Protein AF-0000000066670498 (afdb_homodimer)

Structure (mmCIF, N/CA/C/O backbone):
data_AF-0000000066670498-model_v1
#
loop_
_entity.id
_entity.type
_entity.pdbx_description
1 polymer Transporter
#
loop_
_atom_site.group_PDB
_atom_site.id
_atom_site.type_symbol
_atom_site.label_atom_id
_atom_site.label_alt_id
_atom_site.label_comp_id
_atom_site.label_asym_id
_atom_site.label_entity_id
_atom_site.label_seq_id
_atom_site.pdbx_PDB_ins_code
_atom_site.Cartn_x
_atom_site.Cartn_y
_atom_site.Cartn_z
_atom_site.occupancy
_atom_site.B_iso_or_equiv
_atom_site.auth_seq_id
_atom_site.auth_comp_id
_atom_site.auth_asym_id
_atom_site.auth_atom_id
_atom_site.pdbx_PDB_model_num
ATOM 1 N N . MET A 1 1 ? -13.555 -28.875 -21 1 87.38 1 MET A N 1
ATOM 2 C CA . MET A 1 1 ? -12.859 -28.203 -22.094 1 87.38 1 MET A CA 1
ATOM 3 C C . MET A 1 1 ? -11.938 -27.109 -21.562 1 87.38 1 MET A C 1
ATOM 5 O O . MET A 1 1 ? -10.75 -27.094 -21.875 1 87.38 1 MET A O 1
ATOM 9 N N . VAL A 1 2 ? -12.367 -26.422 -20.578 1 89.75 2 VAL A N 1
ATOM 10 C CA . VAL A 1 2 ? -11.578 -25.297 -20.094 1 89.75 2 VAL A CA 1
ATOM 11 C C . VAL A 1 2 ? -10.352 -25.812 -19.344 1 89.75 2 VAL A C 1
ATOM 13 O O . VAL A 1 2 ? -9.25 -25.297 -19.516 1 89.75 2 VAL A O 1
ATOM 16 N N . PHE A 1 3 ? -10.516 -26.922 -18.625 1 93.12 3 PHE A N 1
ATOM 17 C CA . PHE A 1 3 ? -9.398 -27.516 -17.891 1 93.12 3 PHE A CA 1
ATOM 18 C C . PHE A 1 3 ? -8.328 -28.016 -18.859 1 93.12 3 PHE A C 1
ATOM 20 O O . PHE A 1 3 ? -7.141 -27.766 -18.656 1 93.12 3 PHE A O 1
ATOM 27 N N . ALA A 1 4 ? -8.773 -28.688 -19.859 1 92.94 4 ALA A N 1
ATOM 28 C CA . ALA A 1 4 ? -7.852 -29.281 -20.844 1 92.94 4 ALA A CA 1
ATOM 29 C C . ALA A 1 4 ? -7.043 -28.188 -21.547 1 92.94 4 ALA A C 1
ATOM 31 O O . ALA A 1 4 ? -5.824 -28.328 -21.703 1 92.94 4 ALA A O 1
ATOM 32 N N . VAL A 1 5 ? -7.691 -27.141 -21.906 1 92.75 5 VAL A N 1
ATOM 33 C CA . VAL A 1 5 ? -7.035 -26.047 -22.594 1 92.75 5 VAL A CA 1
ATOM 34 C C . VAL A 1 5 ? -6.02 -25.375 -21.672 1 92.75 5 VAL A C 1
ATOM 36 O O . VAL A 1 5 ? -4.906 -25.047 -22.078 1 92.75 5 VAL A O 1
ATOM 39 N N . ALA A 1 6 ? -6.43 -25.188 -20.422 1 94.25 6 ALA A N 1
ATOM 40 C CA . ALA A 1 6 ? -5.547 -24.562 -19.438 1 94.25 6 ALA A CA 1
ATOM 41 C C . ALA A 1 6 ? -4.316 -25.422 -19.172 1 94.25 6 ALA A C 1
ATOM 43 O O . ALA A 1 6 ? -3.199 -24.906 -19.094 1 94.25 6 ALA A O 1
ATOM 44 N N . ILE A 1 7 ? -4.543 -26.703 -19.125 1 95.56 7 ILE A N 1
ATOM 45 C CA . ILE A 1 7 ? -3.449 -27.625 -18.844 1 95.56 7 ILE A CA 1
ATOM 46 C C . ILE A 1 7 ? -2.508 -27.688 -20.047 1 95.56 7 ILE A C 1
ATOM 48 O O . ILE A 1 7 ? -1.286 -27.656 -19.875 1 95.56 7 ILE A O 1
ATOM 52 N N . LEU A 1 8 ? -3.041 -27.766 -21.219 1 93.69 8 LEU A N 1
ATOM 53 C CA . LEU A 1 8 ? -2.234 -27.781 -22.422 1 93.69 8 LEU A CA 1
ATOM 54 C C . LEU A 1 8 ? -1.444 -26.484 -22.578 1 93.69 8 LEU A C 1
ATOM 56 O O . LEU A 1 8 ? -0.276 -26.516 -22.969 1 93.69 8 LEU A O 1
ATOM 60 N N . GLY A 1 9 ? -2.158 -25.406 -22.281 1 93.81 9 GLY A N 1
ATOM 61 C CA . GLY A 1 9 ? -1.474 -24.125 -22.281 1 93.81 9 GLY A CA 1
ATOM 62 C C . GLY A 1 9 ? -0.323 -24.062 -21.297 1 93.81 9 GLY A C 1
ATOM 63 O O . GLY A 1 9 ? 0.742 -23.531 -21.609 1 93.81 9 GLY A O 1
ATOM 64 N N . LEU A 1 10 ? -0.558 -24.625 -20.125 1 96.31 10 LEU A N 1
ATOM 65 C CA . LEU A 1 10 ? 0.468 -24.641 -19.094 1 96.31 10 LEU A CA 1
ATOM 66 C C . LEU A 1 10 ? 1.669 -25.469 -19.531 1 96.31 10 LEU A C 1
ATOM 68 O O . LEU A 1 10 ? 2.816 -25.047 -19.359 1 96.31 10 LEU A O 1
ATOM 72 N N . ILE A 1 11 ? 1.391 -26.641 -20.109 1 93.31 11 ILE A N 1
ATOM 73 C CA . ILE A 1 11 ? 2.455 -27.531 -20.578 1 93.31 11 ILE A CA 1
ATOM 74 C C . ILE A 1 11 ? 3.242 -26.844 -21.688 1 93.31 11 ILE A C 1
ATOM 76 O O . ILE A 1 11 ? 4.477 -26.844 -21.672 1 93.31 11 ILE A O 1
ATOM 80 N N . GLY A 1 12 ? 2.541 -26.297 -22.656 1 92.81 12 GLY A N 1
ATOM 81 C CA . GLY A 1 12 ? 3.193 -25.562 -23.719 1 92.81 12 GLY A CA 1
ATOM 82 C C . GLY A 1 12 ? 4.043 -24.406 -23.234 1 92.81 12 GLY A C 1
ATOM 83 O O . GLY A 1 12 ? 5.176 -24.219 -23.688 1 92.81 12 GLY A O 1
ATOM 84 N N . LEU A 1 13 ? 3.512 -23.656 -22.297 1 94.75 13 LEU A N 1
ATOM 85 C CA . LEU A 1 13 ? 4.23 -22.516 -21.734 1 94.75 13 LEU A CA 1
ATOM 86 C C . LEU A 1 13 ? 5.441 -22.969 -20.938 1 94.75 13 LEU A C 1
ATOM 88 O O . LEU A 1 13 ? 6.488 -22.312 -20.953 1 94.75 13 LEU A O 1
ATOM 92 N N . ALA A 1 14 ? 5.277 -24.047 -20.203 1 94.88 14 ALA A N 1
ATOM 93 C CA . ALA A 1 14 ? 6.383 -24.594 -19.422 1 94.88 14 ALA A CA 1
ATOM 94 C C . ALA A 1 14 ? 7.543 -25 -20.312 1 94.88 14 ALA A C 1
ATOM 96 O O . ALA A 1 14 ? 8.703 -24.734 -20.016 1 94.88 14 ALA A O 1
ATOM 97 N N . LEU A 1 15 ? 7.215 -25.641 -21.406 1 90.44 15 LEU A N 1
ATOM 98 C CA . LEU A 1 15 ? 8.234 -26.047 -22.359 1 90.44 15 LEU A CA 1
ATOM 99 C C . LEU A 1 15 ? 8.914 -24.844 -23 1 90.44 15 LEU A C 1
ATOM 101 O O . LEU A 1 15 ? 10.141 -24.797 -23.109 1 90.44 15 LEU A O 1
ATOM 105 N N . ALA A 1 16 ? 8.125 -23.922 -23.328 1 90.06 16 ALA A N 1
ATOM 106 C CA . ALA A 1 16 ? 8.672 -22.703 -23.906 1 90.06 16 ALA A CA 1
ATOM 107 C C . ALA A 1 16 ? 9.562 -21.969 -22.906 1 90.06 16 ALA A C 1
ATOM 109 O O . ALA A 1 16 ? 10.633 -21.469 -23.266 1 90.06 16 ALA A O 1
ATOM 110 N N . SER A 1 17 ? 9.086 -21.875 -21.688 1 92.25 17 SER A N 1
ATOM 111 C CA . SER A 1 17 ? 9.82 -21.188 -20.625 1 92.25 17 SER A CA 1
ATOM 112 C C . SER A 1 17 ? 11.172 -21.859 -20.391 1 92.25 17 SER A C 1
ATOM 114 O O . SER A 1 17 ? 12.18 -21.172 -20.188 1 92.25 17 SER A O 1
ATOM 116 N N . ALA A 1 18 ? 11.164 -23.156 -20.469 1 90.44 18 ALA A N 1
ATOM 117 C CA . ALA A 1 18 ? 12.391 -23.906 -20.234 1 90.44 18 ALA A CA 1
ATOM 118 C C . ALA A 1 18 ? 13.391 -23.703 -21.359 1 90.44 18 ALA A C 1
ATOM 120 O O . ALA A 1 18 ? 14.602 -23.859 -21.172 1 90.44 18 ALA A O 1
ATOM 121 N N . ALA A 1 19 ? 12.906 -23.359 -22.469 1 88.19 19 ALA A N 1
ATOM 122 C CA . ALA A 1 19 ? 13.766 -23.188 -23.641 1 88.19 19 ALA A CA 1
ATOM 123 C C . ALA A 1 19 ? 14.32 -21.766 -23.719 1 88.19 19 ALA A C 1
ATOM 125 O O . ALA A 1 19 ? 15.367 -21.531 -24.312 1 88.19 19 ALA A O 1
ATOM 126 N N . ILE A 1 20 ? 13.672 -20.859 -23.109 1 84.12 20 ILE A N 1
ATOM 127 C CA . ILE A 1 20 ? 14.031 -19.453 -23.219 1 84.12 20 ILE A CA 1
ATOM 128 C C . ILE A 1 20 ? 15.07 -19.109 -22.156 1 84.12 20 ILE A C 1
ATOM 130 O O . ILE A 1 20 ? 14.844 -19.312 -20.969 1 84.12 20 ILE A O 1
ATOM 134 N N . GLY A 1 21 ? 16.234 -18.609 -22.578 1 78.56 21 GLY A N 1
ATOM 135 C CA . GLY A 1 21 ? 17.312 -18.188 -21.672 1 78.56 21 GLY A CA 1
ATOM 136 C C . GLY A 1 21 ? 18.594 -17.844 -22.391 1 78.56 21 GLY A C 1
ATOM 137 O O . GLY A 1 21 ? 18.641 -17.844 -23.625 1 78.56 21 GLY A O 1
ATOM 138 N N . GLN A 1 22 ? 19.562 -17.5 -21.609 1 76.31 22 GLN A N 1
ATOM 139 C CA . GLN A 1 22 ? 20.828 -17.047 -22.156 1 76.31 22 GLN A CA 1
ATOM 140 C C . GLN A 1 22 ? 21.562 -18.203 -22.859 1 76.31 22 GLN A C 1
ATOM 142 O O . GLN A 1 22 ? 22.266 -17.984 -23.844 1 76.31 22 GLN A O 1
ATOM 147 N N . VAL A 1 23 ? 21.391 -19.406 -22.312 1 76.62 23 VAL A N 1
ATOM 148 C CA . VAL A 1 23 ? 21.953 -20.594 -22.953 1 76.62 23 VAL A CA 1
ATOM 149 C C . VAL A 1 23 ? 20.969 -21.141 -23.984 1 76.62 23 VAL A C 1
ATOM 151 O O . VAL A 1 23 ? 19.844 -21.516 -23.641 1 76.62 23 VAL A O 1
ATOM 154 N N . PRO A 1 24 ? 21.359 -21.156 -25.125 1 80.31 24 PRO A N 1
ATOM 155 C CA . PRO A 1 24 ? 20.438 -21.562 -26.172 1 80.31 24 PRO A CA 1
ATOM 156 C C . PRO A 1 24 ? 19.984 -23 -26.031 1 80.31 24 PRO A C 1
ATOM 158 O O . PRO A 1 24 ? 20.812 -23.906 -25.875 1 80.31 24 PRO A O 1
ATOM 161 N N . THR A 1 25 ? 18.75 -23.203 -25.938 1 86 25 THR A N 1
ATOM 162 C CA . THR A 1 25 ? 18.109 -24.531 -25.875 1 86 25 THR A CA 1
ATOM 163 C C . THR A 1 25 ? 16.797 -24.531 -26.641 1 86 25 THR A C 1
ATOM 165 O O . THR A 1 25 ? 16.078 -23.531 -26.641 1 86 25 THR A O 1
ATOM 168 N N . THR A 1 26 ? 16.562 -25.578 -27.375 1 86.19 26 THR A N 1
ATOM 169 C CA . THR A 1 26 ? 15.305 -25.703 -28.109 1 86.19 26 THR A CA 1
ATOM 170 C C . THR A 1 26 ? 14.281 -26.484 -27.281 1 86.19 26 THR A C 1
ATOM 172 O O . THR A 1 26 ? 14.641 -27.234 -26.375 1 86.19 26 THR A O 1
ATOM 175 N N . PRO A 1 27 ? 13.055 -26.25 -27.641 1 86.75 27 PRO A N 1
ATOM 176 C CA . PRO A 1 27 ? 12.023 -27.031 -26.953 1 86.75 27 PRO A CA 1
ATOM 177 C C . PRO A 1 27 ? 12.203 -28.531 -27.109 1 86.75 27 PRO A C 1
ATOM 179 O O . PRO A 1 27 ? 11.914 -29.297 -26.188 1 86.75 27 PRO A O 1
ATOM 182 N N . ALA A 1 28 ? 12.711 -28.891 -28.188 1 85.38 28 ALA A N 1
ATOM 183 C CA . ALA A 1 28 ? 12.969 -30.297 -28.422 1 85.38 28 ALA A CA 1
ATOM 184 C C . ALA A 1 28 ? 14.055 -30.828 -27.484 1 85.38 28 ALA A C 1
ATOM 186 O O . ALA A 1 28 ? 13.961 -31.953 -26.984 1 85.38 28 ALA A O 1
ATOM 187 N N . GLU A 1 29 ? 15.016 -30.016 -27.297 1 88.69 29 GLU A N 1
ATOM 188 C CA . GLU A 1 29 ? 16.094 -30.391 -26.375 1 88.69 29 GLU A CA 1
ATOM 189 C C . GLU A 1 29 ? 15.594 -30.453 -24.938 1 88.69 29 GLU A C 1
ATOM 191 O O . GLU A 1 29 ? 16.047 -31.297 -24.156 1 88.69 29 GLU A O 1
ATOM 196 N N . VAL A 1 30 ? 14.734 -29.609 -24.609 1 90.19 30 VAL A N 1
ATOM 197 C CA . VAL A 1 30 ? 14.141 -29.625 -23.281 1 90.19 30 VAL A CA 1
ATOM 198 C C . VAL A 1 30 ? 13.359 -30.922 -23.078 1 90.19 30 VAL A C 1
ATOM 200 O O . VAL A 1 30 ? 13.539 -31.609 -22.062 1 90.19 30 VAL A O 1
ATOM 203 N N . ALA A 1 31 ? 12.523 -31.281 -24.047 1 85.56 31 ALA A N 1
ATOM 204 C CA . ALA A 1 31 ? 11.75 -32.531 -23.969 1 85.56 31 ALA A CA 1
ATOM 205 C C . ALA A 1 31 ? 12.664 -33.75 -23.938 1 85.56 31 ALA A C 1
ATOM 207 O O . ALA A 1 31 ? 12.422 -34.688 -23.172 1 85.56 31 ALA A O 1
ATOM 208 N N . GLY A 1 32 ? 13.633 -33.656 -24.766 1 86.62 32 GLY A N 1
ATOM 209 C CA . GLY A 1 32 ? 14.609 -34.719 -24.766 1 86.62 32 GLY A CA 1
ATOM 210 C C . GLY A 1 32 ? 15.297 -34.938 -23.438 1 86.62 32 GLY A C 1
ATOM 211 O O . GLY A 1 32 ? 15.477 -36.062 -22.984 1 86.62 32 GLY A O 1
ATOM 212 N N . SER A 1 33 ? 15.703 -33.844 -22.906 1 88 33 SER A N 1
ATOM 213 C CA . SER A 1 33 ? 16.375 -33.906 -21.625 1 88 33 SER A CA 1
ATOM 214 C C . SER A 1 33 ? 15.492 -34.531 -20.562 1 88 33 SER A C 1
ATOM 216 O O . SER A 1 33 ? 15.953 -35.375 -19.781 1 88 33 SER A O 1
ATOM 218 N N . VAL A 1 34 ? 14.266 -34.219 -20.547 1 87.5 34 VAL A N 1
ATOM 219 C CA . VAL A 1 34 ? 13.32 -34.75 -19.562 1 87.5 34 VAL A CA 1
ATOM 220 C C . VAL A 1 34 ? 13.086 -36.219 -19.828 1 87.5 34 VAL A C 1
ATOM 222 O O . VAL A 1 34 ? 13.086 -37.031 -18.891 1 87.5 34 VAL A O 1
ATOM 225 N N . LEU A 1 35 ? 12.961 -36.562 -21.078 1 85.5 35 LEU A N 1
ATOM 226 C CA . LEU A 1 35 ? 12.703 -37.938 -21.453 1 85.5 35 LEU A CA 1
ATOM 227 C C . LEU A 1 35 ? 13.906 -38.844 -21.109 1 85.5 35 LEU A C 1
ATOM 229 O O . LEU A 1 35 ? 13.734 -39.969 -20.641 1 85.5 35 LEU A O 1
ATOM 233 N N . HIS A 1 36 ? 15.016 -38.344 -21.312 1 85.12 36 HIS A N 1
ATOM 234 C CA . HIS A 1 36 ? 16.219 -39.094 -21 1 85.12 36 HIS A CA 1
ATOM 235 C C . HIS A 1 36 ? 16.359 -39.344 -19.5 1 85.12 36 HIS A C 1
ATOM 237 O O . HIS A 1 36 ? 16.797 -40.406 -19.062 1 85.12 36 HIS A O 1
ATOM 243 N N . ARG A 1 37 ? 16.016 -38.312 -18.828 1 84.12 37 ARG A N 1
ATOM 244 C CA . ARG A 1 37 ? 16.125 -38.406 -17.375 1 84.12 37 ARG A CA 1
ATOM 245 C C . ARG A 1 37 ? 15.148 -39.438 -16.812 1 84.12 37 ARG A C 1
ATOM 247 O O . ARG A 1 37 ? 15.43 -40.094 -15.797 1 84.12 37 ARG A O 1
ATOM 254 N N . ILE A 1 38 ? 14.039 -39.656 -17.547 1 85 38 ILE A N 1
ATOM 255 C CA . ILE A 1 38 ? 13.07 -40.625 -17.062 1 85 38 ILE A CA 1
ATOM 256 C C . ILE A 1 38 ? 13.344 -41.969 -17.703 1 85 38 ILE A C 1
ATOM 258 O O . ILE A 1 38 ? 12.539 -42.906 -17.578 1 85 38 ILE A O 1
ATOM 262 N N . GLY A 1 39 ? 14.367 -42.125 -18.469 1 85.94 39 GLY A N 1
ATOM 263 C CA . GLY A 1 39 ? 14.828 -43.406 -18.969 1 85.94 39 GLY A CA 1
ATOM 264 C C . GLY A 1 39 ? 14.445 -43.656 -20.406 1 85.94 39 GLY A C 1
ATOM 265 O O . GLY A 1 39 ? 14.641 -44.781 -20.938 1 85.94 39 GLY A O 1
ATOM 266 N N . LEU A 1 40 ? 13.875 -42.656 -20.969 1 85.88 40 LEU A N 1
ATOM 267 C CA . LEU A 1 40 ? 13.5 -42.781 -22.375 1 85.88 40 LEU A CA 1
ATOM 268 C C . LEU A 1 40 ? 14.531 -42.125 -23.281 1 85.88 40 LEU A C 1
ATOM 270 O O . LEU A 1 40 ? 14.828 -40.938 -23.125 1 85.88 40 LEU A O 1
ATOM 274 N N . ASP A 1 41 ? 15.227 -42.812 -23.891 1 84.5 41 ASP A N 1
ATOM 275 C CA . ASP A 1 41 ? 16.281 -42.281 -24.75 1 84.5 41 ASP A CA 1
ATOM 276 C C . ASP A 1 41 ? 15.703 -41.719 -26.047 1 84.5 41 ASP A C 1
ATOM 278 O O . ASP A 1 41 ? 16.016 -42.188 -27.141 1 84.5 41 ASP A O 1
ATOM 282 N N . TRP A 1 42 ? 14.758 -40.812 -25.828 1 84.94 42 TRP A N 1
ATOM 283 C CA . TRP A 1 42 ? 14.102 -40.188 -26.969 1 84.94 42 TRP A CA 1
ATOM 284 C C . TRP A 1 42 ? 14.375 -38.688 -27 1 84.94 42 TRP A C 1
ATOM 286 O O . TRP A 1 42 ? 14.391 -38.031 -25.969 1 84.94 42 TRP A O 1
ATOM 296 N N . GLY A 1 43 ? 14.781 -38.219 -28.156 1 80.38 43 GLY A N 1
ATOM 297 C CA . GLY A 1 43 ? 14.93 -36.781 -28.344 1 80.38 43 GLY A CA 1
ATOM 298 C C . GLY A 1 43 ? 16.375 -36.312 -28.188 1 80.38 43 GLY A C 1
ATOM 299 O O . GLY A 1 43 ? 17.219 -37.031 -27.656 1 80.38 43 GLY A O 1
ATOM 300 N N . PRO A 1 44 ? 16.672 -35.188 -28.641 1 86.31 44 PRO A N 1
ATOM 301 C CA . PRO A 1 44 ? 18.047 -34.656 -28.594 1 86.31 44 PRO A CA 1
ATOM 302 C C . PRO A 1 44 ? 18.391 -34.094 -27.219 1 86.31 44 PRO A C 1
ATOM 304 O O . PRO A 1 44 ? 17.531 -33.562 -26.531 1 86.31 44 PRO A O 1
ATOM 307 N N . MET A 1 45 ? 19.578 -34.344 -26.844 1 85.44 45 MET A N 1
ATOM 308 C CA . MET A 1 45 ? 20.125 -33.688 -25.656 1 85.44 45 MET A CA 1
ATOM 309 C C . MET A 1 45 ? 20.625 -32.281 -25.984 1 85.44 45 MET A C 1
ATOM 311 O O . MET A 1 45 ? 20.891 -31.969 -27.141 1 85.44 45 MET A O 1
ATOM 315 N N . PRO A 1 46 ? 20.688 -31.438 -24.984 1 84.06 46 PRO A N 1
ATOM 316 C CA . PRO A 1 46 ? 21.188 -30.078 -25.25 1 84.06 46 PRO A CA 1
ATOM 317 C C . PRO A 1 46 ? 22.578 -30.078 -25.875 1 84.06 46 PRO A C 1
ATOM 319 O O . PRO A 1 46 ? 23.469 -30.797 -25.406 1 84.06 46 PRO A O 1
ATOM 322 N N . ALA A 1 47 ? 22.734 -29.297 -26.922 1 82.75 47 ALA A N 1
ATOM 323 C CA . ALA A 1 47 ? 24 -29.234 -27.656 1 82.75 47 ALA A CA 1
ATOM 324 C C . ALA A 1 47 ? 25.047 -28.469 -26.875 1 82.75 47 ALA A C 1
ATOM 326 O O . ALA A 1 47 ? 26.234 -28.812 -26.922 1 82.75 47 ALA A O 1
ATOM 327 N N . HIS A 1 48 ? 24.594 -27.531 -26.219 1 85.06 48 HIS A N 1
ATOM 328 C CA . HIS A 1 48 ? 25.516 -26.703 -25.438 1 85.06 48 HIS A CA 1
ATOM 329 C C . HIS A 1 48 ? 26.047 -27.469 -24.219 1 85.06 48 HIS A C 1
ATOM 331 O O . HIS A 1 48 ? 25.281 -28.141 -23.531 1 85.06 48 HIS A O 1
ATOM 337 N N . PRO A 1 49 ? 27.25 -27.438 -23.984 1 82.88 49 PRO A N 1
ATOM 338 C CA . PRO A 1 49 ? 27.859 -28.188 -22.875 1 82.88 49 PRO A CA 1
ATOM 339 C C . PRO A 1 49 ? 27.219 -27.891 -21.531 1 82.88 49 PRO A C 1
ATOM 341 O O . PRO A 1 49 ? 27.125 -28.766 -20.672 1 82.88 49 PRO A O 1
ATOM 344 N N . ALA A 1 50 ? 26.828 -26.656 -21.359 1 83.12 50 ALA A N 1
ATOM 345 C CA . ALA A 1 50 ? 26.219 -26.266 -20.094 1 83.12 50 ALA A CA 1
ATOM 346 C C . ALA A 1 50 ? 24.703 -26.391 -20.156 1 83.12 50 ALA A C 1
ATOM 348 O O . ALA A 1 50 ? 24.016 -26.031 -19.203 1 83.12 50 ALA A O 1
ATOM 349 N N . GLY A 1 51 ? 24.25 -26.906 -21.188 1 84.56 51 GLY A N 1
ATOM 350 C CA . GLY A 1 51 ? 22.812 -26.922 -21.438 1 84.56 51 GLY A CA 1
ATOM 351 C C . GLY A 1 51 ? 22.062 -27.797 -20.438 1 84.56 51 GLY A C 1
ATOM 352 O O . GLY A 1 51 ? 21.047 -27.359 -19.875 1 84.56 51 GLY A O 1
ATOM 353 N N . GLU A 1 52 ? 22.609 -28.922 -20.234 1 86.31 52 GLU A N 1
ATOM 354 C CA . GLU A 1 52 ? 21.938 -29.875 -19.359 1 86.31 52 GLU A CA 1
ATOM 355 C C . GLU A 1 52 ? 21.922 -29.375 -17.906 1 86.31 52 GLU A C 1
ATOM 357 O O . GLU A 1 52 ? 20.906 -29.438 -17.234 1 86.31 52 GLU A O 1
ATOM 362 N N . VAL A 1 53 ? 23.047 -28.922 -17.531 1 85.62 53 VAL A N 1
ATOM 363 C CA . VAL A 1 53 ? 23.156 -28.422 -16.156 1 85.62 53 VAL A CA 1
ATOM 364 C C . VAL A 1 53 ? 22.297 -27.188 -15.977 1 85.62 53 VAL A C 1
ATOM 366 O O . VAL A 1 53 ? 21.625 -27.031 -14.953 1 85.62 53 VAL A O 1
ATOM 369 N N . THR A 1 54 ? 22.266 -26.344 -16.922 1 88.5 54 THR A N 1
ATOM 370 C CA . THR A 1 54 ? 21.453 -25.125 -16.859 1 88.5 54 THR A CA 1
ATOM 371 C C . THR A 1 54 ? 19.969 -25.469 -16.812 1 88.5 54 THR A C 1
ATOM 373 O O . THR A 1 54 ? 19.203 -24.875 -16.062 1 88.5 54 THR A O 1
ATOM 376 N N . LEU A 1 55 ? 19.609 -26.438 -17.594 1 90.25 55 LEU A N 1
ATOM 377 C CA . LEU A 1 55 ? 18.203 -26.844 -17.641 1 90.25 55 LEU A CA 1
ATOM 378 C C . LEU A 1 55 ? 17.766 -27.406 -16.297 1 90.25 55 LEU A C 1
ATOM 380 O O . LEU A 1 55 ? 16.75 -26.953 -15.727 1 90.25 55 LEU A O 1
ATOM 384 N N . TRP A 1 56 ? 18.484 -28.266 -15.719 1 91 56 TRP A N 1
ATOM 385 C CA . TRP A 1 56 ? 18.047 -29.016 -14.547 1 91 56 TRP A CA 1
ATOM 386 C C . TRP A 1 56 ? 18.328 -28.25 -13.258 1 91 56 TRP A C 1
ATOM 388 O O . TRP A 1 56 ? 17.609 -28.391 -12.273 1 91 56 TRP A O 1
ATOM 398 N N . GLU A 1 57 ? 19.344 -27.406 -13.273 1 90.31 57 GLU A N 1
ATOM 399 C CA . GLU A 1 57 ? 19.734 -26.766 -12.031 1 90.31 57 GLU A CA 1
ATOM 400 C C . GLU A 1 57 ? 19.219 -25.328 -11.961 1 90.31 57 GLU A C 1
ATOM 402 O O . GLU A 1 57 ? 19.109 -24.75 -10.883 1 90.31 57 GLU A O 1
ATOM 407 N N . VAL A 1 58 ? 18.812 -24.812 -13.039 1 90.69 58 VAL A N 1
ATOM 408 C CA . VAL A 1 58 ? 18.438 -23.406 -13.031 1 90.69 58 VAL A CA 1
ATOM 409 C C . VAL A 1 58 ? 17.031 -23.25 -13.617 1 90.69 58 VAL A C 1
ATOM 411 O O . VAL A 1 58 ? 16.109 -22.781 -12.938 1 90.69 58 VAL A O 1
ATOM 414 N N . ARG A 1 59 ? 16.797 -23.797 -14.766 1 93.56 59 ARG A N 1
ATOM 415 C CA . ARG A 1 59 ? 15.578 -23.484 -15.5 1 93.56 59 ARG A CA 1
ATOM 416 C C . ARG A 1 59 ? 14.383 -24.266 -14.961 1 93.56 59 ARG A C 1
ATOM 418 O O . ARG A 1 59 ? 13.312 -23.703 -14.734 1 93.56 59 ARG A O 1
ATOM 425 N N . PHE A 1 60 ? 14.609 -25.531 -14.734 1 95.06 60 PHE A N 1
ATOM 426 C CA . PHE A 1 60 ? 13.492 -26.359 -14.305 1 95.06 60 PHE A CA 1
ATOM 427 C C . PHE A 1 60 ? 13 -25.938 -12.922 1 95.06 60 PHE A C 1
ATOM 429 O O . PHE A 1 60 ? 11.805 -25.766 -12.711 1 95.06 60 PHE A O 1
ATOM 436 N N . PRO A 1 61 ? 13.906 -25.719 -11.969 1 96.44 61 PRO A N 1
ATOM 437 C CA . PRO A 1 61 ? 13.422 -25.25 -10.664 1 96.44 61 PRO A CA 1
ATOM 438 C C . PRO A 1 61 ? 12.648 -23.938 -10.766 1 96.44 61 PRO A C 1
ATOM 440 O O . PRO A 1 61 ? 11.625 -23.766 -10.102 1 96.44 61 PRO A O 1
ATOM 443 N N . ARG A 1 62 ? 13.133 -23.047 -11.555 1 96.56 62 ARG A N 1
ATOM 444 C CA . ARG A 1 62 ? 12.484 -21.75 -11.727 1 96.56 62 ARG A CA 1
ATOM 445 C C . ARG A 1 62 ? 11.102 -21.906 -12.344 1 96.56 62 ARG A C 1
ATOM 447 O O . ARG A 1 62 ? 10.133 -21.312 -11.867 1 96.56 62 ARG A O 1
ATOM 454 N N . VAL A 1 63 ? 10.984 -22.734 -13.336 1 96.88 63 VAL A N 1
ATOM 455 C CA . VAL A 1 63 ? 9.711 -22.984 -14.016 1 96.88 63 VAL A CA 1
ATOM 456 C C . VAL A 1 63 ? 8.711 -23.594 -13.039 1 96.88 63 VAL A C 1
ATOM 458 O O . VAL A 1 63 ? 7.574 -23.125 -12.938 1 96.88 63 VAL A O 1
ATOM 461 N N . LEU A 1 64 ? 9.148 -24.562 -12.352 1 97.75 64 LEU A N 1
ATOM 462 C CA . LEU A 1 64 ? 8.266 -25.266 -11.43 1 97.75 64 LEU A CA 1
ATOM 463 C C . LEU A 1 64 ? 7.852 -24.344 -10.281 1 97.75 64 LEU A C 1
ATOM 465 O O . LEU A 1 64 ? 6.691 -24.344 -9.859 1 97.75 64 LEU A O 1
ATOM 469 N N . LEU A 1 65 ? 8.797 -23.594 -9.797 1 98.19 65 LEU A N 1
ATOM 470 C CA . LEU A 1 65 ? 8.484 -22.688 -8.703 1 98.19 65 LEU A CA 1
ATOM 471 C C . LEU A 1 65 ? 7.469 -21.625 -9.148 1 98.19 65 LEU A C 1
ATOM 473 O O . LEU A 1 65 ? 6.539 -21.312 -8.406 1 98.19 65 LEU A O 1
ATOM 477 N N . ALA A 1 66 ? 7.645 -21.109 -10.312 1 98.31 66 ALA A N 1
ATOM 478 C CA . ALA A 1 66 ? 6.691 -20.141 -10.859 1 98.31 66 ALA A CA 1
ATOM 479 C C . ALA A 1 66 ? 5.285 -20.734 -10.906 1 98.31 66 ALA A C 1
ATOM 481 O O . ALA A 1 66 ? 4.32 -20.078 -10.484 1 98.31 66 ALA A O 1
ATOM 482 N N . MET A 1 67 ? 5.18 -21.922 -11.383 1 98.56 67 MET A N 1
ATOM 483 C CA . MET A 1 67 ? 3.887 -22.578 -11.5 1 98.56 67 MET A CA 1
ATOM 484 C C . MET A 1 67 ? 3.256 -22.781 -10.125 1 98.56 67 MET A C 1
ATOM 486 O O . MET A 1 67 ? 2.074 -22.5 -9.93 1 98.56 67 MET A O 1
ATOM 490 N N . LEU A 1 68 ? 4.07 -23.266 -9.227 1 98.62 68 LEU A N 1
ATOM 491 C CA . LEU A 1 68 ? 3.576 -23.578 -7.891 1 98.62 68 LEU A CA 1
ATOM 492 C C . LEU A 1 68 ? 3.127 -22.312 -7.164 1 98.62 68 LEU A C 1
ATOM 494 O O . LEU A 1 68 ? 2.049 -22.281 -6.566 1 98.62 68 LEU A O 1
ATOM 498 N N . VAL A 1 69 ? 3.918 -21.266 -7.223 1 98.5 69 VAL A N 1
ATOM 499 C CA . VAL A 1 69 ? 3.592 -20.016 -6.547 1 98.5 69 VAL A CA 1
ATOM 500 C C . VAL A 1 69 ? 2.352 -19.391 -7.184 1 98.5 69 VAL A C 1
ATOM 502 O O . VAL A 1 69 ? 1.462 -18.906 -6.48 1 98.5 69 VAL A O 1
ATOM 505 N N . GLY A 1 70 ? 2.283 -19.422 -8.484 1 98.56 70 GLY A N 1
ATOM 506 C CA . GLY A 1 70 ? 1.092 -18.938 -9.156 1 98.56 70 GLY A CA 1
ATOM 507 C C . GLY A 1 70 ? -0.171 -19.672 -8.742 1 98.56 70 GLY A C 1
ATOM 508 O O . GLY A 1 70 ? -1.197 -19.047 -8.477 1 98.56 70 GLY A O 1
ATOM 509 N N . ALA A 1 71 ? -0.05 -20.938 -8.711 1 98.69 71 ALA A N 1
ATOM 510 C CA . ALA A 1 71 ? -1.179 -21.766 -8.289 1 98.69 71 ALA A CA 1
ATOM 511 C C . ALA A 1 71 ? -1.583 -21.453 -6.852 1 98.69 71 ALA A C 1
ATOM 513 O O . ALA A 1 71 ? -2.771 -21.312 -6.547 1 98.69 71 ALA A O 1
ATOM 514 N N . ALA A 1 72 ? -0.603 -21.359 -6.02 1 98.69 72 ALA A N 1
ATOM 515 C CA . ALA A 1 72 ? -0.843 -21.094 -4.602 1 98.69 72 ALA A CA 1
ATOM 516 C C . ALA A 1 72 ? -1.527 -19.75 -4.402 1 98.69 72 ALA A C 1
ATOM 518 O O . ALA A 1 72 ? -2.535 -19.656 -3.701 1 98.69 72 ALA A O 1
ATOM 519 N N . LEU A 1 73 ? -1.031 -18.719 -5.043 1 98.19 73 LEU A N 1
ATOM 520 C CA . LEU A 1 73 ? -1.563 -17.375 -4.871 1 98.19 73 LEU A CA 1
ATOM 521 C C . LEU A 1 73 ? -2.973 -17.266 -5.441 1 98.19 73 LEU A C 1
ATOM 523 O O . LEU A 1 73 ? -3.848 -16.656 -4.836 1 98.19 73 LEU A O 1
ATOM 527 N N . ALA A 1 74 ? -3.189 -17.859 -6.559 1 98.44 74 ALA A N 1
ATOM 528 C CA . ALA A 1 74 ? -4.516 -17.812 -7.168 1 98.44 74 ALA A CA 1
ATOM 529 C C . ALA A 1 74 ? -5.535 -18.578 -6.32 1 98.44 74 ALA A C 1
ATOM 531 O O . ALA A 1 74 ? -6.672 -18.125 -6.156 1 98.44 74 ALA A O 1
ATOM 532 N N . THR A 1 75 ? -5.137 -19.703 -5.852 1 98.62 75 THR A N 1
ATOM 533 C CA . THR A 1 75 ? -6.008 -20.484 -4.973 1 98.62 75 THR A CA 1
ATOM 534 C C . THR A 1 75 ? -6.332 -19.703 -3.705 1 98.62 75 THR A C 1
ATOM 536 O O . THR A 1 75 ? -7.492 -19.625 -3.291 1 98.62 75 THR A O 1
ATOM 539 N N . ALA A 1 76 ? -5.312 -19.109 -3.115 1 98.44 76 ALA A N 1
ATOM 540 C CA . ALA A 1 76 ? -5.508 -18.297 -1.919 1 98.44 76 ALA A CA 1
ATOM 541 C C . ALA A 1 76 ? -6.48 -17.141 -2.188 1 98.44 76 ALA A C 1
ATOM 543 O O . ALA A 1 76 ? -7.367 -16.875 -1.376 1 98.44 76 ALA A O 1
ATOM 544 N N . GLY A 1 77 ? -6.293 -16.531 -3.297 1 97.38 77 GLY A N 1
ATOM 545 C CA . GLY A 1 77 ? -7.207 -15.469 -3.68 1 97.38 77 GLY A CA 1
ATOM 546 C C . GLY A 1 77 ? -8.641 -15.93 -3.822 1 97.38 77 GLY A C 1
ATOM 547 O O . GLY A 1 77 ? -9.562 -15.297 -3.309 1 97.38 77 GLY A O 1
ATOM 548 N N . GLY A 1 78 ? -8.852 -17.016 -4.504 1 97.62 78 GLY A N 1
ATOM 549 C CA . GLY A 1 78 ? -10.188 -17.578 -4.656 1 97.62 78 GLY A CA 1
ATOM 550 C C . GLY A 1 78 ? -10.859 -17.875 -3.332 1 97.62 78 GLY A C 1
ATOM 551 O O . GLY A 1 78 ? -12.055 -17.625 -3.166 1 97.62 78 GLY A O 1
ATOM 552 N N . LEU A 1 79 ? -10.109 -18.422 -2.438 1 98 79 LEU A N 1
ATOM 553 C CA . LEU A 1 79 ? -10.641 -18.75 -1.119 1 98 79 LEU A CA 1
ATOM 554 C C . LEU A 1 79 ? -11.062 -17.5 -0.375 1 98 79 LEU A C 1
ATOM 556 O O . LEU A 1 79 ? -12.164 -17.438 0.182 1 98 79 LEU A O 1
ATOM 560 N N . LEU A 1 80 ? -10.219 -16.531 -0.435 1 96.5 80 LEU A N 1
ATOM 561 C CA . LEU A 1 80 ? -10.484 -15.305 0.308 1 96.5 80 LEU A CA 1
ATOM 562 C C . LEU A 1 80 ? -11.688 -14.57 -0.277 1 96.5 80 LEU A C 1
ATOM 564 O O . LEU A 1 80 ? -12.508 -14.016 0.464 1 96.5 80 LEU A O 1
ATOM 568 N N . GLN A 1 81 ? -11.727 -14.516 -1.53 1 95.44 81 GLN A N 1
ATOM 569 C CA . GLN A 1 81 ? -12.867 -13.891 -2.182 1 95.44 81 GLN A CA 1
ATOM 570 C C . GLN A 1 81 ? -14.172 -14.594 -1.812 1 95.44 81 GLN A C 1
ATOM 572 O O . GLN A 1 81 ? -15.211 -13.953 -1.672 1 95.44 81 GLN A O 1
ATOM 577 N N . GLY A 1 82 ? -14.133 -15.844 -1.676 1 94.81 82 GLY A N 1
ATOM 578 C CA . GLY A 1 82 ? -15.305 -16.609 -1.279 1 94.81 82 GLY A CA 1
ATOM 579 C C . GLY A 1 82 ? -15.734 -16.344 0.148 1 94.81 82 GLY A C 1
ATOM 580 O O . GLY A 1 82 ? -16.922 -16.125 0.408 1 94.81 82 GLY A O 1
ATOM 581 N N . VAL A 1 83 ? -14.812 -16.328 0.986 1 94.06 83 VAL A N 1
ATOM 582 C CA . VAL A 1 83 ? -15.125 -16.156 2.4 1 94.06 83 VAL A CA 1
ATOM 583 C C . VAL A 1 83 ? -15.547 -14.719 2.672 1 94.06 83 VAL A C 1
ATOM 585 O O . VAL A 1 83 ? -16.422 -14.461 3.5 1 94.06 83 VAL A O 1
ATOM 588 N N . PHE A 1 84 ? -14.922 -13.812 2.004 1 91.94 84 PHE A N 1
ATOM 589 C CA . PHE A 1 84 ? -15.219 -12.398 2.215 1 91.94 84 PHE A CA 1
ATOM 590 C C . PHE A 1 84 ? -16.391 -11.953 1.338 1 91.94 84 PHE A C 1
ATOM 592 O O . PHE A 1 84 ? -16.891 -10.844 1.489 1 91.94 84 PHE A O 1
ATOM 599 N N . ALA A 1 85 ? -16.828 -12.797 0.514 1 91.5 85 ALA A N 1
ATOM 600 C CA . ALA A 1 85 ? -17.875 -12.43 -0.444 1 91.5 85 ALA A CA 1
ATOM 601 C C . ALA A 1 85 ? -17.547 -11.109 -1.131 1 91.5 85 ALA A C 1
ATOM 603 O O . ALA A 1 85 ? -18.391 -10.219 -1.219 1 91.5 85 ALA A O 1
ATOM 604 N N . ASN A 1 86 ? -16.25 -10.992 -1.464 1 88.81 86 ASN A N 1
ATOM 605 C CA . ASN A 1 86 ? -15.695 -9.805 -2.098 1 88.81 86 ASN A CA 1
ATOM 606 C C . ASN A 1 86 ? -14.711 -10.164 -3.203 1 88.81 86 ASN A C 1
ATOM 608 O O . ASN A 1 86 ? -13.609 -10.633 -2.924 1 88.81 86 ASN A O 1
ATOM 612 N N . PRO A 1 87 ? -15.078 -9.891 -4.383 1 86.31 87 PRO A N 1
ATOM 613 C CA . PRO A 1 87 ? -14.211 -10.281 -5.5 1 86.31 87 PRO A CA 1
ATOM 614 C C . PRO A 1 87 ? -12.898 -9.508 -5.531 1 86.31 87 PRO A C 1
ATOM 616 O O . PRO A 1 87 ? -11.984 -9.867 -6.273 1 86.31 87 PRO A O 1
ATOM 619 N N . LEU A 1 88 ? -12.805 -8.5 -4.672 1 82.44 88 LEU A N 1
ATOM 620 C CA . LEU A 1 88 ? -11.609 -7.668 -4.672 1 82.44 88 LEU A CA 1
ATOM 621 C C . LEU A 1 88 ? -10.664 -8.07 -3.543 1 82.44 88 LEU A C 1
ATOM 623 O O . LEU A 1 88 ? -9.633 -7.434 -3.33 1 82.44 88 LEU A O 1
ATOM 627 N N . ALA A 1 89 ? -11.008 -9.133 -2.9 1 89.06 89 ALA A N 1
ATOM 628 C CA . ALA A 1 89 ? -10.172 -9.57 -1.784 1 89.06 89 ALA A CA 1
ATOM 629 C C . ALA A 1 89 ? -8.898 -10.242 -2.285 1 89.06 89 ALA A C 1
ATOM 631 O O . ALA A 1 89 ? -8.93 -11.016 -3.242 1 89.06 89 ALA A O 1
ATOM 632 N N . GLU A 1 90 ? -7.746 -9.844 -1.743 1 90.75 90 GLU A N 1
ATOM 633 C CA . GLU A 1 90 ? -6.438 -10.43 -2.023 1 90.75 90 GLU A CA 1
ATOM 634 C C . GLU A 1 90 ? -5.691 -10.758 -0.733 1 90.75 90 GLU A C 1
ATOM 636 O O . GLU A 1 90 ? -5.91 -10.117 0.297 1 90.75 90 GLU A O 1
ATOM 641 N N . PRO A 1 91 ? -4.824 -11.719 -0.812 1 89.62 91 PRO A N 1
ATOM 642 C CA . PRO A 1 91 ? -4.168 -12.203 0.408 1 89.62 91 PRO A CA 1
ATOM 643 C C . PRO A 1 91 ? -3.432 -11.094 1.157 1 89.62 91 PRO A C 1
ATOM 645 O O . PRO A 1 91 ? -3.316 -11.141 2.385 1 89.62 91 PRO A O 1
ATOM 648 N N . GLY A 1 92 ? -2.994 -10.195 0.477 1 91.25 92 GLY A N 1
ATOM 649 C CA . GLY A 1 92 ? -2.27 -9.109 1.118 1 91.25 92 GLY A CA 1
ATOM 650 C C . GLY A 1 92 ? -3.115 -8.32 2.102 1 91.25 92 GLY A C 1
ATOM 651 O O . GLY A 1 92 ? -2.586 -7.68 3.012 1 91.25 92 GLY A O 1
ATOM 652 N N . VAL A 1 93 ? -4.391 -8.391 1.948 1 89.38 93 VAL A N 1
ATOM 653 C CA . VAL A 1 93 ? -5.309 -7.609 2.773 1 89.38 93 VAL A CA 1
ATOM 654 C C . VAL A 1 93 ? -5.223 -8.078 4.227 1 89.38 93 VAL A C 1
ATOM 656 O O . VAL A 1 93 ? -5.414 -7.285 5.152 1 89.38 93 VAL A O 1
ATOM 659 N N . ILE A 1 94 ? -4.84 -9.312 4.406 1 92.81 94 ILE A N 1
ATOM 660 C CA . ILE A 1 94 ? -4.816 -9.828 5.77 1 92.81 94 ILE A CA 1
ATOM 661 C C . ILE A 1 94 ? -3.375 -9.891 6.273 1 92.81 94 ILE A C 1
ATOM 663 O O . ILE A 1 94 ? -3.066 -10.641 7.203 1 92.81 94 ILE A O 1
ATOM 667 N N . GLY A 1 95 ? -2.443 -9.195 5.625 1 94.75 95 GLY A N 1
ATOM 668 C CA . GLY A 1 95 ? -1.149 -8.875 6.203 1 94.75 95 GLY A CA 1
ATOM 669 C C . GLY A 1 95 ? -0.078 -9.898 5.879 1 94.75 95 GLY A C 1
ATOM 670 O O . GLY A 1 95 ? 1.023 -9.852 6.43 1 94.75 95 GLY A O 1
ATOM 671 N N . VAL A 1 96 ? -0.353 -10.82 5.027 1 95.31 96 VAL A N 1
ATOM 672 C CA . VAL A 1 96 ? 0.585 -11.906 4.746 1 95.31 96 VAL A CA 1
ATOM 673 C C . VAL A 1 96 ? 1.874 -11.328 4.16 1 95.31 96 VAL A C 1
ATOM 675 O O . VAL A 1 96 ? 2.967 -11.594 4.668 1 95.31 96 VAL A O 1
ATOM 678 N N . SER A 1 97 ? 1.763 -10.539 3.158 1 96.5 97 SER A N 1
ATOM 679 C CA . SER A 1 97 ? 2.926 -10.016 2.451 1 96.5 97 SER A CA 1
ATOM 680 C C . SER A 1 97 ? 3.689 -9.016 3.314 1 96.5 97 SER A C 1
ATOM 682 O O . SER A 1 97 ? 4.922 -9.023 3.35 1 96.5 97 SER A O 1
ATOM 684 N N . ALA A 1 98 ? 2.953 -8.156 4.012 1 97 98 ALA A N 1
ATOM 685 C CA . ALA A 1 98 ? 3.584 -7.172 4.883 1 97 98 ALA A CA 1
ATOM 686 C C . ALA A 1 98 ? 4.344 -7.848 6.02 1 97 98 ALA A C 1
ATOM 688 O O . ALA A 1 98 ? 5.465 -7.449 6.348 1 97 98 ALA A O 1
ATOM 689 N N . GLY A 1 99 ? 3.693 -8.844 6.598 1 98 99 GLY A N 1
ATOM 690 C CA . GLY A 1 99 ? 4.371 -9.609 7.633 1 98 99 GLY A CA 1
ATOM 691 C C . GLY A 1 99 ? 5.621 -10.312 7.137 1 98 99 GLY A C 1
ATOM 692 O O . GLY A 1 99 ? 6.656 -10.297 7.805 1 98 99 GLY A O 1
ATOM 693 N N . ALA A 1 100 ? 5.504 -10.93 6.023 1 98.19 100 ALA A N 1
ATOM 694 C CA . ALA A 1 100 ? 6.645 -11.617 5.422 1 98.19 100 ALA A CA 1
ATOM 695 C C . ALA A 1 100 ? 7.797 -10.648 5.164 1 98.19 100 ALA A C 1
ATOM 697 O O . ALA A 1 100 ? 8.961 -10.977 5.406 1 98.19 100 ALA A O 1
ATOM 698 N N . ALA A 1 101 ? 7.492 -9.477 4.699 1 98.12 101 ALA A N 1
ATOM 699 C CA . ALA A 1 101 ? 8.508 -8.461 4.422 1 98.12 101 ALA A CA 1
ATOM 700 C C . ALA A 1 101 ? 9.227 -8.039 5.699 1 98.12 101 ALA A C 1
ATOM 702 O O . ALA A 1 101 ? 10.438 -7.832 5.703 1 98.12 101 ALA A O 1
ATOM 703 N N . VAL A 1 102 ? 8.477 -7.906 6.77 1 98.38 102 VAL A N 1
ATOM 704 C CA . VAL A 1 102 ? 9.07 -7.547 8.055 1 98.38 102 VAL A CA 1
ATOM 705 C C . VAL A 1 102 ? 10.023 -8.648 8.508 1 98.38 102 VAL A C 1
ATOM 707 O O . VAL A 1 102 ? 11.141 -8.367 8.953 1 98.38 102 VAL A O 1
ATOM 710 N N . GLY A 1 103 ? 9.578 -9.875 8.398 1 98.06 103 GLY A N 1
ATOM 711 C CA . GLY A 1 103 ? 10.438 -10.992 8.758 1 98.06 103 GLY A CA 1
ATOM 712 C C . GLY A 1 103 ? 11.703 -11.055 7.926 1 98.06 103 GLY A C 1
ATOM 713 O O . GLY A 1 103 ? 12.805 -11.172 8.469 1 98.06 103 GLY A O 1
ATOM 714 N N . ALA A 1 104 ? 11.602 -11 6.609 1 97.44 104 ALA A N 1
ATOM 715 C CA . ALA A 1 104 ? 12.75 -11 5.707 1 97.44 104 ALA A CA 1
ATOM 716 C C . ALA A 1 104 ? 13.68 -9.828 6 1 97.44 104 ALA A C 1
ATOM 718 O O . ALA A 1 104 ? 14.898 -10.016 6.125 1 97.44 104 ALA A O 1
ATOM 719 N N . GLY A 1 105 ? 13.109 -8.648 6.129 1 97.5 105 GLY A N 1
ATOM 720 C CA . GLY A 1 105 ? 13.898 -7.457 6.402 1 97.5 105 GLY A CA 1
ATOM 721 C C . GLY A 1 105 ? 14.68 -7.547 7.703 1 97.5 105 GLY A C 1
ATOM 722 O O . GLY A 1 105 ? 15.828 -7.098 7.781 1 97.5 105 GLY A O 1
ATOM 723 N N . THR A 1 106 ? 14.039 -8.086 8.734 1 97.38 106 THR A N 1
ATOM 724 C CA . THR A 1 106 ? 14.68 -8.211 10.039 1 97.38 106 THR A CA 1
ATOM 725 C C . THR A 1 106 ? 15.93 -9.086 9.938 1 97.38 106 THR A C 1
ATOM 727 O O . THR A 1 106 ? 17 -8.711 10.438 1 97.38 106 THR A O 1
ATOM 730 N N . VAL A 1 107 ? 15.836 -10.195 9.289 1 96.75 107 VAL A N 1
ATOM 731 C CA . VAL A 1 107 ? 16.953 -11.117 9.164 1 96.75 107 VAL A CA 1
ATOM 732 C C . VAL A 1 107 ? 18.031 -10.492 8.281 1 96.75 107 VAL A C 1
ATOM 734 O O . VAL A 1 107 ? 19.234 -10.672 8.531 1 96.75 107 VAL A O 1
ATOM 737 N N . ILE A 1 108 ? 17.672 -9.742 7.262 1 95.5 108 ILE A N 1
ATOM 738 C CA . ILE A 1 108 ? 18.625 -9.102 6.363 1 95.5 108 ILE A CA 1
ATOM 739 C C . ILE A 1 108 ? 19.422 -8.047 7.125 1 95.5 108 ILE A C 1
ATOM 741 O O . ILE A 1 108 ? 20.641 -7.941 6.957 1 95.5 108 ILE A O 1
ATOM 745 N N . VAL A 1 109 ? 18.734 -7.281 7.965 1 95.38 109 VAL A N 1
ATOM 746 C CA . VAL A 1 109 ? 19.391 -6.203 8.695 1 95.38 109 VAL A CA 1
ATOM 747 C C . VAL A 1 109 ? 20.297 -6.785 9.773 1 95.38 109 VAL A C 1
ATOM 749 O O . VAL A 1 109 ? 21.438 -6.332 9.945 1 95.38 109 VAL A O 1
ATOM 752 N N . ILE A 1 110 ? 19.828 -7.805 10.516 1 92.5 110 ILE A N 1
ATOM 753 C CA . ILE A 1 110 ? 20.594 -8.383 11.609 1 92.5 110 ILE A CA 1
ATOM 754 C C . ILE A 1 110 ? 21.75 -9.211 11.047 1 92.5 110 ILE A C 1
ATOM 756 O O . ILE A 1 110 ? 22.875 -9.141 11.555 1 92.5 110 ILE A O 1
ATOM 760 N N . GLY A 1 111 ? 21.469 -10.078 10.109 1 86.25 111 GLY A N 1
ATOM 761 C CA . GLY A 1 111 ? 22.484 -10.969 9.555 1 86.25 111 GLY A CA 1
ATOM 762 C C . GLY A 1 111 ? 23.391 -10.289 8.539 1 86.25 111 GLY A C 1
ATOM 763 O O . GLY A 1 111 ? 24.453 -10.812 8.219 1 86.25 111 GLY A O 1
ATOM 764 N N . GLY A 1 112 ? 23.094 -9.141 8.125 1 75.25 112 GLY A N 1
ATOM 765 C CA . GLY A 1 112 ? 23.859 -8.438 7.109 1 75.25 112 GLY A CA 1
ATOM 766 C C . GLY A 1 112 ? 23.562 -8.93 5.703 1 75.25 112 GLY A C 1
ATOM 767 O O . GLY A 1 112 ? 22.75 -9.828 5.508 1 75.25 112 GLY A O 1
ATOM 768 N N . ALA A 1 113 ? 24.203 -8.461 4.719 1 64.88 113 ALA A N 1
ATOM 769 C CA . ALA A 1 113 ? 23.938 -8.664 3.299 1 64.88 113 ALA A CA 1
ATOM 770 C C . ALA A 1 113 ? 24.266 -10.102 2.887 1 64.88 113 ALA A C 1
ATOM 772 O O . ALA A 1 113 ? 23.875 -10.547 1.81 1 64.88 113 ALA A O 1
ATOM 773 N N . PHE A 1 114 ? 24.797 -10.836 3.85 1 68.12 114 PHE A N 1
ATOM 774 C CA . PHE A 1 114 ? 25.234 -12.156 3.396 1 68.12 114 PHE A CA 1
ATOM 775 C C . PHE A 1 114 ? 24.516 -13.258 4.16 1 68.12 114 PHE A C 1
ATOM 777 O O . PHE A 1 114 ? 24.984 -14.391 4.223 1 68.12 114 PHE A O 1
ATOM 784 N N . VAL A 1 115 ? 23.422 -12.875 4.547 1 72.56 115 VAL A N 1
ATOM 785 C CA . VAL A 1 115 ? 22.656 -13.891 5.262 1 72.56 115 VAL A CA 1
ATOM 786 C C . VAL A 1 115 ? 22.141 -14.938 4.277 1 72.56 115 VAL A C 1
ATOM 788 O O . VAL A 1 115 ? 21.844 -14.625 3.123 1 72.56 115 VAL A O 1
ATOM 791 N N . ALA A 1 116 ? 22.141 -16.141 4.754 1 76.81 116 ALA A N 1
ATOM 792 C CA . ALA A 1 116 ? 21.688 -17.25 3.93 1 76.81 116 ALA A CA 1
ATOM 793 C C . ALA A 1 116 ? 20.25 -17.047 3.461 1 76.81 116 ALA A C 1
ATOM 795 O O . ALA A 1 116 ? 19.422 -16.547 4.211 1 76.81 116 ALA A O 1
ATOM 796 N N . ALA A 1 117 ? 20.047 -17.344 2.238 1 80.69 117 ALA A N 1
ATOM 797 C CA . ALA A 1 117 ? 18.734 -17.219 1.599 1 80.69 117 ALA A CA 1
ATOM 798 C C . ALA A 1 117 ? 17.672 -18 2.359 1 80.69 117 ALA A C 1
ATOM 800 O O . ALA A 1 117 ? 16.531 -17.547 2.479 1 80.69 117 ALA A O 1
ATOM 801 N N . TRP A 1 118 ? 18.047 -19.031 2.971 1 86.19 118 TRP A N 1
ATOM 802 C CA . TRP A 1 118 ? 17.109 -19.891 3.688 1 86.19 118 TRP A CA 1
ATOM 803 C C . TRP A 1 118 ? 16.609 -19.203 4.961 1 86.19 118 TRP A C 1
ATOM 805 O O . TRP A 1 118 ? 15.453 -19.375 5.355 1 86.19 118 TRP A O 1
ATOM 815 N N . SER A 1 119 ? 17.484 -18.5 5.586 1 90.56 119 SER A N 1
ATOM 816 C CA . SER A 1 119 ? 17.109 -17.781 6.801 1 90.56 119 SER A CA 1
ATOM 817 C C . SER A 1 119 ? 16.094 -16.688 6.5 1 90.56 119 SER A C 1
ATOM 819 O O . SER A 1 119 ? 15.156 -16.469 7.266 1 90.56 119 SER A O 1
ATOM 821 N N . VAL A 1 120 ? 16.328 -16.031 5.398 1 94.12 120 VAL A N 1
ATOM 822 C CA . VAL A 1 120 ? 15.406 -14.969 4.984 1 94.12 120 VAL A CA 1
ATOM 823 C C . VAL A 1 120 ? 14.039 -15.57 4.676 1 94.12 120 VAL A C 1
ATOM 825 O O . VAL A 1 120 ? 13.016 -15.062 5.148 1 94.12 120 VAL A O 1
ATOM 828 N N . ALA A 1 121 ? 14.062 -16.688 3.959 1 95.44 121 ALA A N 1
ATOM 829 C CA . ALA A 1 121 ? 12.82 -17.344 3.584 1 95.44 121 ALA A CA 1
ATOM 830 C C . ALA A 1 121 ? 12.078 -17.859 4.816 1 95.44 121 ALA A C 1
ATOM 832 O O . ALA A 1 121 ? 10.852 -17.719 4.918 1 95.44 121 ALA A O 1
ATOM 833 N N . ALA A 1 122 ? 12.789 -18.438 5.719 1 95.31 122 ALA A N 1
ATOM 834 C CA . ALA A 1 122 ? 12.195 -18.953 6.941 1 95.31 122 ALA A CA 1
ATOM 835 C C . ALA A 1 122 ? 11.578 -17.844 7.777 1 95.31 122 ALA A C 1
ATOM 837 O O . ALA A 1 122 ? 10.477 -17.984 8.312 1 95.31 122 ALA A O 1
ATOM 838 N N . ALA A 1 123 ? 12.305 -16.75 7.883 1 97 123 ALA A N 1
ATOM 839 C CA . ALA A 1 123 ? 11.805 -15.617 8.641 1 97 123 ALA A CA 1
ATOM 840 C C . ALA A 1 123 ? 10.562 -15.016 7.984 1 97 123 ALA A C 1
ATOM 842 O O . ALA A 1 123 ? 9.609 -14.648 8.672 1 97 123 ALA A O 1
ATOM 843 N N . ALA A 1 124 ? 10.633 -14.859 6.699 1 97.94 124 ALA A N 1
ATOM 844 C CA . ALA A 1 124 ? 9.484 -14.359 5.961 1 97.94 124 ALA A CA 1
ATOM 845 C C . ALA A 1 124 ? 8.266 -15.258 6.16 1 97.94 124 ALA A C 1
ATOM 847 O O . ALA A 1 124 ? 7.152 -14.766 6.375 1 97.94 124 ALA A O 1
ATOM 848 N N . PHE A 1 125 ? 8.492 -16.562 6.117 1 97.88 125 PHE A N 1
ATOM 849 C CA . PHE A 1 125 ? 7.418 -17.531 6.266 1 97.88 125 PHE A CA 1
ATOM 850 C C . PHE A 1 125 ? 6.793 -17.438 7.652 1 97.88 125 PHE A C 1
ATOM 852 O O . PHE A 1 125 ? 5.574 -17.297 7.781 1 97.88 125 PHE A O 1
ATOM 859 N N . VAL A 1 126 ? 7.602 -17.453 8.656 1 97.69 126 VAL A N 1
ATOM 860 C CA . VAL A 1 126 ? 7.129 -17.453 10.039 1 97.69 126 VAL A CA 1
ATOM 861 C C . VAL A 1 126 ? 6.449 -16.125 10.352 1 97.69 126 VAL A C 1
ATOM 863 O O . VAL A 1 126 ? 5.359 -16.094 10.93 1 97.69 126 VAL A O 1
ATOM 866 N N . ALA A 1 127 ? 7.027 -15.055 9.953 1 98.31 127 ALA A N 1
ATOM 867 C CA . ALA A 1 127 ? 6.473 -13.734 10.242 1 98.31 127 ALA A CA 1
ATOM 868 C C . ALA A 1 127 ? 5.172 -13.508 9.469 1 98.31 127 ALA A C 1
ATOM 870 O O . ALA A 1 127 ? 4.246 -12.867 9.977 1 98.31 127 ALA A O 1
ATOM 871 N N . GLY A 1 128 ? 5.16 -13.969 8.242 1 98 128 GLY A N 1
ATOM 872 C CA . GLY A 1 128 ? 3.918 -13.891 7.484 1 98 128 GLY A CA 1
ATOM 873 C C . GLY A 1 128 ? 2.771 -14.641 8.141 1 98 128 GLY A C 1
ATOM 874 O O . GLY A 1 128 ? 1.668 -14.102 8.266 1 98 128 GLY A O 1
ATOM 875 N N . LEU A 1 129 ? 3.037 -15.836 8.594 1 97.75 129 LEU A N 1
ATOM 876 C CA . LEU A 1 129 ? 2.029 -16.641 9.281 1 97.75 129 LEU A CA 1
ATOM 877 C C . LEU A 1 129 ? 1.614 -15.992 10.594 1 97.75 129 LEU A C 1
ATOM 879 O O . LEU A 1 129 ? 0.425 -15.93 10.914 1 97.75 129 LEU A O 1
ATOM 883 N N . ALA A 1 130 ? 2.58 -15.523 11.297 1 97.94 130 ALA A N 1
ATOM 884 C CA . ALA A 1 130 ? 2.311 -14.891 12.586 1 97.94 130 ALA A CA 1
ATOM 885 C C . ALA A 1 130 ? 1.462 -13.633 12.406 1 97.94 130 ALA A C 1
ATOM 887 O O . ALA A 1 130 ? 0.554 -13.375 13.203 1 97.94 130 ALA A O 1
ATOM 888 N N . THR A 1 131 ? 1.762 -12.875 11.43 1 97.94 131 THR A N 1
ATOM 889 C CA . THR A 1 131 ? 1.018 -11.648 11.172 1 97.94 131 THR A CA 1
ATOM 890 C C . THR A 1 131 ? -0.429 -11.961 10.805 1 97.94 131 THR A C 1
ATOM 892 O O . THR A 1 131 ? -1.355 -11.312 11.289 1 97.94 131 THR A O 1
ATOM 895 N N . THR A 1 132 ? -0.619 -12.938 9.938 1 97 132 THR A N 1
ATOM 896 C CA . THR A 1 132 ? -1.974 -13.328 9.562 1 97 132 THR A CA 1
ATOM 897 C C . THR A 1 132 ? -2.738 -13.852 10.781 1 97 132 THR A C 1
ATOM 899 O O . THR A 1 132 ? -3.918 -13.539 10.953 1 97 132 THR A O 1
ATOM 902 N N . ALA A 1 133 ? -2.086 -14.625 11.562 1 96.19 133 ALA A N 1
ATOM 903 C CA . ALA A 1 133 ? -2.699 -15.109 12.797 1 96.19 133 ALA A CA 1
ATOM 904 C C . ALA A 1 133 ? -3.08 -13.953 13.719 1 96.19 133 ALA A C 1
ATOM 906 O O . ALA A 1 133 ? -4.145 -13.977 14.336 1 96.19 133 ALA A O 1
ATOM 907 N N . LEU A 1 134 ? -2.229 -13 13.781 1 95.69 134 LEU A N 1
ATOM 908 C CA . LEU A 1 134 ? -2.49 -11.828 14.609 1 95.69 134 LEU A CA 1
ATOM 909 C C . LEU A 1 134 ? -3.711 -11.07 14.102 1 95.69 134 LEU A C 1
ATOM 911 O O . LEU A 1 134 ? -4.551 -10.633 14.898 1 95.69 134 LEU A O 1
ATOM 915 N N . VAL A 1 135 ? -3.781 -10.859 12.789 1 94.94 135 VAL A N 1
ATOM 916 C CA . VAL A 1 135 ? -4.938 -10.195 12.195 1 94.94 135 VAL A CA 1
ATOM 917 C C . VAL A 1 135 ? -6.211 -10.961 12.555 1 94.94 135 VAL A C 1
ATOM 919 O O . VAL A 1 135 ? -7.203 -10.359 12.969 1 94.94 135 VAL A O 1
ATOM 922 N N . TYR A 1 136 ? -6.141 -12.266 12.461 1 93.62 136 TYR A N 1
ATOM 923 C CA . TYR A 1 136 ? -7.301 -13.109 12.734 1 93.62 136 TYR A CA 1
ATOM 924 C C . TYR A 1 136 ? -7.723 -13 14.195 1 93.62 136 TYR A C 1
ATOM 926 O O . TYR A 1 136 ? -8.898 -12.781 14.492 1 93.62 136 TYR A O 1
ATOM 934 N N . VAL A 1 137 ? -6.746 -13.062 15.07 1 92.88 137 VAL A N 1
ATOM 935 C CA . VAL A 1 137 ? -7.043 -13.062 16.5 1 92.88 137 VAL A CA 1
ATOM 936 C C . VAL A 1 137 ? -7.582 -11.695 16.906 1 92.88 137 VAL A C 1
ATOM 938 O O . VAL A 1 137 ? -8.555 -11.602 17.672 1 92.88 137 VAL A O 1
ATOM 941 N N . LEU A 1 138 ? -7.043 -10.664 16.406 1 90.38 138 LEU A N 1
ATOM 942 C CA . LEU A 1 138 ? -7.441 -9.32 16.797 1 90.38 138 LEU A CA 1
ATOM 943 C C . LEU A 1 138 ? -8.789 -8.953 16.172 1 90.38 138 LEU A C 1
ATOM 945 O O . LEU A 1 138 ? -9.469 -8.039 16.656 1 90.38 138 LEU A O 1
ATOM 949 N N . ALA A 1 139 ? -9.086 -9.602 15.117 1 89.88 139 ALA A N 1
ATOM 950 C CA . ALA A 1 139 ? -10.336 -9.297 14.43 1 89.88 139 ALA A CA 1
ATOM 951 C C . ALA A 1 139 ? -11.508 -10.031 15.078 1 89.88 139 ALA A C 1
ATOM 953 O O . ALA A 1 139 ? -12.672 -9.742 14.789 1 89.88 139 ALA A O 1
ATOM 954 N N . ARG A 1 140 ? -11.25 -10.961 15.914 1 87.44 140 ARG A N 1
ATOM 955 C CA . ARG A 1 140 ? -12.297 -11.766 16.547 1 87.44 140 ARG A CA 1
ATOM 956 C C . ARG A 1 140 ? -12.945 -11.008 17.703 1 87.44 140 ARG A C 1
ATOM 958 O O . ARG A 1 140 ? -12.258 -10.336 18.469 1 87.44 140 ARG A O 1
ATOM 965 N N . SER A 1 141 ? -14.281 -10.852 17.578 1 80.5 141 SER A N 1
ATOM 966 C CA . SER A 1 141 ? -15.062 -10.273 18.672 1 80.5 141 SER A CA 1
ATOM 967 C C . SER A 1 141 ? -16.234 -11.172 19.047 1 80.5 141 SER A C 1
ATOM 969 O O . SER A 1 141 ? -17.031 -11.555 18.188 1 80.5 141 SER A O 1
ATOM 971 N N . ASN A 1 142 ? -16.359 -11.477 20.375 1 79.56 142 ASN A N 1
ATOM 972 C CA . ASN A 1 142 ? -17.422 -12.297 20.922 1 79.56 142 ASN A CA 1
ATOM 973 C C . ASN A 1 142 ? -17.531 -13.641 20.219 1 79.56 142 ASN A C 1
ATOM 975 O O . ASN A 1 142 ? -18.625 -14.102 19.891 1 79.56 142 ASN A O 1
ATOM 979 N N . GLY A 1 143 ? -16.453 -14.18 19.812 1 76.19 143 GLY A N 1
ATOM 980 C CA . GLY A 1 143 ? -16.406 -15.5 19.203 1 76.19 143 GLY A CA 1
ATOM 981 C C . GLY A 1 143 ? -16.734 -15.492 17.734 1 76.19 143 GLY A C 1
ATOM 982 O O . GLY A 1 143 ? -16.844 -16.547 17.109 1 76.19 143 GLY A O 1
ATOM 983 N N . ARG A 1 144 ? -17 -14.289 17.281 1 84 144 ARG A N 1
ATOM 984 C CA . ARG A 1 144 ? -17.344 -14.195 15.859 1 84 144 ARG A CA 1
ATOM 985 C C . ARG A 1 144 ? -16.328 -13.344 15.109 1 84 144 ARG A C 1
ATOM 987 O O . ARG A 1 144 ? -15.766 -12.398 15.664 1 84 144 ARG A O 1
ATOM 994 N N . THR A 1 145 ? -16.031 -13.867 13.914 1 83.88 145 THR A N 1
ATOM 995 C CA . THR A 1 145 ? -15.164 -13.125 13 1 83.88 145 THR A CA 1
ATOM 996 C C . THR A 1 145 ? -15.984 -12.43 11.922 1 83.88 145 THR A C 1
ATOM 998 O O . THR A 1 145 ? -16.609 -13.094 11.094 1 83.88 145 THR A O 1
ATOM 1001 N N . GLU A 1 146 ? -16.047 -11.188 12.062 1 85.62 146 GLU A N 1
ATOM 1002 C CA . GLU A 1 146 ? -16.719 -10.422 11.023 1 85.62 146 GLU A CA 1
ATOM 1003 C C . GLU A 1 146 ? -15.727 -9.984 9.938 1 85.62 146 GLU A C 1
ATOM 1005 O O . GLU A 1 146 ? -14.609 -9.562 10.242 1 85.62 146 GLU A O 1
ATOM 1010 N N . VAL A 1 147 ? -16.203 -10.148 8.75 1 86.69 147 VAL A N 1
ATOM 1011 C CA . VAL A 1 147 ? -15.375 -9.875 7.582 1 86.69 147 VAL A CA 1
ATOM 1012 C C . VAL A 1 147 ? -14.883 -8.438 7.625 1 86.69 147 VAL A C 1
ATOM 1014 O O . VAL A 1 147 ? -13.711 -8.164 7.355 1 86.69 147 VAL A O 1
ATOM 1017 N N . VAL A 1 148 ? -15.703 -7.531 7.988 1 84.25 148 VAL A N 1
ATOM 1018 C CA . VAL A 1 148 ? -15.375 -6.113 8.023 1 84.25 148 VAL A CA 1
ATOM 1019 C C . VAL A 1 148 ? -14.25 -5.867 9.031 1 84.25 148 VAL A C 1
ATOM 1021 O O . VAL A 1 148 ? -13.305 -5.137 8.742 1 84.25 148 VAL A O 1
ATOM 1024 N N . THR A 1 149 ? -14.32 -6.453 10.156 1 87.25 149 THR A N 1
ATOM 1025 C CA . THR A 1 149 ? -13.312 -6.277 11.195 1 87.25 149 THR A CA 1
ATOM 1026 C C . THR A 1 149 ? -11.984 -6.887 10.766 1 87.25 149 THR A C 1
ATOM 1028 O O . THR A 1 149 ? -10.914 -6.352 11.078 1 87.25 149 THR A O 1
ATOM 1031 N N . LEU A 1 150 ? -12.125 -7.973 10.086 1 89.94 150 LEU A N 1
ATOM 1032 C CA . LEU A 1 150 ? -10.922 -8.617 9.57 1 89.94 150 LEU A CA 1
ATOM 1033 C C . LEU A 1 150 ? -10.188 -7.691 8.602 1 89.94 150 LEU A C 1
ATOM 1035 O O . LEU A 1 150 ? -8.969 -7.547 8.68 1 89.94 150 LEU A O 1
ATOM 1039 N N . VAL A 1 151 ? -10.922 -7.066 7.723 1 88.88 151 VAL A N 1
ATOM 1040 C CA . VAL A 1 151 ? -10.344 -6.176 6.723 1 88.88 151 VAL A CA 1
ATOM 1041 C C . VAL A 1 151 ? -9.742 -4.953 7.41 1 88.88 151 VAL A C 1
ATOM 1043 O O . VAL A 1 151 ? -8.609 -4.562 7.113 1 88.88 151 VAL A O 1
ATOM 1046 N N . LEU A 1 152 ? -10.469 -4.367 8.367 1 86.69 152 LEU A N 1
ATOM 1047 C CA . LEU A 1 152 ? -10 -3.184 9.086 1 86.69 152 LEU A CA 1
ATOM 1048 C C . LEU A 1 152 ? -8.742 -3.494 9.883 1 86.69 152 LEU A C 1
ATOM 1050 O O . LEU A 1 152 ? -7.805 -2.693 9.914 1 86.69 152 LEU A O 1
ATOM 1054 N N . THR A 1 153 ? -8.781 -4.625 10.516 1 91.56 153 THR A N 1
ATOM 1055 C CA . THR A 1 153 ? -7.602 -5.051 11.266 1 91.56 153 THR A CA 1
ATOM 1056 C C . THR A 1 153 ? -6.418 -5.266 10.328 1 91.56 153 THR A C 1
ATOM 1058 O O . THR A 1 153 ? -5.285 -4.898 10.648 1 91.56 153 THR A O 1
ATOM 1061 N N . GLY A 1 154 ? -6.68 -5.898 9.203 1 92.94 154 GLY A N 1
ATOM 1062 C CA . GLY A 1 154 ? -5.641 -6.074 8.203 1 92.94 154 GLY A CA 1
ATOM 1063 C C . GLY A 1 154 ? -5.008 -4.766 7.762 1 92.94 154 GLY A C 1
ATOM 1064 O O . GLY A 1 154 ? -3.783 -4.668 7.656 1 92.94 154 GLY A O 1
ATOM 1065 N N . VAL A 1 155 ? -5.832 -3.77 7.527 1 90.44 155 VAL A N 1
ATOM 1066 C CA . VAL A 1 155 ? -5.352 -2.453 7.125 1 90.44 155 VAL A CA 1
ATOM 1067 C C . VAL A 1 155 ? -4.434 -1.886 8.203 1 90.44 155 VAL A C 1
ATOM 1069 O O . VAL A 1 155 ? -3.352 -1.372 7.902 1 90.44 155 VAL A O 1
ATOM 1072 N N . ALA A 1 156 ? -4.855 -1.977 9.43 1 92.31 156 ALA A N 1
ATOM 1073 C CA . ALA A 1 156 ? -4.074 -1.457 10.547 1 92.31 156 ALA A CA 1
ATOM 1074 C C . ALA A 1 156 ? -2.734 -2.18 10.664 1 92.31 156 ALA A C 1
ATOM 1076 O O . ALA A 1 156 ? -1.693 -1.543 10.844 1 92.31 156 ALA A O 1
ATOM 1077 N N . ILE A 1 157 ? -2.793 -3.441 10.562 1 94.81 157 ILE A N 1
ATOM 1078 C CA . ILE A 1 157 ? -1.589 -4.25 10.711 1 94.81 157 ILE A CA 1
ATOM 1079 C C . ILE A 1 157 ? -0.646 -4 9.539 1 94.81 157 ILE A C 1
ATOM 1081 O O . ILE A 1 157 ? 0.574 -3.959 9.711 1 94.81 157 ILE A O 1
ATOM 1085 N N . ASN A 1 158 ? -1.192 -3.898 8.32 1 95.44 158 ASN A N 1
ATOM 1086 C CA . ASN A 1 158 ? -0.365 -3.561 7.168 1 95.44 158 ASN A CA 1
ATOM 1087 C C . ASN A 1 158 ? 0.333 -2.217 7.352 1 95.44 158 ASN A C 1
ATOM 1089 O O . ASN A 1 158 ? 1.501 -2.064 6.992 1 95.44 158 ASN A O 1
ATOM 1093 N N . ALA A 1 159 ? -0.396 -1.279 7.906 1 93.56 159 ALA A N 1
ATOM 1094 C CA . ALA A 1 159 ? 0.187 0.035 8.164 1 93.56 159 ALA A CA 1
ATOM 1095 C C . ALA A 1 159 ? 1.32 -0.057 9.18 1 93.56 159 ALA A C 1
ATOM 1097 O O . ALA A 1 159 ? 2.377 0.552 9 1 93.56 159 ALA A O 1
ATOM 1098 N N . PHE A 1 160 ? 1.068 -0.764 10.234 1 96.06 160 PHE A N 1
ATOM 1099 C CA . PHE A 1 160 ? 2.084 -0.957 11.258 1 96.06 160 PHE A CA 1
ATOM 1100 C C . PHE A 1 160 ? 3.309 -1.659 10.688 1 96.06 160 PHE A C 1
ATOM 1102 O O . PHE A 1 160 ? 4.441 -1.261 10.961 1 96.06 160 PHE A O 1
ATOM 1109 N N . ALA A 1 161 ? 3.049 -2.715 9.969 1 97.31 161 ALA A N 1
ATOM 1110 C CA . ALA A 1 161 ? 4.141 -3.426 9.305 1 97.31 161 ALA A CA 1
ATOM 1111 C C . ALA A 1 161 ? 4.918 -2.494 8.383 1 97.31 161 ALA A C 1
ATOM 1113 O O . ALA A 1 161 ? 6.141 -2.598 8.273 1 97.31 161 ALA A O 1
ATOM 1114 N N . GLY A 1 162 ? 4.203 -1.605 7.684 1 96.31 162 GLY A N 1
ATOM 1115 C CA . GLY A 1 162 ? 4.871 -0.606 6.863 1 96.31 162 GLY A CA 1
ATOM 1116 C C . GLY A 1 162 ? 5.809 0.284 7.656 1 96.31 162 GLY A C 1
ATOM 1117 O O . GLY A 1 162 ? 6.895 0.626 7.18 1 96.31 162 GLY A O 1
ATOM 1118 N N . GLY A 1 163 ? 5.371 0.679 8.836 1 97.12 163 GLY A N 1
ATOM 1119 C CA . GLY A 1 163 ? 6.238 1.425 9.734 1 97.12 163 GLY A CA 1
ATOM 1120 C C . GLY A 1 163 ? 7.469 0.648 10.156 1 97.12 163 GLY A C 1
ATOM 1121 O O . GLY A 1 163 ? 8.562 1.207 10.234 1 97.12 163 GLY A O 1
ATOM 1122 N N . LEU A 1 164 ? 7.32 -0.625 10.422 1 97.75 164 LEU A N 1
ATOM 1123 C CA . LEU A 1 164 ? 8.438 -1.479 10.805 1 97.75 164 LEU A CA 1
ATOM 1124 C C . LEU A 1 164 ? 9.438 -1.611 9.656 1 97.75 164 LEU A C 1
ATOM 1126 O O . LEU A 1 164 ? 10.648 -1.59 9.875 1 97.75 164 LEU A O 1
ATOM 1130 N N . ILE A 1 165 ? 8.898 -1.781 8.469 1 97.88 165 ILE A N 1
ATOM 1131 C CA . ILE A 1 165 ? 9.758 -1.859 7.293 1 97.88 165 ILE A CA 1
ATOM 1132 C C . ILE A 1 165 ? 10.531 -0.551 7.129 1 97.88 165 ILE A C 1
ATOM 1134 O O . ILE A 1 165 ? 11.727 -0.561 6.836 1 97.88 165 ILE A O 1
ATOM 1138 N N . ALA A 1 166 ? 9.828 0.554 7.336 1 97.25 166 ALA A N 1
ATOM 1139 C CA . ALA A 1 166 ? 10.484 1.859 7.289 1 97.25 166 ALA A CA 1
ATOM 1140 C C . ALA A 1 166 ? 11.625 1.938 8.297 1 97.25 166 ALA A C 1
ATOM 1142 O O . ALA A 1 166 ? 12.703 2.457 7.992 1 97.25 166 ALA A O 1
ATOM 1143 N N . PHE A 1 167 ? 11.398 1.438 9.484 1 97.19 167 PHE A N 1
ATOM 1144 C CA . PHE A 1 167 ? 12.422 1.402 10.516 1 97.19 167 PHE A CA 1
ATOM 1145 C C . PHE A 1 167 ? 13.617 0.561 10.07 1 97.19 167 PHE A C 1
ATOM 1147 O O . PHE A 1 167 ? 14.766 0.978 10.219 1 97.19 167 PHE A O 1
ATOM 1154 N N . LEU A 1 168 ? 13.359 -0.578 9.539 1 97.56 168 LEU A N 1
ATOM 1155 C CA . LEU A 1 168 ? 14.422 -1.463 9.078 1 97.56 168 LEU A CA 1
ATOM 1156 C C . LEU A 1 168 ? 15.227 -0.807 7.961 1 97.56 168 LEU A C 1
ATOM 1158 O O . LEU A 1 168 ? 16.453 -0.878 7.953 1 97.56 168 LEU A O 1
ATOM 1162 N N . LEU A 1 169 ? 14.555 -0.172 7.008 1 97 169 LEU A N 1
ATOM 1163 C CA . LEU A 1 169 ? 15.227 0.53 5.922 1 97 169 LEU A CA 1
ATOM 1164 C C . LEU A 1 169 ? 16.109 1.651 6.465 1 97 169 LEU A C 1
ATOM 1166 O O . LEU A 1 169 ? 17.203 1.89 5.949 1 97 169 LEU A O 1
ATOM 1170 N N . PHE A 1 170 ? 15.633 2.301 7.5 1 96 170 PHE A N 1
ATOM 1171 C CA . PHE A 1 170 ? 16.328 3.432 8.102 1 96 170 PHE A CA 1
ATOM 1172 C C . PHE A 1 170 ? 17.625 2.979 8.766 1 96 170 PHE A C 1
ATOM 1174 O O . PHE A 1 170 ? 18.656 3.631 8.625 1 96 170 PHE A O 1
ATOM 1181 N N . VAL A 1 171 ? 17.625 1.824 9.391 1 95.19 171 VAL A N 1
ATOM 1182 C CA . VAL A 1 171 ? 18.766 1.414 10.188 1 95.19 171 VAL A CA 1
ATOM 1183 C C . VAL A 1 171 ? 19.688 0.513 9.359 1 95.19 171 VAL A C 1
ATOM 1185 O O . VAL A 1 171 ? 20.812 0.212 9.766 1 95.19 171 VAL A O 1
ATOM 1188 N N . ALA A 1 172 ? 19.25 0.078 8.203 1 95.38 172 ALA A N 1
ATOM 1189 C CA . ALA A 1 172 ? 19.969 -0.878 7.375 1 95.38 172 ALA A CA 1
ATOM 1190 C C . ALA A 1 172 ? 21.219 -0.234 6.754 1 95.38 172 ALA A C 1
ATOM 1192 O O . ALA A 1 172 ? 21.219 0.96 6.445 1 95.38 172 ALA A O 1
ATOM 1193 N N . SER A 1 173 ? 22.328 -1.022 6.598 1 94.25 173 SER A N 1
ATOM 1194 C CA . SER A 1 173 ? 23.422 -0.621 5.73 1 94.25 173 SER A CA 1
ATOM 1195 C C . SER A 1 173 ? 22.969 -0.46 4.285 1 94.25 173 SER A C 1
ATOM 1197 O O . SER A 1 173 ? 21.906 -0.957 3.912 1 94.25 173 SER A O 1
ATOM 1199 N N . PRO A 1 174 ? 23.703 0.203 3.473 1 93.12 174 PRO A N 1
ATOM 1200 C CA . PRO A 1 174 ? 23.297 0.376 2.078 1 93.12 174 PRO A CA 1
ATOM 1201 C C . PRO A 1 174 ? 23.047 -0.952 1.364 1 93.12 174 PRO A C 1
ATOM 1203 O O . PRO A 1 174 ? 22.047 -1.104 0.655 1 93.12 174 PRO A O 1
ATOM 1206 N N . ALA A 1 175 ? 23.906 -1.891 1.606 1 93.5 175 ALA A N 1
ATOM 1207 C CA . ALA A 1 175 ? 23.75 -3.193 0.962 1 93.5 175 ALA A CA 1
ATOM 1208 C C . ALA A 1 175 ? 22.5 -3.906 1.46 1 93.5 175 ALA A C 1
ATOM 1210 O O . ALA A 1 175 ? 21.75 -4.496 0.67 1 93.5 175 ALA A O 1
ATOM 1211 N N . ALA A 1 176 ? 22.266 -3.846 2.734 1 94.75 176 ALA A N 1
ATOM 1212 C CA . ALA A 1 176 ? 21.078 -4.457 3.322 1 94.75 176 ALA A CA 1
ATOM 1213 C C . ALA A 1 176 ? 19.812 -3.768 2.836 1 94.75 176 ALA A C 1
ATOM 1215 O O . ALA A 1 176 ? 18.781 -4.422 2.609 1 94.75 176 ALA A O 1
ATOM 1216 N N . ARG A 1 177 ? 19.875 -2.463 2.725 1 95.62 177 ARG A N 1
ATOM 1217 C CA . ARG A 1 177 ? 18.75 -1.697 2.219 1 95.62 177 ARG A CA 1
ATOM 1218 C C . ARG A 1 177 ? 18.391 -2.117 0.796 1 95.62 177 ARG A C 1
ATOM 1220 O O . ARG A 1 177 ? 17.219 -2.324 0.478 1 95.62 177 ARG A O 1
ATOM 1227 N N . ASP A 1 178 ? 19.375 -2.318 -0.04 1 95.06 178 ASP A N 1
ATOM 1228 C CA . ASP A 1 178 ? 19.156 -2.791 -1.401 1 95.06 178 ASP A CA 1
ATOM 1229 C C . ASP A 1 178 ? 18.5 -4.172 -1.4 1 95.06 178 ASP A C 1
ATOM 1231 O O . ASP A 1 178 ? 17.578 -4.426 -2.172 1 95.06 178 ASP A O 1
ATOM 1235 N N . GLN A 1 179 ? 19.016 -4.98 -0.532 1 94.44 179 GLN A N 1
ATOM 1236 C CA . GLN A 1 179 ? 18.484 -6.34 -0.472 1 94.44 179 GLN A CA 1
ATOM 1237 C C . GLN A 1 179 ? 17.016 -6.344 -0.039 1 94.44 179 GLN A C 1
ATOM 1239 O O . GLN A 1 179 ? 16.219 -7.125 -0.555 1 94.44 179 GLN A O 1
ATOM 1244 N N . ILE A 1 180 ? 16.688 -5.488 0.914 1 95.94 180 ILE A N 1
ATOM 1245 C CA . ILE A 1 180 ? 15.297 -5.402 1.374 1 95.94 180 ILE A CA 1
ATOM 1246 C C . ILE A 1 180 ? 14.406 -4.914 0.237 1 95.94 180 ILE A C 1
ATOM 1248 O O . ILE A 1 180 ? 13.336 -5.477 -0.008 1 95.94 180 ILE A O 1
ATOM 1252 N N . VAL A 1 181 ? 14.844 -3.889 -0.452 1 96.38 181 VAL A N 1
ATOM 1253 C CA . VAL A 1 181 ? 14.07 -3.297 -1.542 1 96.38 181 VAL A CA 1
ATOM 1254 C C . VAL A 1 181 ? 13.828 -4.344 -2.627 1 96.38 181 VAL A C 1
ATOM 1256 O O . VAL A 1 181 ? 12.688 -4.559 -3.045 1 96.38 181 VAL A O 1
ATOM 1259 N N . PHE A 1 182 ? 14.797 -5.062 -3.004 1 95.25 182 PHE A N 1
ATOM 1260 C CA . PHE A 1 182 ? 14.664 -5.996 -4.113 1 95.25 182 PHE A CA 1
ATOM 1261 C C . PHE A 1 182 ? 13.898 -7.242 -3.686 1 95.25 182 PHE A C 1
ATOM 1263 O O . PHE A 1 182 ? 13.18 -7.844 -4.488 1 95.25 182 PHE A O 1
ATOM 1270 N N . TRP A 1 183 ? 14.094 -7.637 -2.467 1 95.19 183 TRP A N 1
ATOM 1271 C CA . TRP A 1 183 ? 13.281 -8.742 -1.971 1 95.19 183 TRP A CA 1
ATOM 1272 C C . TRP A 1 183 ? 11.789 -8.43 -2.105 1 95.19 183 TRP A C 1
ATOM 1274 O O . TRP A 1 183 ? 11.008 -9.289 -2.51 1 95.19 183 TRP A O 1
ATOM 1284 N N . GLN A 1 184 ? 11.422 -7.211 -1.803 1 96.69 184 GLN A N 1
ATOM 1285 C CA . GLN A 1 184 ? 10.016 -6.812 -1.851 1 96.69 184 GLN A CA 1
ATOM 1286 C C . GLN A 1 184 ? 9.508 -6.777 -3.287 1 96.69 184 GLN A C 1
ATOM 1288 O O . GLN A 1 184 ? 8.305 -6.941 -3.527 1 96.69 184 GLN A O 1
ATOM 1293 N N . LEU A 1 185 ? 10.344 -6.574 -4.211 1 96.56 185 LEU A N 1
ATOM 1294 C CA . LEU A 1 185 ? 9.93 -6.473 -5.605 1 96.56 185 LEU A CA 1
ATOM 1295 C C . LEU A 1 185 ? 9.672 -7.855 -6.191 1 96.56 185 LEU A C 1
ATOM 1297 O O . LEU A 1 185 ? 9.055 -7.98 -7.254 1 96.56 185 LEU A O 1
ATOM 1301 N N . GLY A 1 186 ? 10.125 -8.898 -5.543 1 95 186 GLY A N 1
ATOM 1302 C CA . GLY A 1 186 ? 9.844 -10.266 -5.961 1 95 186 GLY A CA 1
ATOM 1303 C C . GLY A 1 186 ? 10.734 -10.727 -7.102 1 95 186 GLY A C 1
ATOM 1304 O O . GLY A 1 186 ? 11.078 -9.938 -7.984 1 95 186 GLY A O 1
ATOM 1305 N N . SER A 1 187 ? 11.117 -11.938 -7.07 1 94.75 187 SER A N 1
ATOM 1306 C CA . SER A 1 187 ? 11.945 -12.547 -8.109 1 94.75 187 SER A CA 1
ATOM 1307 C C . SER A 1 187 ? 11.906 -14.07 -8.023 1 94.75 187 SER A C 1
ATOM 1309 O O . SER A 1 187 ? 11.594 -14.633 -6.969 1 94.75 187 SER A O 1
ATOM 1311 N N . LEU A 1 188 ? 12.148 -14.727 -9.164 1 94.88 188 LEU A N 1
ATOM 1312 C CA . LEU A 1 188 ? 12.266 -16.172 -9.188 1 94.88 188 LEU A CA 1
ATOM 1313 C C . LEU A 1 188 ? 13.695 -16.609 -9.516 1 94.88 188 LEU A C 1
ATOM 1315 O O . LEU A 1 188 ? 13.953 -17.781 -9.75 1 94.88 188 LEU A O 1
ATOM 1319 N N . ASN A 1 189 ? 14.633 -15.664 -9.547 1 89.5 189 ASN A N 1
ATOM 1320 C CA . ASN A 1 189 ? 16.031 -15.914 -9.914 1 89.5 189 ASN A CA 1
ATOM 1321 C C . ASN A 1 189 ? 16.719 -16.828 -8.906 1 89.5 189 ASN A C 1
ATOM 1323 O O . ASN A 1 189 ? 17.625 -17.578 -9.273 1 89.5 189 ASN A O 1
ATOM 1327 N N . GLY A 1 190 ? 16.312 -16.906 -7.742 1 86.38 190 GLY A N 1
ATOM 1328 C CA . GLY A 1 190 ? 16.969 -17.719 -6.715 1 86.38 190 GLY A CA 1
ATOM 1329 C C . GLY A 1 190 ? 16.297 -19.062 -6.488 1 86.38 190 GLY A C 1
ATOM 1330 O O . GLY A 1 190 ? 16.547 -19.703 -5.473 1 86.38 190 GLY A O 1
ATOM 1331 N N . ALA A 1 191 ? 15.578 -19.562 -7.516 1 93.62 191 ALA A N 1
ATOM 1332 C CA . ALA A 1 191 ? 14.852 -20.812 -7.367 1 93.62 191 ALA A CA 1
ATOM 1333 C C . ALA A 1 191 ? 15.82 -22 -7.297 1 93.62 191 ALA A C 1
ATOM 1335 O O . ALA A 1 191 ? 16.781 -22.062 -8.062 1 93.62 191 ALA A O 1
ATOM 1336 N N . THR A 1 192 ? 15.625 -22.875 -6.406 1 94.94 192 THR A N 1
ATOM 1337 C CA . THR A 1 192 ? 16.375 -24.109 -6.223 1 94.94 192 THR A CA 1
ATOM 1338 C C . THR A 1 192 ? 15.422 -25.297 -6.055 1 94.94 192 THR A C 1
ATOM 1340 O O . THR A 1 192 ? 14.227 -25.109 -5.805 1 94.94 192 THR A O 1
ATOM 1343 N N . TRP A 1 193 ? 15.953 -26.453 -6.203 1 95.88 193 TRP A N 1
ATOM 1344 C CA . TRP A 1 193 ? 15.133 -27.641 -6.004 1 95.88 193 TRP A CA 1
ATOM 1345 C C . TRP A 1 193 ? 14.633 -27.719 -4.566 1 95.88 193 TRP A C 1
ATOM 1347 O O . TRP A 1 193 ? 13.539 -28.234 -4.309 1 95.88 193 TRP A O 1
ATOM 1357 N N . ASP A 1 194 ? 15.383 -27.156 -3.631 1 94.56 194 ASP A N 1
ATOM 1358 C CA . ASP A 1 194 ? 14.953 -27.125 -2.238 1 94.56 194 ASP A CA 1
ATOM 1359 C C . ASP A 1 194 ? 13.719 -26.25 -2.066 1 94.56 194 ASP A C 1
ATOM 1361 O O . ASP A 1 194 ? 12.75 -26.641 -1.41 1 94.56 194 ASP A O 1
ATOM 1365 N N . SER A 1 195 ? 13.781 -25.078 -2.629 1 95.31 195 SER A N 1
ATOM 1366 C CA . SER A 1 195 ? 12.617 -24.203 -2.559 1 95.31 195 SER A CA 1
ATOM 1367 C C . SER A 1 195 ? 11.406 -24.828 -3.25 1 95.31 195 SER A C 1
ATOM 1369 O O . SER A 1 195 ? 10.281 -24.719 -2.764 1 95.31 195 SER A O 1
ATOM 1371 N N . VAL A 1 196 ? 11.656 -25.5 -4.363 1 97.62 196 VAL A N 1
ATOM 1372 C CA . VAL A 1 196 ? 10.578 -26.156 -5.102 1 97.62 196 VAL A CA 1
ATOM 1373 C C . VAL A 1 196 ? 9.938 -27.234 -4.23 1 97.62 196 VAL A C 1
ATOM 1375 O O . VAL A 1 196 ? 8.711 -27.328 -4.148 1 97.62 196 VAL A O 1
ATOM 1378 N N . SER A 1 197 ? 10.734 -28.016 -3.6 1 97.12 197 SER A N 1
ATOM 1379 C CA . SER A 1 197 ? 10.219 -29.109 -2.785 1 97.12 197 SER A CA 1
ATOM 1380 C C . SER A 1 197 ? 9.359 -28.594 -1.637 1 97.12 197 SER A C 1
ATOM 1382 O O . SER A 1 197 ? 8.289 -29.125 -1.362 1 97.12 197 SER A O 1
ATOM 1384 N N . ILE A 1 198 ? 9.797 -27.531 -1.01 1 96.44 198 ILE A N 1
ATOM 1385 C CA . ILE A 1 198 ? 9.078 -26.969 0.123 1 96.44 198 ILE A CA 1
ATOM 1386 C C . ILE A 1 198 ? 7.754 -26.359 -0.353 1 96.44 198 ILE A C 1
ATOM 1388 O O . ILE A 1 198 ? 6.695 -26.672 0.194 1 96.44 198 ILE A O 1
ATOM 1392 N N . VAL A 1 199 ? 7.82 -25.531 -1.366 1 97.94 199 VAL A N 1
ATOM 1393 C CA . VAL A 1 199 ? 6.633 -24.859 -1.866 1 97.94 199 VAL A CA 1
ATOM 1394 C C . VAL A 1 199 ? 5.664 -25.875 -2.457 1 97.94 199 VAL A C 1
ATOM 1396 O O . VAL A 1 199 ? 4.445 -25.75 -2.311 1 97.94 199 VAL A O 1
ATOM 1399 N N . ALA A 1 200 ? 6.215 -26.906 -3.104 1 98.44 200 ALA A N 1
ATOM 1400 C CA . ALA A 1 200 ? 5.371 -27.969 -3.666 1 98.44 200 ALA A CA 1
ATOM 1401 C C . ALA A 1 200 ? 4.578 -28.672 -2.572 1 98.44 200 ALA A C 1
ATOM 1403 O O . ALA A 1 200 ? 3.379 -28.922 -2.73 1 98.44 200 ALA A O 1
ATOM 1404 N N . THR A 1 201 ? 5.223 -29 -1.521 1 98.38 201 THR A N 1
ATOM 1405 C CA . THR A 1 201 ? 4.574 -29.703 -0.42 1 98.38 201 THR A CA 1
ATOM 1406 C C . THR A 1 201 ? 3.479 -28.844 0.201 1 98.38 201 THR A C 1
ATOM 1408 O O . THR A 1 201 ? 2.338 -29.297 0.344 1 98.38 201 THR A O 1
ATOM 1411 N N . LEU A 1 202 ? 3.801 -27.625 0.501 1 98.19 202 LEU A N 1
ATOM 1412 C CA . LEU A 1 202 ? 2.852 -26.719 1.149 1 98.19 202 LEU A CA 1
ATOM 1413 C C . LEU A 1 202 ? 1.7 -26.375 0.21 1 98.19 202 LEU A C 1
ATOM 1415 O O . LEU A 1 202 ? 0.543 -26.312 0.634 1 98.19 202 LEU A O 1
ATOM 1419 N N . SER A 1 203 ? 2.037 -26.141 -1.026 1 98.31 203 SER A N 1
ATOM 1420 C CA . SER A 1 203 ? 0.999 -25.812 -2 1 98.31 203 SER A CA 1
ATOM 1421 C C . SER A 1 203 ? 0.081 -27 -2.244 1 98.31 203 SER A C 1
ATOM 1423 O O . SER A 1 203 ? -1.133 -26.844 -2.383 1 98.31 203 SER A O 1
ATOM 1425 N N . ALA A 1 204 ? 0.684 -28.203 -2.371 1 98.25 204 ALA A N 1
ATOM 1426 C CA . ALA A 1 204 ? -0.128 -29.406 -2.574 1 98.25 204 ALA A CA 1
ATOM 1427 C C . ALA A 1 204 ? -1.116 -29.594 -1.428 1 98.25 204 ALA A C 1
ATOM 1429 O O . ALA A 1 204 ? -2.301 -29.844 -1.658 1 98.25 204 ALA A O 1
ATOM 1430 N N . VAL A 1 205 ? -0.634 -29.453 -0.226 1 98.31 205 VAL A N 1
ATOM 1431 C CA . VAL A 1 205 ? -1.48 -29.609 0.953 1 98.31 205 VAL A CA 1
ATOM 1432 C C . VAL A 1 205 ? -2.547 -28.516 0.964 1 98.31 205 VAL A C 1
ATOM 1434 O O . VAL A 1 205 ? -3.73 -28.797 1.163 1 98.31 205 VAL A O 1
ATOM 1437 N N . GLY A 1 206 ? -2.129 -27.281 0.733 1 98.56 206 GLY A N 1
ATOM 1438 C CA . GLY A 1 206 ? -3.049 -26.156 0.75 1 98.56 206 GLY A CA 1
ATOM 1439 C C . GLY A 1 206 ? -4.098 -26.219 -0.344 1 98.56 206 GLY A C 1
ATOM 1440 O O . GLY A 1 206 ? -5.277 -25.984 -0.095 1 98.56 206 GLY A O 1
ATOM 1441 N N . ILE A 1 207 ? -3.699 -26.547 -1.523 1 98.62 207 ILE A N 1
ATOM 1442 C CA . ILE A 1 207 ? -4.621 -26.609 -2.654 1 98.62 207 ILE A CA 1
ATOM 1443 C C . ILE A 1 207 ? -5.594 -27.781 -2.459 1 98.62 207 ILE A C 1
ATOM 1445 O O . ILE A 1 207 ? -6.793 -27.641 -2.727 1 98.62 207 ILE A O 1
ATOM 1449 N N . THR A 1 208 ? -5.062 -28.922 -2.012 1 98.56 208 THR A N 1
ATOM 1450 C CA . THR A 1 208 ? -5.941 -30.062 -1.731 1 98.56 208 THR A CA 1
ATOM 1451 C C . THR A 1 208 ? -6.977 -29.688 -0.67 1 98.56 208 THR A C 1
ATOM 1453 O O . THR A 1 208 ? -8.164 -29.969 -0.83 1 98.56 208 THR A O 1
ATOM 1456 N N . ALA A 1 209 ? -6.547 -29.031 0.37 1 98.62 209 ALA A N 1
ATOM 1457 C CA . ALA A 1 209 ? -7.469 -28.578 1.408 1 98.62 209 ALA A CA 1
ATOM 1458 C C . ALA A 1 209 ? -8.5 -27.594 0.839 1 98.62 209 ALA A C 1
ATOM 1460 O O . ALA A 1 209 ? -9.68 -27.656 1.201 1 98.62 209 ALA A O 1
ATOM 1461 N N . ALA A 1 210 ? -8.047 -26.734 -0.015 1 98.75 210 ALA A N 1
ATOM 1462 C CA . ALA A 1 210 ? -8.93 -25.75 -0.643 1 98.75 210 ALA A CA 1
ATOM 1463 C C . ALA A 1 210 ? -10.008 -26.438 -1.474 1 98.75 210 ALA A C 1
ATOM 1465 O O . ALA A 1 210 ? -11.18 -26.062 -1.412 1 98.75 210 ALA A O 1
ATOM 1466 N N . VAL A 1 211 ? -9.602 -27.453 -2.203 1 98.38 211 VAL A N 1
ATOM 1467 C CA . VAL A 1 211 ? -10.539 -28.172 -3.049 1 98.38 211 VAL A CA 1
ATOM 1468 C C . VAL A 1 211 ? -11.562 -28.906 -2.178 1 98.38 211 VAL A C 1
ATOM 1470 O O . VAL A 1 211 ? -12.75 -28.938 -2.506 1 98.38 211 VAL A O 1
ATOM 1473 N N . LEU A 1 212 ? -11.125 -29.391 -1.06 1 98 212 LEU A N 1
ATOM 1474 C CA . LEU A 1 212 ? -11.992 -30.156 -0.173 1 98 212 LEU A CA 1
ATOM 1475 C C . LEU A 1 212 ? -13 -29.25 0.525 1 98 212 LEU A C 1
ATOM 1477 O O . LEU A 1 212 ? -14.102 -29.672 0.859 1 98 212 LEU A O 1
ATOM 1481 N N . ILE A 1 213 ? -12.68 -28 0.691 1 97.19 213 ILE A N 1
ATOM 1482 C CA . ILE A 1 213 ? -13.562 -27.109 1.436 1 97.19 213 ILE A CA 1
ATOM 1483 C C . ILE A 1 213 ? -14.445 -26.328 0.465 1 97.19 213 ILE A C 1
ATOM 1485 O O . ILE A 1 213 ? -15.422 -25.688 0.874 1 97.19 213 ILE A O 1
ATOM 1489 N N . ALA A 1 214 ? -14.203 -26.422 -0.784 1 97.88 214 ALA A N 1
ATOM 1490 C CA . ALA A 1 214 ? -14.867 -25.672 -1.842 1 97.88 214 ALA A CA 1
ATOM 1491 C C . ALA A 1 214 ? -16.391 -25.812 -1.744 1 97.88 214 ALA A C 1
ATOM 1493 O O . ALA A 1 214 ? -17.109 -24.812 -1.84 1 97.88 214 ALA A O 1
ATOM 1494 N N . PRO A 1 215 ? -16.922 -27.047 -1.466 1 97.31 215 PRO A N 1
ATOM 1495 C CA . PRO A 1 215 ? -18.391 -27.172 -1.368 1 97.31 215 PRO A CA 1
ATOM 1496 C C . PRO A 1 215 ? -18.969 -26.344 -0.225 1 97.31 215 PRO A C 1
ATOM 1498 O O . PRO A 1 215 ? -20.078 -25.828 -0.335 1 97.31 215 PRO A O 1
ATOM 1501 N N . ARG A 1 216 ? -18.297 -26.203 0.84 1 97.81 216 ARG A N 1
ATOM 1502 C CA . ARG A 1 216 ? -18.766 -25.406 1.968 1 97.81 216 ARG A CA 1
ATOM 1503 C C . ARG A 1 216 ? -18.781 -23.922 1.62 1 97.81 216 ARG A C 1
ATOM 1505 O O . ARG A 1 216 ? -19.625 -23.172 2.115 1 97.81 216 ARG A O 1
ATOM 1512 N N . LEU A 1 217 ? -17.844 -23.531 0.794 1 97.56 217 LEU A N 1
ATOM 1513 C CA . LEU A 1 217 ? -17.828 -22.156 0.334 1 97.56 217 LEU A CA 1
ATOM 1514 C C . LEU A 1 217 ? -19.047 -21.859 -0.539 1 97.56 217 LEU A C 1
ATOM 1516 O O . LEU A 1 217 ? -19.594 -20.75 -0.506 1 97.56 217 LEU A O 1
ATOM 1520 N N . ASP A 1 218 ? -19.422 -22.844 -1.28 1 97.38 218 ASP A N 1
ATOM 1521 C CA . ASP A 1 218 ? -20.609 -22.688 -2.1 1 97.38 218 ASP A CA 1
ATOM 1522 C C . ASP A 1 218 ? -21.844 -22.484 -1.23 1 97.38 218 ASP A C 1
ATOM 1524 O O . ASP A 1 218 ? -22.734 -21.703 -1.579 1 97.38 218 ASP A O 1
ATOM 1528 N N . LEU A 1 219 ? -21.906 -23.156 -0.14 1 96.81 219 LEU A N 1
ATOM 1529 C CA . LEU A 1 219 ? -23.016 -22.984 0.788 1 96.81 219 LEU A CA 1
ATOM 1530 C C . LEU A 1 219 ? -22.969 -21.625 1.453 1 96.81 219 LEU A C 1
ATOM 1532 O O . LEU A 1 219 ? -24 -20.984 1.669 1 96.81 219 LEU A O 1
ATOM 1536 N N . LEU A 1 220 ? -21.781 -21.188 1.724 1 95.69 220 LEU A N 1
ATOM 1537 C CA . LEU A 1 220 ? -21.625 -19.875 2.344 1 95.69 220 LEU A CA 1
ATOM 1538 C C . LEU A 1 220 ? -22.094 -18.766 1.402 1 95.69 220 LEU A C 1
ATOM 1540 O O . LEU A 1 220 ? -22.594 -17.734 1.853 1 95.69 220 LEU A O 1
ATOM 1544 N N . ALA A 1 221 ? -21.953 -19.031 0.146 1 94.62 221 ALA A N 1
ATOM 1545 C CA . ALA A 1 221 ? -22.344 -18.047 -0.86 1 94.62 221 ALA A CA 1
ATOM 1546 C C . ALA A 1 221 ? -23.844 -17.781 -0.815 1 94.62 221 ALA A C 1
ATOM 1548 O O . ALA A 1 221 ? -24.312 -16.75 -1.309 1 94.62 221 ALA A O 1
ATOM 1549 N N . LEU A 1 222 ? -24.578 -18.625 -0.179 1 93.81 222 LEU A N 1
ATOM 1550 C CA . LEU A 1 222 ? -26.016 -18.453 -0.033 1 93.81 222 LEU A CA 1
ATOM 1551 C C . LEU A 1 222 ? -26.344 -17.531 1.136 1 93.81 222 LEU A C 1
ATOM 1553 O O . LEU A 1 222 ? -27.484 -17.094 1.281 1 93.81 222 LEU A O 1
ATOM 1557 N N . GLY A 1 223 ? -25.422 -17.266 1.885 1 94.44 223 GLY A N 1
ATOM 1558 C CA . GLY A 1 223 ? -25.594 -16.469 3.088 1 94.44 223 GLY A CA 1
ATOM 1559 C C . GLY A 1 223 ? -25.203 -17.203 4.355 1 94.44 223 GLY A C 1
ATOM 1560 O O . GLY A 1 223 ? -25.234 -18.438 4.395 1 94.44 223 GLY A O 1
ATOM 1561 N N . GLU A 1 224 ? -24.891 -16.438 5.312 1 93.31 224 GLU A N 1
ATOM 1562 C CA . GLU A 1 224 ? -24.422 -17.047 6.555 1 93.31 224 GLU A CA 1
ATOM 1563 C C . GLU A 1 224 ? -25.516 -17.859 7.227 1 93.31 224 GLU A C 1
ATOM 1565 O O . GLU A 1 224 ? -25.266 -18.984 7.672 1 93.31 224 GLU A O 1
ATOM 1570 N N . ALA A 1 225 ? -26.688 -17.219 7.27 1 94.5 225 ALA A N 1
ATOM 1571 C CA . ALA A 1 225 ? -27.797 -17.906 7.914 1 94.5 225 ALA A CA 1
ATOM 1572 C C . ALA A 1 225 ? -28.141 -19.203 7.184 1 94.5 225 ALA A C 1
ATOM 1574 O O . ALA A 1 225 ? -28.328 -20.25 7.812 1 94.5 225 ALA A O 1
ATOM 1575 N N . ALA A 1 226 ? -28.188 -19.109 5.949 1 96 226 ALA A N 1
ATOM 1576 C CA . ALA A 1 226 ? -28.5 -20.281 5.129 1 96 226 ALA A CA 1
ATOM 1577 C C . ALA A 1 226 ? -27.438 -21.359 5.285 1 96 226 ALA A C 1
ATOM 1579 O O . ALA A 1 226 ? -27.75 -22.547 5.402 1 96 226 ALA A O 1
ATOM 1580 N N . ALA A 1 227 ? -26.25 -20.953 5.266 1 96.38 227 ALA A N 1
ATOM 1581 C CA . ALA A 1 227 ? -25.141 -21.906 5.406 1 96.38 227 ALA A CA 1
ATOM 1582 C C . ALA A 1 227 ? -25.203 -22.625 6.75 1 96.38 227 ALA A C 1
ATOM 1584 O O . ALA A 1 227 ? -25.031 -23.844 6.816 1 96.38 227 ALA A O 1
ATOM 1585 N N . ARG A 1 228 ? -25.469 -21.859 7.781 1 94.38 228 ARG A N 1
ATOM 1586 C CA . ARG A 1 228 ? -25.594 -22.453 9.109 1 94.38 228 ARG A CA 1
ATOM 1587 C C . ARG A 1 228 ? -26.734 -23.469 9.156 1 94.38 228 ARG A C 1
ATOM 1589 O O . ARG A 1 228 ? -26.609 -24.531 9.766 1 94.38 228 ARG A O 1
ATOM 1596 N N . HIS A 1 229 ? -27.766 -23.109 8.562 1 95.62 229 HIS A N 1
ATOM 1597 C CA . HIS A 1 229 ? -28.922 -24 8.523 1 95.62 229 HIS A CA 1
ATOM 1598 C C . HIS A 1 229 ? -28.594 -25.297 7.785 1 95.62 229 HIS A C 1
ATOM 1600 O O . HIS A 1 229 ? -29.172 -26.344 8.086 1 95.62 229 HIS A O 1
ATOM 1606 N N . LEU A 1 230 ? -27.75 -25.203 6.859 1 96.56 230 LEU A N 1
ATOM 1607 C CA . LEU A 1 230 ? -27.375 -26.359 6.066 1 96.56 230 LEU A CA 1
ATOM 1608 C C . LEU A 1 230 ? -26.219 -27.109 6.723 1 96.56 230 LEU A C 1
ATOM 1610 O O . LEU A 1 230 ? -25.625 -28 6.109 1 96.56 230 LEU A O 1
ATOM 1614 N N . GLY A 1 231 ? -25.844 -26.672 7.93 1 95.56 231 GLY A N 1
ATOM 1615 C CA . GLY A 1 231 ? -24.922 -27.453 8.742 1 95.56 231 GLY A CA 1
ATOM 1616 C C . GLY A 1 231 ? -23.5 -26.969 8.648 1 95.56 231 GLY A C 1
ATOM 1617 O O . GLY A 1 231 ? -22.562 -27.656 9.094 1 95.56 231 GLY A O 1
ATOM 1618 N N . VAL A 1 232 ? -23.297 -25.875 8.125 1 96.62 232 VAL A N 1
ATOM 1619 C CA . VAL A 1 232 ? -21.938 -25.344 7.988 1 96.62 232 VAL A CA 1
ATOM 1620 C C . VAL A 1 232 ? -21.594 -24.484 9.211 1 96.62 232 VAL A C 1
ATOM 1622 O O . VAL A 1 232 ? -22.328 -23.562 9.555 1 96.62 232 VAL A O 1
ATOM 1625 N N . ASP A 1 233 ? -20.484 -24.891 9.875 1 96.31 233 ASP A N 1
ATOM 1626 C CA . ASP A 1 233 ? -19.938 -24 10.891 1 96.31 233 ASP A CA 1
ATOM 1627 C C . ASP A 1 233 ? -19.141 -22.859 10.25 1 96.31 233 ASP A C 1
ATOM 1629 O O . ASP A 1 233 ? -17.953 -23.031 9.938 1 96.31 233 ASP A O 1
ATOM 1633 N N . VAL A 1 234 ? -19.766 -21.766 10.164 1 94.69 234 VAL A N 1
ATOM 1634 C CA . VAL A 1 234 ? -19.234 -20.641 9.406 1 94.69 234 VAL A CA 1
ATOM 1635 C C . VAL A 1 234 ? -17.922 -20.172 10.047 1 94.69 234 VAL A C 1
ATOM 1637 O O . VAL A 1 234 ? -16.953 -19.859 9.344 1 94.69 234 VAL A O 1
ATOM 1640 N N . GLU A 1 235 ? -17.844 -20.109 11.312 1 93.94 235 GLU A N 1
ATOM 1641 C CA . GLU A 1 235 ? -16.641 -19.656 12 1 93.94 235 GLU A CA 1
ATOM 1642 C C . GLU A 1 235 ? -15.469 -20.609 11.758 1 93.94 235 GLU A C 1
ATOM 1644 O O . GLU A 1 235 ? -14.352 -20.156 11.516 1 93.94 235 GLU A O 1
ATOM 1649 N N . ARG A 1 236 ? -15.734 -21.828 11.852 1 95.25 236 ARG A N 1
ATOM 1650 C CA . ARG A 1 236 ? -14.695 -22.812 11.57 1 95.25 236 ARG A CA 1
ATOM 1651 C C . ARG A 1 236 ? -14.242 -22.734 10.117 1 95.25 236 ARG A C 1
ATOM 1653 O O . ARG A 1 236 ? -13.055 -22.891 9.828 1 95.25 236 ARG A O 1
ATOM 1660 N N . LEU A 1 237 ? -15.172 -22.547 9.266 1 96.56 237 LEU A N 1
ATOM 1661 C CA . LEU A 1 237 ? -14.852 -22.422 7.848 1 96.56 237 LEU A CA 1
ATOM 1662 C C . LEU A 1 237 ? -13.938 -21.219 7.609 1 96.56 237 LEU A C 1
ATOM 1664 O O . LEU A 1 237 ? -12.922 -21.328 6.926 1 96.56 237 LEU A O 1
ATOM 1668 N N . ARG A 1 238 ? -14.297 -20.094 8.164 1 95.44 238 ARG A N 1
ATOM 1669 C CA . ARG A 1 238 ? -13.492 -18.891 8.023 1 95.44 238 ARG A CA 1
ATOM 1670 C C . ARG A 1 238 ? -12.086 -19.094 8.57 1 95.44 238 ARG A C 1
ATOM 1672 O O . ARG A 1 238 ? -11.102 -18.719 7.93 1 95.44 238 ARG A O 1
ATOM 1679 N N . ARG A 1 239 ? -12.023 -19.656 9.711 1 95 239 ARG A N 1
ATOM 1680 C CA . ARG A 1 239 ? -10.734 -19.938 10.328 1 95 239 ARG A CA 1
ATOM 1681 C C . ARG A 1 239 ? -9.883 -20.828 9.43 1 95 239 ARG A C 1
ATOM 1683 O O . ARG A 1 239 ? -8.703 -20.547 9.203 1 95 239 ARG A O 1
ATOM 1690 N N . ASN A 1 240 ? -10.477 -21.891 8.969 1 97.12 240 ASN A N 1
ATOM 1691 C CA . ASN A 1 240 ? -9.75 -22.828 8.117 1 97.12 240 ASN A CA 1
ATOM 1692 C C . ASN A 1 240 ? -9.289 -22.156 6.824 1 97.12 240 ASN A C 1
ATOM 1694 O O . ASN A 1 240 ? -8.164 -22.375 6.375 1 97.12 240 ASN A O 1
ATOM 1698 N N . VAL A 1 241 ? -10.141 -21.375 6.223 1 97.62 241 VAL A N 1
ATOM 1699 C CA . VAL A 1 241 ? -9.805 -20.688 4.977 1 97.62 241 VAL A CA 1
ATOM 1700 C C . VAL A 1 241 ? -8.633 -19.734 5.215 1 97.62 241 VAL A C 1
ATOM 1702 O O . VAL A 1 241 ? -7.68 -19.703 4.438 1 97.62 241 VAL A O 1
ATOM 1705 N N . ILE A 1 242 ? -8.703 -18.984 6.289 1 96.5 242 ILE A N 1
ATOM 1706 C CA . ILE A 1 242 ? -7.645 -18.031 6.602 1 96.5 242 ILE A CA 1
ATOM 1707 C C . ILE A 1 242 ? -6.32 -18.766 6.797 1 96.5 242 ILE A C 1
ATOM 1709 O O . ILE A 1 242 ? -5.277 -18.312 6.324 1 96.5 242 ILE A O 1
ATOM 1713 N N . LEU A 1 243 ? -6.371 -19.875 7.441 1 96.81 243 LEU A N 1
ATOM 1714 C CA . LEU A 1 243 ? -5.172 -20.688 7.664 1 96.81 243 LEU A CA 1
ATOM 1715 C C . LEU A 1 243 ? -4.605 -21.188 6.34 1 96.81 243 LEU A C 1
ATOM 1717 O O . LEU A 1 243 ? -3.396 -21.125 6.109 1 96.81 243 LEU A O 1
ATOM 1721 N N . ILE A 1 244 ? -5.473 -21.734 5.504 1 98.25 244 ILE A N 1
ATOM 1722 C CA . ILE A 1 244 ? -5.055 -22.25 4.207 1 98.25 244 ILE A CA 1
ATOM 1723 C C . ILE A 1 244 ? -4.449 -21.125 3.373 1 98.25 244 ILE A C 1
ATOM 1725 O O . ILE A 1 244 ? -3.389 -21.281 2.77 1 98.25 244 ILE A O 1
ATOM 1729 N N . VAL A 1 245 ? -5.082 -19.969 3.389 1 98.19 245 VAL A N 1
ATOM 1730 C CA . VAL A 1 245 ? -4.625 -18.812 2.629 1 98.19 245 VAL A CA 1
ATOM 1731 C C . VAL A 1 245 ? -3.256 -18.375 3.137 1 98.19 245 VAL A C 1
ATOM 1733 O O . VAL A 1 245 ? -2.357 -18.078 2.344 1 98.19 245 VAL A O 1
ATOM 1736 N N . ALA A 1 246 ? -3.125 -18.328 4.434 1 97.69 246 ALA A N 1
ATOM 1737 C CA . ALA A 1 246 ? -1.855 -17.906 5.027 1 97.69 246 ALA A CA 1
ATOM 1738 C C . ALA A 1 246 ? -0.722 -18.844 4.59 1 97.69 246 ALA A C 1
ATOM 1740 O O . ALA A 1 246 ? 0.352 -18.375 4.203 1 97.69 246 ALA A O 1
ATOM 1741 N N . ILE A 1 247 ? -0.994 -20.094 4.574 1 97.88 247 ILE A N 1
ATOM 1742 C CA . ILE A 1 247 ? 0.02 -21.094 4.23 1 97.88 247 ILE A CA 1
ATOM 1743 C C . ILE A 1 247 ? 0.367 -20.984 2.746 1 97.88 247 ILE A C 1
ATOM 1745 O O . ILE A 1 247 ? 1.544 -20.922 2.381 1 97.88 247 ILE A O 1
ATOM 1749 N N . LEU A 1 248 ? -0.617 -20.938 1.937 1 98.44 248 LEU A N 1
ATOM 1750 C CA . LEU A 1 248 ? -0.409 -20.875 0.495 1 98.44 248 LEU A CA 1
ATOM 1751 C C . LEU A 1 248 ? 0.333 -19.594 0.114 1 98.44 248 LEU A C 1
ATOM 1753 O O . LEU A 1 248 ? 1.323 -19.641 -0.619 1 98.44 248 LEU A O 1
ATOM 1757 N N . ALA A 1 249 ? -0.116 -18.453 0.658 1 97.5 249 ALA A N 1
ATOM 1758 C CA . ALA A 1 249 ? 0.46 -17.172 0.287 1 97.5 249 ALA A CA 1
ATOM 1759 C C . ALA A 1 249 ? 1.884 -17.031 0.817 1 97.5 249 ALA A C 1
ATOM 1761 O O . ALA A 1 249 ? 2.779 -16.578 0.099 1 97.5 249 ALA A O 1
ATOM 1762 N N . THR A 1 250 ? 2.131 -17.453 2.047 1 96.81 250 THR A N 1
ATOM 1763 C CA . THR A 1 250 ? 3.461 -17.297 2.627 1 96.81 250 THR A CA 1
ATOM 1764 C C . THR A 1 250 ? 4.449 -18.266 1.982 1 96.81 250 THR A C 1
ATOM 1766 O O . THR A 1 250 ? 5.633 -17.953 1.847 1 96.81 250 THR A O 1
ATOM 1769 N N . ALA A 1 251 ? 3.924 -19.469 1.614 1 96.25 251 ALA A N 1
ATOM 1770 C CA . ALA A 1 251 ? 4.789 -20.422 0.936 1 96.25 251 ALA A CA 1
ATOM 1771 C C . ALA A 1 251 ? 5.398 -19.828 -0.325 1 96.25 251 ALA A C 1
ATOM 1773 O O . ALA A 1 251 ? 6.586 -20 -0.597 1 96.25 251 ALA A O 1
ATOM 1774 N N . GLY A 1 252 ? 4.59 -19.141 -1.043 1 95.56 252 GLY A N 1
ATOM 1775 C CA . GLY A 1 252 ? 5.078 -18.484 -2.25 1 95.56 252 GLY A CA 1
ATOM 1776 C C . GLY A 1 252 ? 5.934 -17.266 -1.967 1 95.56 252 GLY A C 1
ATOM 1777 O O . GLY A 1 252 ? 7.074 -17.172 -2.428 1 95.56 252 GLY A O 1
ATOM 1778 N N . VAL A 1 253 ? 5.48 -16.391 -1.114 1 96.44 253 VAL A N 1
ATOM 1779 C CA . VAL A 1 253 ? 6.086 -15.094 -0.85 1 96.44 253 VAL A CA 1
ATOM 1780 C C . VAL A 1 253 ? 7.445 -15.281 -0.178 1 96.44 253 VAL A C 1
ATOM 1782 O O . VAL A 1 253 ? 8.383 -14.523 -0.431 1 96.44 253 VAL A O 1
ATOM 1785 N N . ALA A 1 254 ? 7.617 -16.281 0.576 1 96.56 254 ALA A N 1
ATOM 1786 C CA . ALA A 1 254 ? 8.844 -16.531 1.325 1 96.56 254 ALA A CA 1
ATOM 1787 C C . ALA A 1 254 ? 10.031 -16.75 0.385 1 96.56 254 ALA A C 1
ATOM 1789 O O . ALA A 1 254 ? 11.164 -16.406 0.713 1 96.56 254 ALA A O 1
ATOM 1790 N N . PHE A 1 255 ? 9.758 -17.281 -0.812 1 95.62 255 PHE A N 1
ATOM 1791 C CA . PHE A 1 255 ? 10.852 -17.656 -1.699 1 95.62 255 PHE A CA 1
ATOM 1792 C C . PHE A 1 255 ? 10.883 -16.766 -2.934 1 95.62 255 PHE A C 1
ATOM 1794 O O . PHE A 1 255 ? 11.867 -16.734 -3.674 1 95.62 255 PHE A O 1
ATOM 1801 N N . THR A 1 256 ? 9.836 -16.031 -3.129 1 96.25 256 THR A N 1
ATOM 1802 C CA . THR A 1 256 ? 9.781 -15.227 -4.352 1 96.25 256 THR A CA 1
ATOM 1803 C C . THR A 1 256 ? 9.734 -13.742 -4.023 1 96.25 256 THR A C 1
ATOM 1805 O O . THR A 1 256 ? 9.969 -12.898 -4.898 1 96.25 256 THR A O 1
ATOM 1808 N N . GLY A 1 257 ? 9.453 -13.383 -2.766 1 96.38 257 GLY A N 1
ATOM 1809 C CA . GLY A 1 257 ? 9.062 -12.016 -2.471 1 96.38 257 GLY A CA 1
ATOM 1810 C C . GLY A 1 257 ? 7.613 -11.719 -2.793 1 96.38 257 GLY A C 1
ATOM 1811 O O . GLY A 1 257 ? 6.812 -12.641 -2.957 1 96.38 257 GLY A O 1
ATOM 1812 N N . ILE A 1 258 ? 7.273 -10.516 -2.857 1 96.69 258 ILE A N 1
ATOM 1813 C CA . ILE A 1 258 ? 5.871 -10.117 -2.932 1 96.69 258 ILE A CA 1
ATOM 1814 C C . ILE A 1 258 ? 5.418 -10.094 -4.391 1 96.69 258 ILE A C 1
ATOM 1816 O O . ILE A 1 258 ? 6.047 -9.453 -5.23 1 96.69 258 ILE A O 1
ATOM 1820 N N . VAL A 1 259 ? 4.426 -10.812 -4.688 1 95.5 259 VAL A N 1
ATOM 1821 C CA . VAL A 1 259 ? 3.779 -10.82 -5.996 1 95.5 259 VAL A CA 1
ATOM 1822 C C . VAL A 1 259 ? 2.307 -10.453 -5.848 1 95.5 259 VAL A C 1
ATOM 1824 O O . VAL A 1 259 ? 1.535 -11.18 -5.223 1 95.5 259 VAL A O 1
ATOM 1827 N N . LEU A 1 260 ? 1.954 -9.352 -6.469 1 91.56 260 LEU A N 1
ATOM 1828 C CA . LEU A 1 260 ? 0.596 -8.836 -6.328 1 91.56 260 LEU A CA 1
ATOM 1829 C C . LEU A 1 260 ? -0.258 -9.219 -7.531 1 91.56 260 LEU A C 1
ATOM 1831 O O . LEU A 1 260 ? 0.271 -9.602 -8.578 1 91.56 260 LEU A O 1
ATOM 1835 N N . PHE A 1 261 ? -1.556 -9.266 -7.426 1 93.44 261 PHE A N 1
ATOM 1836 C CA . PHE A 1 261 ? -2.592 -9.242 -8.453 1 93.44 261 PHE A CA 1
ATOM 1837 C C . PHE A 1 261 ? -2.922 -10.648 -8.922 1 93.44 261 PHE A C 1
ATOM 1839 O O . PHE A 1 261 ? -4.023 -10.906 -9.414 1 93.44 261 PHE A O 1
ATOM 1846 N N . VAL A 1 262 ? -1.947 -11.617 -8.766 1 95.56 262 VAL A N 1
ATOM 1847 C CA . VAL A 1 262 ? -2.242 -12.969 -9.234 1 95.56 262 VAL A CA 1
ATOM 1848 C C . VAL A 1 262 ? -3.461 -13.516 -8.5 1 95.56 262 VAL A C 1
ATOM 1850 O O . VAL A 1 262 ? -4.402 -14.008 -9.125 1 95.56 262 VAL A O 1
ATOM 1853 N N . GLY A 1 263 ? -3.473 -13.398 -7.227 1 95.44 263 GLY A N 1
ATOM 1854 C CA . GLY A 1 263 ? -4.578 -13.875 -6.406 1 95.44 263 GLY A CA 1
ATOM 1855 C C . GLY A 1 263 ? -5.855 -13.086 -6.617 1 95.44 263 GLY A C 1
ATOM 1856 O O . GLY A 1 263 ? -6.953 -13.586 -6.352 1 95.44 263 GLY A O 1
ATOM 1857 N N . LEU A 1 264 ? -5.711 -11.891 -7.066 1 93.38 264 LEU A N 1
ATOM 1858 C CA . LEU A 1 264 ? -6.855 -11.008 -7.285 1 93.38 264 LEU A CA 1
ATOM 1859 C C . LEU A 1 264 ? -7.477 -11.258 -8.656 1 93.38 264 LEU A C 1
ATOM 1861 O O . LEU A 1 264 ? -8.695 -11.422 -8.773 1 93.38 264 LEU A O 1
ATOM 1865 N N . ILE A 1 265 ? -6.715 -11.367 -9.672 1 94.5 265 ILE A N 1
ATOM 1866 C CA . ILE A 1 265 ? -7.16 -11.328 -11.062 1 94.5 265 ILE A CA 1
ATOM 1867 C C . ILE A 1 265 ? -7.598 -12.719 -11.5 1 94.5 265 ILE A C 1
ATOM 1869 O O . ILE A 1 265 ? -8.633 -12.875 -12.156 1 94.5 265 ILE A O 1
ATOM 1873 N N . VAL A 1 266 ? -6.863 -13.742 -11.141 1 96.44 266 VAL A N 1
ATOM 1874 C CA . VAL A 1 266 ? -7.031 -15.07 -11.727 1 96.44 266 VAL A CA 1
ATOM 1875 C C . VAL A 1 266 ? -8.391 -15.641 -11.328 1 96.44 266 VAL A C 1
ATOM 1877 O O . VAL A 1 266 ? -9.172 -16.062 -12.188 1 96.44 266 VAL A O 1
ATOM 1880 N N . PRO A 1 267 ? -8.719 -15.617 -10.031 1 95.88 267 PRO A N 1
ATOM 1881 C CA . PRO A 1 267 ? -10.047 -16.141 -9.695 1 95.88 267 PRO A CA 1
ATOM 1882 C C . PRO A 1 267 ? -11.18 -15.344 -10.344 1 95.88 267 PRO A C 1
ATOM 1884 O O . PRO A 1 267 ? -12.211 -15.914 -10.703 1 95.88 267 PRO A O 1
ATOM 1887 N N . HIS A 1 268 ? -10.961 -14.102 -10.453 1 91.81 268 HIS A N 1
ATOM 1888 C CA . HIS A 1 268 ? -11.969 -13.273 -11.109 1 91.81 268 HIS A CA 1
ATOM 1889 C C . HIS A 1 268 ? -12.148 -13.68 -12.57 1 91.81 268 HIS A C 1
ATOM 1891 O O . HIS A 1 268 ? -13.273 -13.773 -13.055 1 91.81 268 HIS A O 1
ATOM 1897 N N . LEU A 1 269 ? -11.094 -13.875 -13.234 1 92.44 269 LEU A N 1
ATOM 1898 C CA . LEU A 1 269 ? -11.141 -14.32 -14.625 1 92.44 269 LEU A CA 1
ATOM 1899 C C . LEU A 1 269 ? -11.836 -15.672 -14.734 1 92.44 269 LEU A C 1
ATOM 1901 O O . LEU A 1 269 ? -12.633 -15.891 -15.648 1 92.44 269 LEU A O 1
ATOM 1905 N N . VAL A 1 270 ? -11.523 -16.516 -13.836 1 95.62 270 VAL A N 1
ATOM 1906 C CA . VAL A 1 270 ? -12.109 -17.859 -13.852 1 95.62 270 VAL A CA 1
ATOM 1907 C C . VAL A 1 270 ? -13.617 -17.766 -13.641 1 95.62 270 VAL A C 1
ATOM 1909 O O . VAL A 1 270 ? -14.391 -18.453 -14.32 1 95.62 270 VAL A O 1
ATOM 1912 N N . ARG A 1 271 ? -14.008 -16.938 -12.742 1 92.94 271 ARG A N 1
ATOM 1913 C CA . ARG A 1 271 ? -15.438 -16.734 -12.5 1 92.94 271 ARG A CA 1
ATOM 1914 C C . ARG A 1 271 ? -16.141 -16.281 -13.773 1 92.94 271 ARG A C 1
ATOM 1916 O O . ARG A 1 271 ? -17.297 -16.656 -14.016 1 92.94 271 ARG A O 1
ATOM 1923 N N . MET A 1 272 ? -15.508 -15.469 -14.445 1 88.81 272 MET A N 1
ATOM 1924 C CA . MET A 1 272 ? -16.094 -14.961 -15.688 1 88.81 272 MET A CA 1
ATOM 1925 C C . MET A 1 272 ? -16.172 -16.062 -16.734 1 88.81 272 MET A C 1
ATOM 1927 O O . MET A 1 272 ? -17.078 -16.062 -17.578 1 88.81 272 MET A O 1
ATOM 1931 N N . LEU A 1 273 ? -15.352 -17 -16.641 1 91.56 273 LEU A N 1
ATOM 1932 C CA . LEU A 1 273 ? -15.266 -18.047 -17.641 1 91.56 273 LEU A CA 1
ATOM 1933 C C . LEU A 1 273 ? -16.219 -19.188 -17.328 1 91.56 273 LEU A C 1
ATOM 1935 O O . LEU A 1 273 ? -16.859 -19.75 -18.219 1 91.56 273 LEU A O 1
ATOM 1939 N N . VAL A 1 274 ? -16.281 -19.562 -16.016 1 94.69 274 VAL A N 1
ATOM 1940 C CA . VAL A 1 274 ? -16.969 -20.828 -15.734 1 94.69 274 VAL A CA 1
ATOM 1941 C C . VAL A 1 274 ? -18.047 -20.609 -14.68 1 94.69 274 VAL A C 1
ATOM 1943 O O . VAL A 1 274 ? -18.797 -21.531 -14.344 1 94.69 274 VAL A O 1
ATOM 1946 N N . GLY A 1 275 ? -18.125 -19.438 -14.125 1 91.94 275 GLY A N 1
ATOM 1947 C CA . GLY A 1 275 ? -19.156 -19.172 -13.133 1 91.94 275 GLY A CA 1
ATOM 1948 C C . GLY A 1 275 ? -18.625 -19.156 -11.711 1 91.94 275 GLY A C 1
ATOM 1949 O O . GLY A 1 275 ? -17.422 -19.328 -11.492 1 91.94 275 GLY A O 1
ATOM 1950 N N . PRO A 1 276 ? -19.438 -19.031 -10.781 1 94 276 PRO A N 1
ATOM 1951 C CA . PRO A 1 276 ? -19.031 -18.75 -9.398 1 94 276 PRO A CA 1
ATOM 1952 C C . PRO A 1 276 ? -18.844 -20.016 -8.562 1 94 276 PRO A C 1
ATOM 1954 O O . PRO A 1 276 ? -18.375 -19.938 -7.422 1 94 276 PRO A O 1
ATOM 1957 N N . GLY A 1 277 ? -19.203 -21.188 -9.078 1 96.38 277 GLY A N 1
ATOM 1958 C CA . GLY A 1 277 ? -19.062 -22.406 -8.289 1 96.38 277 GLY A CA 1
ATOM 1959 C C . GLY A 1 277 ? -17.641 -22.703 -7.875 1 96.38 277 GLY A C 1
ATOM 1960 O O . GLY A 1 277 ? -16.766 -22.875 -8.727 1 96.38 277 GLY A O 1
ATOM 1961 N N . HIS A 1 278 ? -17.406 -22.859 -6.621 1 97.69 278 HIS A N 1
ATOM 1962 C CA . HIS A 1 278 ? -16.062 -22.969 -6.086 1 97.69 278 HIS A CA 1
ATOM 1963 C C . HIS A 1 278 ? -15.453 -24.328 -6.406 1 97.69 278 HIS A C 1
ATOM 1965 O O . HIS A 1 278 ? -14.227 -24.469 -6.449 1 97.69 278 HIS A O 1
ATOM 1971 N N . ARG A 1 279 ? -16.203 -25.344 -6.586 1 97 279 ARG A N 1
ATOM 1972 C CA . ARG A 1 279 ? -15.703 -26.688 -6.875 1 97 279 ARG A CA 1
ATOM 1973 C C . ARG A 1 279 ? -14.883 -26.688 -8.156 1 97 279 ARG A C 1
ATOM 1975 O O . ARG A 1 279 ? -13.898 -27.422 -8.266 1 97 279 ARG A O 1
ATOM 1982 N N . VAL A 1 280 ? -15.312 -25.891 -9.07 1 97.12 280 VAL A N 1
ATOM 1983 C CA . VAL A 1 280 ? -14.594 -25.781 -10.328 1 97.12 280 VAL A CA 1
ATOM 1984 C C . VAL A 1 280 ? -13.648 -24.578 -10.281 1 97.12 280 VAL A C 1
ATOM 1986 O O . VAL A 1 280 ? -12.523 -24.656 -10.773 1 97.12 280 VAL A O 1
ATOM 1989 N N . LEU A 1 281 ? -14.078 -23.547 -9.672 1 97.88 281 LEU A N 1
ATOM 1990 C CA . LEU A 1 281 ? -13.352 -22.281 -9.625 1 97.88 281 LEU A CA 1
ATOM 1991 C C . LEU A 1 281 ? -11.984 -22.453 -8.961 1 97.88 281 LEU A C 1
ATOM 1993 O O . LEU A 1 281 ? -10.977 -21.969 -9.469 1 97.88 281 LEU A O 1
ATOM 1997 N N . ILE A 1 282 ? -11.938 -23.219 -7.902 1 98.25 282 ILE A N 1
ATOM 1998 C CA . ILE A 1 282 ? -10.727 -23.312 -7.094 1 98.25 282 ILE A CA 1
ATOM 1999 C C . ILE A 1 282 ? -9.648 -24.078 -7.863 1 98.25 282 ILE A C 1
ATOM 2001 O O . ILE A 1 282 ? -8.555 -23.562 -8.086 1 98.25 282 ILE A O 1
ATOM 2005 N N . PRO A 1 283 ? -9.93 -25.297 -8.352 1 98.06 283 PRO A N 1
ATOM 2006 C CA . PRO A 1 283 ? -8.875 -26.016 -9.078 1 98.06 283 PRO A CA 1
ATOM 2007 C C . PRO A 1 283 ? -8.492 -25.328 -10.391 1 98.06 283 PRO A C 1
ATOM 2009 O O . PRO A 1 283 ? -7.32 -25.344 -10.773 1 98.06 283 PRO A O 1
ATOM 2012 N N . LEU A 1 284 ? -9.414 -24.719 -11.023 1 98.25 284 LEU A N 1
ATOM 2013 C CA . LEU A 1 284 ? -9.094 -24.016 -12.266 1 98.25 284 LEU A CA 1
ATOM 2014 C C . LEU A 1 284 ? -8.266 -22.766 -11.992 1 98.25 284 LEU A C 1
ATOM 2016 O O . LEU A 1 284 ? -7.395 -22.422 -12.789 1 98.25 284 LEU A O 1
ATOM 2020 N N . SER A 1 285 ? -8.523 -22.078 -10.906 1 98.5 285 SER A N 1
ATOM 2021 C CA . SER A 1 285 ? -7.703 -20.938 -10.516 1 98.5 285 SER A CA 1
ATOM 2022 C C . SER A 1 285 ? -6.258 -21.359 -10.258 1 98.5 285 SER A C 1
ATOM 2024 O O . SER A 1 285 ? -5.324 -20.625 -10.594 1 98.5 285 SER A O 1
ATOM 2026 N N . ALA A 1 286 ? -6.145 -22.5 -9.648 1 98.56 286 ALA A N 1
ATOM 2027 C CA . ALA A 1 286 ? -4.793 -23.016 -9.406 1 98.56 286 ALA A CA 1
ATOM 2028 C C . ALA A 1 286 ? -4.035 -23.188 -10.719 1 98.56 286 ALA A C 1
ATOM 2030 O O . ALA A 1 286 ? -2.893 -22.734 -10.852 1 98.56 286 ALA A O 1
ATOM 2031 N N . ILE A 1 287 ? -4.652 -23.734 -11.688 1 98.44 287 ILE A N 1
ATOM 2032 C CA . ILE A 1 287 ? -4.02 -24.016 -12.969 1 98.44 287 ILE A CA 1
ATOM 2033 C C . ILE A 1 287 ? -3.748 -22.719 -13.711 1 98.44 287 ILE A C 1
ATOM 2035 O O . ILE A 1 287 ? -2.643 -22.484 -14.211 1 98.44 287 ILE A O 1
ATOM 2039 N N . LEU A 1 288 ? -4.695 -21.859 -13.727 1 98.19 288 LEU A N 1
ATOM 2040 C CA . LEU A 1 288 ? -4.535 -20.609 -14.445 1 98.19 288 LEU A CA 1
ATOM 2041 C C . LEU A 1 288 ? -3.547 -19.688 -13.727 1 98.19 288 LEU A C 1
ATOM 2043 O O . LEU A 1 288 ? -2.855 -18.891 -14.367 1 98.19 288 LEU A O 1
ATOM 2047 N N . GLY A 1 289 ? -3.566 -19.781 -12.398 1 98.25 289 GLY A N 1
ATOM 2048 C CA . GLY A 1 289 ? -2.541 -19.062 -11.664 1 98.25 289 GLY A CA 1
ATOM 2049 C C . GLY A 1 289 ? -1.131 -19.469 -12.047 1 98.25 289 GLY A C 1
ATOM 2050 O O . GLY A 1 289 ? -0.249 -18.609 -12.18 1 98.25 289 GLY A O 1
ATOM 2051 N N . ALA A 1 290 ? -0.961 -20.75 -12.211 1 98.62 290 ALA A N 1
ATOM 2052 C CA . ALA A 1 290 ? 0.321 -21.266 -12.68 1 98.62 290 ALA A CA 1
ATOM 2053 C C . ALA A 1 290 ? 0.667 -20.703 -14.055 1 98.62 290 ALA A C 1
ATOM 2055 O O . ALA A 1 290 ? 1.805 -20.297 -14.297 1 98.62 290 ALA A O 1
ATOM 2056 N N . VAL A 1 291 ? -0.285 -20.656 -14.891 1 98.06 291 VAL A N 1
ATOM 2057 C CA . VAL A 1 291 ? -0.084 -20.141 -16.234 1 98.06 291 VAL A CA 1
ATOM 2058 C C . VAL A 1 291 ? 0.306 -18.672 -16.188 1 98.06 291 VAL A C 1
ATOM 2060 O O . VAL A 1 291 ? 1.281 -18.25 -16.812 1 98.06 291 VAL A O 1
ATOM 2063 N N . VAL A 1 292 ? -0.385 -17.906 -15.414 1 97.19 292 VAL A N 1
ATOM 2064 C CA . VAL A 1 292 ? -0.215 -16.469 -15.375 1 97.19 292 VAL A CA 1
ATOM 2065 C C . VAL A 1 292 ? 1.156 -16.125 -14.797 1 97.19 292 VAL A C 1
ATOM 2067 O O . VAL A 1 292 ? 1.879 -15.289 -15.352 1 97.19 292 VAL A O 1
ATOM 2070 N N . LEU A 1 293 ? 1.502 -16.734 -13.703 1 98.06 293 LEU A N 1
ATOM 2071 C CA . LEU A 1 293 ? 2.773 -16.375 -13.086 1 98.06 293 LEU A CA 1
ATOM 2072 C C . LEU A 1 293 ? 3.945 -16.859 -13.938 1 98.06 293 LEU A C 1
ATOM 2074 O O . LEU A 1 293 ? 4.977 -16.188 -14.023 1 98.06 293 LEU A O 1
ATOM 2078 N N . LEU A 1 294 ? 3.805 -18.062 -14.523 1 97.88 294 LEU A N 1
ATOM 2079 C CA . LEU A 1 294 ? 4.852 -18.547 -15.422 1 97.88 294 LEU A CA 1
ATOM 2080 C C . LEU A 1 294 ? 5.023 -17.609 -16.609 1 97.88 294 LEU A C 1
ATOM 2082 O O . LEU A 1 294 ? 6.148 -17.297 -17 1 97.88 294 LEU A O 1
ATOM 2086 N N . ALA A 1 295 ? 3.949 -17.188 -17.156 1 96.69 295 ALA A N 1
ATOM 2087 C CA . ALA A 1 295 ? 4.012 -16.234 -18.266 1 96.69 295 ALA A CA 1
ATOM 2088 C C . ALA A 1 295 ? 4.688 -14.93 -17.828 1 96.69 295 ALA A C 1
ATOM 2090 O O . ALA A 1 295 ? 5.48 -14.359 -18.578 1 96.69 295 ALA A O 1
ATOM 2091 N N . ALA A 1 296 ? 4.34 -14.461 -16.656 1 96.62 296 ALA A N 1
ATOM 2092 C CA . ALA A 1 296 ? 4.961 -13.25 -16.125 1 96.62 296 ALA A CA 1
ATOM 2093 C C . ALA A 1 296 ? 6.465 -13.438 -15.953 1 96.62 296 ALA A C 1
ATOM 2095 O O . ALA A 1 296 ? 7.242 -12.516 -16.219 1 96.62 296 ALA A O 1
ATOM 2096 N N . ASP A 1 297 ? 6.832 -14.602 -15.492 1 96.31 297 ASP A N 1
ATOM 2097 C CA . ASP A 1 297 ? 8.258 -14.883 -15.312 1 96.31 297 ASP A CA 1
ATOM 2098 C C . ASP A 1 297 ? 8.984 -14.898 -16.656 1 96.31 297 ASP A C 1
ATOM 2100 O O . ASP A 1 297 ? 10.109 -14.391 -16.766 1 96.31 297 ASP A O 1
ATOM 2104 N N . VAL A 1 298 ? 8.391 -15.516 -17.594 1 94.62 298 VAL A N 1
ATOM 2105 C CA . VAL A 1 298 ? 8.984 -15.539 -18.938 1 94.62 298 VAL A CA 1
ATOM 2106 C C . VAL A 1 298 ? 9.164 -14.117 -19.453 1 94.62 298 VAL A C 1
ATOM 2108 O O . VAL A 1 298 ? 10.227 -13.773 -19.984 1 94.62 298 VAL A O 1
ATOM 2111 N N . ALA A 1 299 ? 8.195 -13.328 -19.234 1 94.19 299 ALA A N 1
ATOM 2112 C CA . ALA A 1 299 ? 8.289 -11.93 -19.641 1 94.19 299 ALA A CA 1
ATOM 2113 C C . ALA A 1 299 ? 9.391 -11.203 -18.875 1 94.19 299 ALA A C 1
ATOM 2115 O O . ALA A 1 299 ? 10.148 -10.422 -19.453 1 94.19 299 ALA A O 1
ATOM 2116 N N . ALA A 1 300 ? 9.477 -11.414 -17.641 1 93 300 ALA A N 1
ATOM 2117 C CA . ALA A 1 300 ? 10.445 -10.758 -16.781 1 93 300 ALA A CA 1
ATOM 2118 C C . ALA A 1 300 ? 11.875 -11.031 -17.234 1 93 300 ALA A C 1
ATOM 2120 O O . ALA A 1 300 ? 12.742 -10.164 -17.125 1 93 300 ALA A O 1
ATOM 2121 N N . ARG A 1 301 ? 12.141 -12.148 -17.781 1 90.31 301 ARG A N 1
ATOM 2122 C CA . ARG A 1 301 ? 13.516 -12.531 -18.125 1 90.31 301 ARG A CA 1
ATOM 2123 C C . ARG A 1 301 ? 13.805 -12.273 -19.594 1 90.31 301 ARG A C 1
ATOM 2125 O O . ARG A 1 301 ? 14.961 -12.305 -20.016 1 90.31 301 ARG A O 1
ATOM 2132 N N . SER A 1 302 ? 12.742 -12.023 -20.375 1 89.25 302 SER A N 1
ATOM 2133 C CA . SER A 1 302 ? 12.992 -11.992 -21.812 1 89.25 302 SER A CA 1
ATOM 2134 C C . SER A 1 302 ? 12.734 -10.602 -22.391 1 89.25 302 SER A C 1
ATOM 2136 O O . SER A 1 302 ? 13.18 -10.297 -23.484 1 89.25 302 SER A O 1
ATOM 2138 N N . LEU A 1 303 ? 12.047 -9.742 -21.734 1 87.62 303 LEU A N 1
ATOM 2139 C CA . LEU A 1 303 ? 11.656 -8.445 -22.297 1 87.62 303 LEU A CA 1
ATOM 2140 C C . LEU A 1 303 ? 12.875 -7.555 -22.5 1 87.62 303 LEU A C 1
ATOM 2142 O O . LEU A 1 303 ? 12.945 -6.812 -23.484 1 87.62 303 LEU A O 1
ATOM 2146 N N . VAL A 1 304 ? 13.719 -7.512 -21.547 1 85.12 304 VAL A N 1
ATOM 2147 C CA . VAL A 1 304 ? 14.945 -6.723 -21.641 1 85.12 304 VAL A CA 1
ATOM 2148 C C . VAL A 1 304 ? 16.156 -7.652 -21.656 1 85.12 304 VAL A C 1
ATOM 2150 O O . VAL A 1 304 ? 16.344 -8.461 -20.75 1 85.12 304 VAL A O 1
ATOM 2153 N N . HIS A 1 305 ? 17 -7.453 -22.656 1 83.06 305 HIS A N 1
ATOM 2154 C CA . HIS A 1 305 ? 18.156 -8.312 -22.844 1 83.06 305 HIS A CA 1
ATOM 2155 C C . HIS A 1 305 ? 19.141 -8.18 -21.672 1 83.06 305 HIS A C 1
ATOM 2157 O O . HIS A 1 305 ? 19.484 -7.066 -21.266 1 83.06 305 HIS A O 1
ATOM 2163 N N . ASN A 1 306 ? 19.453 -9.375 -21.062 1 80.19 306 ASN A N 1
ATOM 2164 C CA . ASN A 1 306 ? 20.453 -9.5 -20.016 1 80.19 306 ASN A CA 1
ATOM 2165 C C . ASN A 1 306 ? 20 -8.844 -18.719 1 80.19 306 ASN A C 1
ATOM 2167 O O . ASN A 1 306 ? 20.812 -8.352 -17.938 1 80.19 306 ASN A O 1
ATOM 2171 N N . ALA A 1 307 ? 18.688 -8.594 -18.703 1 84.44 307 ALA A N 1
ATOM 2172 C CA . ALA A 1 307 ? 18.156 -8.062 -17.453 1 84.44 307 ALA A CA 1
ATOM 2173 C C . ALA A 1 307 ? 17 -8.922 -16.938 1 84.44 307 ALA A C 1
ATOM 2175 O O . ALA A 1 307 ? 16.156 -9.359 -17.719 1 84.44 307 ALA A O 1
ATOM 2176 N N . ASP A 1 308 ? 17.047 -9.281 -15.727 1 90.69 308 ASP A N 1
ATOM 2177 C CA . ASP A 1 308 ? 15.969 -9.977 -15.039 1 90.69 308 ASP A CA 1
ATOM 2178 C C . ASP A 1 308 ? 15.102 -9 -14.25 1 90.69 308 ASP A C 1
ATOM 2180 O O . ASP A 1 308 ? 15.453 -8.602 -13.141 1 90.69 308 ASP A O 1
ATOM 2184 N N . LEU A 1 309 ? 13.961 -8.656 -14.828 1 94 309 LEU A N 1
ATOM 2185 C CA . LEU A 1 309 ? 13.086 -7.664 -14.219 1 94 309 LEU A CA 1
ATOM 2186 C C . LEU A 1 309 ? 12.391 -8.242 -12.984 1 94 309 LEU A C 1
ATOM 2188 O O . LEU A 1 309 ? 12.062 -9.43 -12.953 1 94 309 LEU A O 1
ATOM 2192 N N . PRO A 1 310 ? 12.211 -7.352 -12.008 1 95.56 310 PRO A N 1
ATOM 2193 C CA . PRO A 1 310 ? 11.461 -7.828 -10.844 1 95.56 310 PRO A CA 1
ATOM 2194 C C . PRO A 1 310 ? 10.039 -8.273 -11.203 1 95.56 310 PRO A C 1
ATOM 2196 O O . PRO A 1 310 ? 9.344 -7.586 -11.953 1 95.56 310 PRO A O 1
ATOM 2199 N N . LEU A 1 311 ? 9.734 -9.383 -10.688 1 95.56 311 LEU A N 1
ATOM 2200 C CA . LEU A 1 311 ? 8.453 -10.016 -11 1 95.56 311 LEU A CA 1
ATOM 2201 C C . LEU A 1 311 ? 7.293 -9.148 -10.531 1 95.56 311 LEU A C 1
ATOM 2203 O O . LEU A 1 311 ? 6.312 -8.969 -11.258 1 95.56 311 LEU A O 1
ATOM 2207 N N . GLY A 1 312 ? 7.402 -8.609 -9.328 1 94.31 312 GLY A N 1
ATOM 2208 C CA . GLY A 1 312 ? 6.359 -7.762 -8.781 1 94.31 312 GLY A CA 1
ATOM 2209 C C . GLY A 1 312 ? 6.156 -6.484 -9.57 1 94.31 312 GLY A C 1
ATOM 2210 O O . GLY A 1 312 ? 5.039 -5.965 -9.641 1 94.31 312 GLY A O 1
ATOM 2211 N N . MET A 1 313 ? 7.258 -5.938 -10.109 1 95.94 313 MET A N 1
ATOM 2212 C CA . MET A 1 313 ? 7.176 -4.77 -10.977 1 95.94 313 MET A CA 1
ATOM 2213 C C . MET A 1 313 ? 6.27 -5.043 -12.172 1 95.94 313 MET A C 1
ATOM 2215 O O . MET A 1 313 ? 5.359 -4.266 -12.461 1 95.94 313 MET A O 1
ATOM 2219 N N . LEU A 1 314 ? 6.422 -6.164 -12.781 1 95.31 314 LEU A N 1
ATOM 2220 C CA . LEU A 1 314 ? 5.68 -6.504 -13.992 1 95.31 314 LEU A CA 1
ATOM 2221 C C . LEU A 1 314 ? 4.219 -6.793 -13.672 1 95.31 314 LEU A C 1
ATOM 2223 O O . LEU A 1 314 ? 3.318 -6.324 -14.375 1 95.31 314 LEU A O 1
ATOM 2227 N N . THR A 1 315 ? 4.008 -7.516 -12.578 1 94.69 315 THR A N 1
ATOM 2228 C CA . THR A 1 315 ? 2.633 -7.859 -12.227 1 94.69 315 THR A CA 1
ATOM 2229 C C . THR A 1 315 ? 1.854 -6.617 -11.805 1 94.69 315 THR A C 1
ATOM 2231 O O . THR A 1 315 ? 0.648 -6.523 -12.047 1 94.69 315 THR A O 1
ATOM 2234 N N . SER A 1 316 ? 2.52 -5.645 -11.273 1 94.56 316 SER A N 1
ATOM 2235 C CA . SER A 1 316 ? 1.842 -4.406 -10.906 1 94.56 316 SER A CA 1
ATOM 2236 C C . SER A 1 316 ? 1.574 -3.535 -12.125 1 94.56 316 SER A C 1
ATOM 2238 O O . SER A 1 316 ? 0.488 -2.971 -12.266 1 94.56 316 SER A O 1
ATOM 2240 N N . LEU A 1 317 ? 2.521 -3.436 -13.047 1 95.44 317 LEU A N 1
ATOM 2241 C CA . LEU A 1 317 ? 2.395 -2.598 -14.234 1 95.44 317 LEU A CA 1
ATOM 2242 C C . LEU A 1 317 ? 1.324 -3.141 -15.172 1 95.44 317 LEU A C 1
ATOM 2244 O O . LEU A 1 317 ? 0.624 -2.371 -15.836 1 95.44 317 LEU A O 1
ATOM 2248 N N . ILE A 1 318 ? 1.139 -4.418 -15.125 1 94.31 318 ILE A N 1
ATOM 2249 C CA . ILE A 1 318 ? 0.161 -5.043 -16.016 1 94.31 318 ILE A CA 1
ATOM 2250 C C . ILE A 1 318 ? -1.138 -5.293 -15.242 1 94.31 318 ILE A C 1
ATOM 2252 O O . ILE A 1 318 ? -2.227 -5 -15.742 1 94.31 318 ILE A O 1
ATOM 2256 N N . GLY A 1 319 ? -0.964 -5.766 -14.102 1 92.06 319 GLY A N 1
ATOM 2257 C CA . GLY A 1 319 ? -2.113 -6.133 -13.289 1 92.06 319 GLY A CA 1
ATOM 2258 C C . GLY A 1 319 ? -2.996 -4.953 -12.938 1 92.06 319 GLY A C 1
ATOM 2259 O O . GLY A 1 319 ? -4.223 -5.059 -12.945 1 92.06 319 GLY A O 1
ATOM 2260 N N . GLY A 1 320 ? -2.381 -3.799 -12.609 1 89.88 320 GLY A N 1
ATOM 2261 C CA . GLY A 1 320 ? -3.15 -2.611 -12.273 1 89.88 320 GLY A CA 1
ATOM 2262 C C . GLY A 1 320 ? -4.113 -2.199 -13.375 1 89.88 320 GLY A C 1
ATOM 2263 O O . GLY A 1 320 ? -5.328 -2.176 -13.164 1 89.88 320 GLY A O 1
ATOM 2264 N N . PRO A 1 321 ? -3.641 -1.958 -14.5 1 90.88 321 PRO A N 1
ATOM 2265 C CA . PRO A 1 321 ? -4.5 -1.594 -15.633 1 90.88 321 PRO A CA 1
ATOM 2266 C C . PRO A 1 321 ? -5.508 -2.684 -15.984 1 90.88 321 PRO A C 1
ATOM 2268 O O . PRO A 1 321 ? -6.664 -2.385 -16.297 1 90.88 321 PRO A O 1
ATOM 2271 N N . PHE A 1 322 ? -5.105 -3.865 -15.883 1 90.44 322 PHE A N 1
ATOM 2272 C CA . PHE A 1 322 ? -6.012 -4.969 -16.172 1 90.44 322 PHE A CA 1
ATOM 2273 C C . PHE A 1 322 ? -7.145 -5.023 -15.156 1 90.44 322 PHE A C 1
ATOM 2275 O O . PHE A 1 322 ? -8.305 -5.246 -15.516 1 90.44 322 PHE A O 1
ATOM 2282 N N . PHE A 1 323 ? -6.75 -4.855 -13.984 1 84.94 323 PHE A N 1
ATOM 2283 C CA . PHE A 1 323 ? -7.754 -4.828 -12.93 1 84.94 323 PHE A CA 1
ATOM 2284 C C . PHE A 1 323 ? -8.773 -3.721 -13.172 1 84.94 323 PHE A C 1
ATOM 2286 O O . PHE A 1 323 ? -9.977 -3.93 -13.016 1 84.94 323 PHE A O 1
ATOM 2293 N N . PHE A 1 324 ? -8.289 -2.629 -13.5 1 84.44 324 PHE A N 1
ATOM 2294 C CA . PHE A 1 324 ? -9.172 -1.509 -13.797 1 84.44 324 PHE A CA 1
ATOM 2295 C C . PHE A 1 324 ? -10.086 -1.835 -14.969 1 84.44 324 PHE A C 1
ATOM 2297 O O . PHE A 1 324 ? -11.289 -1.541 -14.93 1 84.44 324 PHE A O 1
ATOM 2304 N N . TRP A 1 325 ? -9.531 -2.373 -15.922 1 85.38 325 TRP A N 1
ATOM 2305 C CA . TRP A 1 325 ? -10.305 -2.771 -17.094 1 85.38 325 TRP A CA 1
ATOM 2306 C C . TRP A 1 325 ? -11.383 -3.781 -16.719 1 85.38 325 TRP A C 1
ATOM 2308 O O . TRP A 1 325 ? -12.531 -3.654 -17.141 1 85.38 325 TRP A O 1
ATOM 2318 N N . LEU A 1 326 ? -11.023 -4.691 -15.961 1 81.56 326 LEU A N 1
ATOM 2319 C CA . LEU A 1 326 ? -11.953 -5.73 -15.523 1 81.56 326 LEU A CA 1
ATOM 2320 C C . LEU A 1 326 ? -13.102 -5.129 -14.719 1 81.56 326 LEU A C 1
ATOM 2322 O O . LEU A 1 326 ? -14.258 -5.512 -14.906 1 81.56 326 LEU A O 1
ATOM 2326 N N . LEU A 1 327 ? -12.812 -4.234 -13.844 1 77.12 327 LEU A N 1
ATOM 2327 C CA . LEU A 1 327 ? -13.82 -3.604 -13 1 77.12 327 LEU A CA 1
ATOM 2328 C C . LEU A 1 327 ? -14.781 -2.77 -13.836 1 77.12 327 LEU A C 1
ATOM 2330 O O . LEU A 1 327 ? -15.992 -2.754 -13.578 1 77.12 327 LEU A O 1
ATOM 2334 N N . ARG A 1 328 ? -14.258 -2.129 -14.828 1 77.12 328 ARG A N 1
ATOM 2335 C CA . ARG A 1 328 ? -15.094 -1.313 -15.703 1 77.12 328 ARG A CA 1
ATOM 2336 C C . ARG A 1 328 ? -16.031 -2.186 -16.531 1 77.12 328 ARG A C 1
ATOM 2338 O O . ARG A 1 328 ? -17.188 -1.823 -16.766 1 77.12 328 ARG A O 1
ATOM 2345 N N . ARG A 1 329 ? -15.531 -3.27 -16.875 1 78.12 329 ARG A N 1
ATOM 2346 C CA . ARG A 1 329 ? -16.328 -4.184 -17.688 1 78.12 329 ARG A CA 1
ATOM 2347 C C . ARG A 1 329 ? -17.453 -4.801 -16.875 1 78.12 329 ARG A C 1
ATOM 2349 O O . ARG A 1 329 ? -18.578 -4.938 -17.359 1 78.12 329 ARG A O 1
ATOM 2356 N N . THR A 1 330 ? -17.156 -5.191 -15.727 1 74.5 330 THR A N 1
ATOM 2357 C CA . THR A 1 330 ? -18.156 -5.824 -14.867 1 74.5 330 THR A CA 1
ATOM 2358 C C . THR A 1 330 ? -19.219 -4.816 -14.453 1 74.5 330 THR A C 1
ATOM 2360 O O . THR A 1 330 ? -20.406 -5.16 -14.383 1 74.5 330 THR A O 1
ATOM 2363 N N . ARG A 1 331 ? -18.844 -3.682 -14.195 1 71.44 331 ARG A N 1
ATOM 2364 C CA . ARG A 1 331 ? -19.828 -2.658 -13.828 1 71.44 331 ARG A CA 1
ATOM 2365 C C . ARG A 1 331 ? -20.734 -2.324 -15 1 71.44 331 ARG A C 1
ATOM 2367 O O . ARG A 1 331 ? -21.938 -2.084 -14.82 1 71.44 331 ARG A O 1
ATOM 2374 N N . ALA A 1 332 ? -20.203 -2.281 -16.062 1 65.25 332 ALA A N 1
ATOM 2375 C CA . ALA A 1 332 ? -21 -2.02 -17.266 1 65.25 332 ALA A CA 1
ATOM 2376 C C . ALA A 1 332 ? -22.031 -3.131 -17.5 1 65.25 332 ALA A C 1
ATOM 2378 O O . ALA A 1 332 ? -23.141 -2.871 -17.953 1 65.25 332 ALA A O 1
ATOM 2379 N N . ARG A 1 333 ? -21.594 -4.309 -17.188 1 61.84 333 ARG A N 1
ATOM 2380 C CA . ARG A 1 333 ? -22.5 -5.434 -17.406 1 61.84 333 ARG A CA 1
ATOM 2381 C C . ARG A 1 333 ? -23.5 -5.559 -16.266 1 61.84 333 ARG A C 1
ATOM 2383 O O . ARG A 1 333 ? -24.625 -6.031 -16.469 1 61.84 333 ARG A O 1
ATOM 2390 N N . ALA A 1 334 ? -23.062 -5.492 -14.938 1 57.62 334 ALA A N 1
ATOM 2391 C CA . ALA A 1 334 ? -23.953 -5.688 -13.797 1 57.62 334 ALA A CA 1
ATOM 2392 C C . ALA A 1 334 ? -24.984 -4.57 -13.719 1 57.62 334 ALA A C 1
ATOM 2394 O O . ALA A 1 334 ? -25.875 -4.605 -12.867 1 57.62 334 ALA A O 1
ATOM 2395 N N . GLY A 1 335 ? -25.266 -3.908 -14.789 1 46.56 335 GLY A N 1
ATOM 2396 C CA . GLY A 1 335 ? -26.266 -2.85 -14.766 1 46.56 335 GLY A CA 1
ATOM 2397 C C . GLY A 1 335 ? -25.922 -1.736 -13.789 1 46.56 335 GLY A C 1
ATOM 2398 O O . GLY A 1 335 ? -26.828 -1.133 -13.195 1 46.56 335 GLY A O 1
ATOM 2399 N N . GLY A 1 336 ? -24.875 -1.034 -13.562 1 42.12 336 GLY A N 1
ATOM 2400 C CA . GLY A 1 336 ? -24.453 0.092 -12.742 1 42.12 336 GLY A CA 1
ATOM 2401 C C . GLY A 1 336 ? -24.609 -0.166 -11.258 1 42.12 336 GLY A C 1
ATOM 2402 O O . GLY A 1 336 ? -25.609 -0.735 -10.812 1 42.12 336 GLY A O 1
ATOM 2403 N N . TRP A 1 337 ? -23.875 -0.646 -10.43 1 35.69 337 TRP A N 1
ATOM 2404 C CA . TRP A 1 337 ? -24.109 -0.592 -8.992 1 35.69 337 TRP A CA 1
ATOM 2405 C C . TRP A 1 337 ? -24.781 0.715 -8.602 1 35.69 337 TRP A C 1
ATOM 2407 O O . TRP A 1 337 ? -24.156 1.772 -8.586 1 35.69 337 TRP A O 1
ATOM 2417 N N . ALA A 1 338 ? -25.922 1.229 -9.219 1 27.31 338 ALA A N 1
ATOM 2418 C CA . ALA A 1 338 ? -26.766 2.322 -8.727 1 27.31 338 ALA A CA 1
ATOM 2419 C C . ALA A 1 338 ? -27.406 1.962 -7.387 1 27.31 338 ALA A C 1
ATOM 2421 O O . ALA A 1 338 ? -27.828 0.825 -7.184 1 27.31 338 ALA A O 1
ATOM 2422 N N . MET B 1 1 ? -14.414 26.75 23.031 1 86.94 1 MET B N 1
ATOM 2423 C CA . MET B 1 1 ? -13.492 26.188 24 1 86.94 1 MET B CA 1
ATOM 2424 C C . MET B 1 1 ? -12.508 25.234 23.344 1 86.94 1 MET B C 1
ATOM 2426 O O . MET B 1 1 ? -11.289 25.391 23.484 1 86.94 1 MET B O 1
ATOM 2430 N N . VAL B 1 2 ? -12.961 24.469 22.438 1 89.62 2 VAL B N 1
ATOM 2431 C CA . VAL B 1 2 ? -12.094 23.469 21.812 1 89.62 2 VAL B CA 1
ATOM 2432 C C . VAL B 1 2 ? -11.07 24.156 20.906 1 89.62 2 VAL B C 1
ATOM 2434 O O . VAL B 1 2 ? -9.891 23.797 20.922 1 89.62 2 VAL B O 1
ATOM 2437 N N . PHE B 1 3 ? -11.5 25.219 20.234 1 92.88 3 PHE B N 1
ATOM 2438 C CA . PHE B 1 3 ? -10.594 25.953 19.359 1 92.88 3 PHE B CA 1
ATOM 2439 C C . PHE B 1 3 ? -9.484 26.609 20.172 1 92.88 3 PHE B C 1
ATOM 2441 O O . PHE B 1 3 ? -8.305 26.531 19.797 1 92.88 3 PHE B O 1
ATOM 2448 N N . ALA B 1 4 ? -9.875 27.219 21.234 1 92.69 4 ALA B N 1
ATOM 2449 C CA . ALA B 1 4 ? -8.922 27.938 22.078 1 92.69 4 ALA B CA 1
ATOM 2450 C C . ALA B 1 4 ? -7.867 27 22.656 1 92.69 4 ALA B C 1
ATOM 2452 O O . ALA B 1 4 ? -6.676 27.297 22.641 1 92.69 4 ALA B O 1
ATOM 2453 N N . VAL B 1 5 ? -8.305 25.875 23.094 1 92.5 5 VAL B N 1
ATOM 2454 C CA . VAL B 1 5 ? -7.398 24.875 23.656 1 92.5 5 VAL B CA 1
ATOM 2455 C C . VAL B 1 5 ? -6.441 24.359 22.594 1 92.5 5 VAL B C 1
ATOM 2457 O O . VAL B 1 5 ? -5.246 24.203 22.844 1 92.5 5 VAL B O 1
ATOM 2460 N N . ALA B 1 6 ? -6.984 24.109 21.406 1 94 6 ALA B N 1
ATOM 2461 C CA . ALA B 1 6 ? -6.172 23.609 20.297 1 94 6 ALA B CA 1
ATOM 2462 C C . ALA B 1 6 ? -5.129 24.625 19.875 1 94 6 ALA B C 1
ATOM 2464 O O . ALA B 1 6 ? -3.971 24.281 19.625 1 94 6 ALA B O 1
ATOM 2465 N N . ILE B 1 7 ? -5.543 25.859 19.875 1 95.31 7 ILE B N 1
ATOM 2466 C CA . ILE B 1 7 ? -4.648 26.922 19.453 1 95.31 7 ILE B CA 1
ATOM 2467 C C . ILE B 1 7 ? -3.564 27.141 20.5 1 95.31 7 ILE B C 1
ATOM 2469 O O . ILE B 1 7 ? -2.385 27.281 20.172 1 95.31 7 ILE B O 1
ATOM 2473 N N . LEU B 1 8 ? -3.928 27.156 21.75 1 93.31 8 LEU B N 1
ATOM 2474 C CA . LEU B 1 8 ? -2.967 27.312 22.828 1 93.31 8 LEU B CA 1
ATOM 2475 C C . LEU B 1 8 ? -1.984 26.141 22.859 1 93.31 8 LEU B C 1
ATOM 2477 O O . LEU B 1 8 ? -0.789 26.344 23.078 1 93.31 8 LEU B O 1
ATOM 2481 N N . GLY B 1 9 ? -2.568 24.969 22.656 1 93.44 9 GLY B N 1
ATOM 2482 C CA . GLY B 1 9 ? -1.712 23.797 22.547 1 93.44 9 GLY B CA 1
ATOM 2483 C C . GLY B 1 9 ? -0.715 23.891 21.406 1 93.44 9 GLY B C 1
ATOM 2484 O O . GLY B 1 9 ? 0.449 23.516 21.562 1 93.44 9 GLY B O 1
ATOM 2485 N N . LEU B 1 10 ? -1.188 24.375 20.281 1 96 10 LEU B N 1
ATOM 2486 C CA . LEU B 1 10 ? -0.335 24.531 19.109 1 96 10 LEU B CA 1
ATOM 2487 C C . LEU B 1 10 ? 0.784 25.531 19.375 1 96 10 LEU B C 1
ATOM 2489 O O . LEU B 1 10 ? 1.942 25.281 19.047 1 96 10 LEU B O 1
ATOM 2493 N N . ILE B 1 11 ? 0.417 26.672 20 1 92.81 11 ILE B N 1
ATOM 2494 C CA . ILE B 1 11 ? 1.397 27.703 20.328 1 92.81 11 ILE B CA 1
ATOM 2495 C C . ILE B 1 11 ? 2.426 27.156 21.312 1 92.81 11 ILE B C 1
ATOM 2497 O O . ILE B 1 11 ? 3.631 27.344 21.125 1 92.81 11 ILE B O 1
ATOM 2501 N N . GLY B 1 12 ? 1.956 26.516 22.359 1 92.38 12 GLY B N 1
ATOM 2502 C CA . GLY B 1 12 ? 2.854 25.906 23.312 1 92.38 12 GLY B CA 1
ATOM 2503 C C . GLY B 1 12 ? 3.783 24.875 22.703 1 92.38 12 GLY B C 1
ATOM 2504 O O . GLY B 1 12 ? 4.98 24.859 22.984 1 92.38 12 GLY B O 1
ATOM 2505 N N . LEU B 1 13 ? 3.242 24.047 21.844 1 94.5 13 LEU B N 1
ATOM 2506 C CA . LEU B 1 13 ? 4.031 23.016 21.172 1 94.5 13 LEU B CA 1
ATOM 2507 C C . LEU B 1 13 ? 5.039 23.641 20.219 1 94.5 13 LEU B C 1
ATOM 2509 O O . LEU B 1 13 ? 6.16 23.141 20.078 1 94.5 13 LEU B O 1
ATOM 2513 N N . ALA B 1 14 ? 4.613 24.672 19.516 1 94.5 14 ALA B N 1
ATOM 2514 C CA . ALA B 1 14 ? 5.508 25.359 18.594 1 94.5 14 ALA B CA 1
ATOM 2515 C C . ALA B 1 14 ? 6.711 25.938 19.328 1 94.5 14 ALA B C 1
ATOM 2517 O O . ALA B 1 14 ? 7.848 25.828 18.859 1 94.5 14 ALA B O 1
ATOM 2518 N N . LEU B 1 15 ? 6.457 26.531 20.453 1 90 15 LEU B N 1
ATOM 2519 C CA . LEU B 1 15 ? 7.531 27.109 21.266 1 90 15 LEU B CA 1
ATOM 2520 C C . LEU B 1 15 ? 8.461 26.016 21.781 1 90 15 LEU B C 1
ATOM 2522 O O . LEU B 1 15 ? 9.68 26.156 21.734 1 90 15 LEU B O 1
ATOM 2526 N N . ALA B 1 16 ? 7.863 25 22.219 1 89.81 16 ALA B N 1
ATOM 2527 C CA . ALA B 1 16 ? 8.656 23.875 22.703 1 89.81 16 ALA B CA 1
ATOM 2528 C C . ALA B 1 16 ? 9.492 23.266 21.562 1 89.81 16 ALA B C 1
ATOM 2530 O O . ALA B 1 16 ? 10.664 22.922 21.766 1 89.81 16 ALA B O 1
ATOM 2531 N N . SER B 1 17 ? 8.867 23.094 20.422 1 92.06 17 SER B N 1
ATOM 2532 C CA . SER B 1 17 ? 9.539 22.516 19.266 1 92.06 17 SER B CA 1
ATOM 2533 C C . SER B 1 17 ? 10.734 23.375 18.844 1 92.06 17 SER B C 1
ATOM 2535 O O . SER B 1 17 ? 11.789 22.828 18.484 1 92.06 17 SER B O 1
ATOM 2537 N N . ALA B 1 18 ? 10.547 24.656 18.938 1 90.25 18 ALA B N 1
ATOM 2538 C CA . ALA B 1 18 ? 11.609 25.578 18.531 1 90.25 18 ALA B CA 1
ATOM 2539 C C . ALA B 1 18 ? 12.781 25.516 19.516 1 90.25 18 ALA B C 1
ATOM 2541 O O . ALA B 1 18 ? 13.914 25.844 19.156 1 90.25 18 ALA B O 1
ATOM 2542 N N . ALA B 1 19 ? 12.516 25.125 20.672 1 88.06 19 ALA B N 1
ATOM 2543 C CA . ALA B 1 19 ? 13.547 25.078 21.719 1 88.06 19 ALA B CA 1
ATOM 2544 C C . ALA B 1 19 ? 14.305 23.766 21.688 1 88.06 19 ALA B C 1
ATOM 2546 O O . ALA B 1 19 ? 15.453 23.688 22.125 1 88.06 19 ALA B O 1
ATOM 2547 N N . ILE B 1 20 ? 13.703 22.766 21.188 1 83.94 20 ILE B N 1
ATOM 2548 C CA . ILE B 1 20 ? 14.266 21.422 21.234 1 83.94 20 ILE B CA 1
ATOM 2549 C C . ILE B 1 20 ? 15.18 21.219 20.031 1 83.94 20 ILE B C 1
ATOM 2551 O O . ILE B 1 20 ? 14.75 21.359 18.875 1 83.94 20 ILE B O 1
ATOM 2555 N N . GLY B 1 21 ? 16.469 20.891 20.266 1 78.31 21 GLY B N 1
ATOM 2556 C CA . GLY B 1 21 ? 17.438 20.609 19.203 1 78.31 21 GLY B CA 1
ATOM 2557 C C . GLY B 1 21 ? 18.844 20.453 19.734 1 78.31 21 GLY B C 1
ATOM 2558 O O . GLY B 1 21 ? 19.078 20.469 20.938 1 78.31 21 GLY B O 1
ATOM 2559 N N . GLN B 1 22 ? 19.719 20.25 18.812 1 76.06 22 GLN B N 1
ATOM 2560 C CA . GLN B 1 22 ? 21.109 20 19.156 1 76.06 22 GLN B CA 1
ATOM 2561 C C . GLN B 1 22 ? 21.766 21.234 19.75 1 76.06 22 GLN B C 1
ATOM 2563 O O . GLN B 1 22 ? 22.625 21.1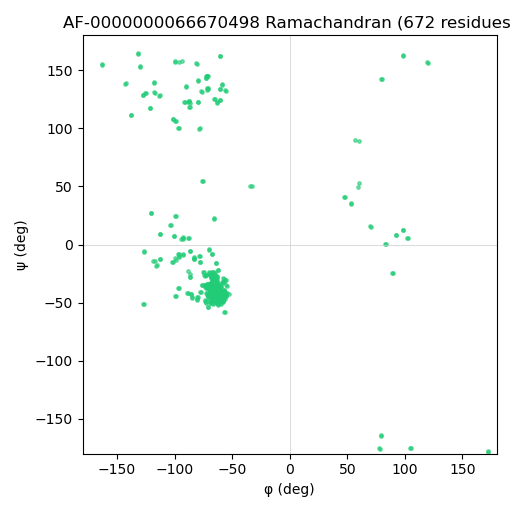41 20.625 1 76.06 22 GLN B O 1
ATOM 2568 N N . VAL B 1 23 ? 21.344 22.422 19.25 1 76.25 23 VAL B N 1
ATOM 2569 C CA . VAL B 1 23 ? 21.828 23.672 19.812 1 76.25 23 VAL B CA 1
ATOM 2570 C C . VAL B 1 23 ? 20.938 24.094 20.984 1 76.25 23 VAL B C 1
ATOM 2572 O O . VAL B 1 23 ? 19.734 24.297 20.812 1 76.25 23 VAL B O 1
ATOM 2575 N N . PRO B 1 24 ? 21.5 24.172 22.047 1 79.94 24 PRO B N 1
ATOM 2576 C CA . PRO B 1 24 ? 20.688 24.469 23.234 1 79.94 24 PRO B CA 1
ATOM 2577 C C . PRO B 1 24 ? 20.016 25.828 23.172 1 79.94 24 PRO B C 1
ATOM 2579 O O . PRO B 1 24 ? 20.672 26.828 22.875 1 79.94 24 PRO B O 1
ATOM 2582 N N . THR B 1 25 ? 18.766 25.844 23.25 1 85.5 25 THR B N 1
ATOM 2583 C CA . THR B 1 25 ? 17.953 27.047 23.297 1 85.5 25 THR B CA 1
ATOM 2584 C C . THR B 1 25 ? 16.766 26.875 24.25 1 85.5 25 THR B C 1
ATOM 2586 O O . THR B 1 25 ? 16.219 25.781 24.375 1 85.5 25 THR B O 1
ATOM 2589 N N . THR B 1 26 ? 16.5 27.922 25 1 85.5 26 THR B N 1
ATOM 2590 C CA . THR B 1 26 ? 15.367 27.875 25.922 1 85.5 26 THR B CA 1
ATOM 2591 C C . THR B 1 26 ? 14.133 28.516 25.281 1 85.5 26 THR B C 1
ATOM 2593 O O . THR B 1 26 ? 14.25 29.281 24.328 1 85.5 26 THR B O 1
ATOM 2596 N N . PRO B 1 27 ? 13.023 28.109 25.812 1 86.44 27 PRO B N 1
ATOM 2597 C CA . PRO B 1 27 ? 11.805 28.734 25.297 1 86.44 27 PRO B CA 1
ATOM 2598 C C . PRO B 1 27 ? 11.805 30.25 25.438 1 86.44 27 PRO B C 1
ATOM 2600 O O . PRO B 1 27 ? 11.266 30.953 24.578 1 86.44 27 PRO B O 1
ATOM 2603 N N . ALA B 1 28 ? 12.414 30.672 26.422 1 84.81 28 ALA B N 1
ATOM 2604 C CA . ALA B 1 28 ? 12.516 32.125 26.625 1 84.81 28 ALA B CA 1
ATOM 2605 C C . ALA B 1 28 ? 13.359 32.781 25.531 1 84.81 28 ALA B C 1
ATOM 2607 O O . ALA B 1 28 ? 13.039 33.875 25.062 1 84.81 28 ALA B O 1
ATOM 2608 N N . GLU B 1 29 ? 14.383 32.094 25.188 1 88.5 29 GLU B N 1
ATOM 2609 C CA . GLU B 1 29 ? 15.242 32.594 24.125 1 88.5 29 GLU B CA 1
ATOM 2610 C C . GLU B 1 29 ? 14.523 32.594 22.781 1 88.5 29 GLU B C 1
ATOM 2612 O O . GLU B 1 29 ? 14.734 33.469 21.938 1 88.5 29 GLU B O 1
ATOM 2617 N N . VAL B 1 30 ? 13.75 31.625 22.578 1 89.94 30 VAL B N 1
ATOM 2618 C CA . VAL B 1 30 ? 12.969 31.547 21.359 1 89.94 30 VAL B CA 1
ATOM 2619 C C . VAL B 1 30 ? 12 32.719 21.281 1 89.94 30 VAL B C 1
ATOM 2621 O O . VAL B 1 30 ? 11.922 33.406 20.266 1 89.94 30 VAL B O 1
ATOM 2624 N N . ALA B 1 31 ? 11.266 32.969 22.359 1 85.06 31 ALA B N 1
ATOM 2625 C CA . ALA B 1 31 ? 10.336 34.094 22.422 1 85.06 31 ALA B CA 1
ATOM 2626 C C . ALA B 1 31 ? 11.062 35.438 22.266 1 85.06 31 ALA B C 1
ATOM 2628 O O . ALA B 1 31 ? 10.586 36.312 21.562 1 85.06 31 ALA B O 1
ATOM 2629 N N . GLY B 1 32 ? 12.148 35.5 22.922 1 86.12 32 GLY B N 1
ATOM 2630 C CA . GLY B 1 32 ? 12.953 36.688 22.812 1 86.12 32 GLY B CA 1
ATOM 2631 C C . GLY B 1 32 ? 13.406 36.969 21.391 1 86.12 32 GLY B C 1
ATOM 2632 O O . GLY B 1 32 ? 13.367 38.094 20.922 1 86.12 32 GLY B O 1
ATOM 2633 N N . SER B 1 33 ? 13.867 35.938 20.797 1 87.94 33 SER B N 1
ATOM 2634 C CA . SER B 1 33 ? 14.328 36.062 19.422 1 87.94 33 SER B CA 1
ATOM 2635 C C . SER B 1 33 ? 13.219 36.562 18.5 1 87.94 33 SER B C 1
ATOM 2637 O O . SER B 1 33 ? 13.438 37.438 17.672 1 87.94 33 SER B O 1
ATOM 2639 N N . VAL B 1 34 ? 12.055 36.062 18.672 1 87.19 34 VAL B N 1
ATOM 2640 C CA . VAL B 1 34 ? 10.914 36.438 17.844 1 87.19 34 VAL B CA 1
ATOM 2641 C C . VAL B 1 34 ? 10.523 37.875 18.141 1 87.19 34 VAL B C 1
ATOM 2643 O O . VAL B 1 34 ? 10.258 38.688 17.234 1 87.19 34 VAL B O 1
ATOM 2646 N N . LEU B 1 35 ? 10.539 38.219 19.391 1 85.19 35 LEU B N 1
ATOM 2647 C CA . LEU B 1 35 ? 10.148 39.562 19.812 1 85.19 35 LEU B CA 1
ATOM 2648 C C . LEU B 1 35 ? 11.148 40.594 19.312 1 85.19 35 LEU B C 1
ATOM 2650 O O . LEU B 1 35 ? 10.766 41.688 18.875 1 85.19 35 LEU B O 1
ATOM 2654 N N . HIS B 1 36 ? 12.344 40.281 19.344 1 84.94 36 HIS B N 1
ATOM 2655 C CA . HIS B 1 36 ? 13.367 41.188 18.875 1 84.94 36 HIS B CA 1
ATOM 2656 C C . HIS B 1 36 ? 13.25 41.406 17.375 1 84.94 36 HIS B C 1
ATOM 2658 O O . HIS B 1 36 ? 13.469 42.531 16.891 1 84.94 36 HIS B O 1
ATOM 2664 N N . ARG B 1 37 ? 12.953 40.375 16.734 1 84 37 ARG B N 1
ATOM 2665 C CA . ARG B 1 37 ? 12.836 40.469 15.281 1 84 37 ARG B CA 1
ATOM 2666 C C . ARG B 1 37 ? 11.648 41.344 14.891 1 84 37 ARG B C 1
ATOM 2668 O O . ARG B 1 37 ? 11.68 42 13.852 1 84 37 ARG B O 1
ATOM 2675 N N . ILE B 1 38 ? 10.641 41.375 15.781 1 84.62 38 ILE B N 1
ATOM 2676 C CA . ILE B 1 38 ? 9.484 42.219 15.461 1 84.62 38 ILE B CA 1
ATOM 2677 C C . ILE B 1 38 ? 9.664 43.594 16.062 1 84.62 38 ILE B C 1
ATOM 2679 O O . ILE B 1 38 ? 8.727 44.406 16.062 1 84.62 38 ILE B O 1
ATOM 2683 N N . GLY B 1 39 ? 10.75 43.906 16.656 1 85.88 39 GLY B N 1
ATOM 2684 C CA . GLY B 1 39 ? 11.102 45.25 17.094 1 85.88 39 GLY B CA 1
ATOM 2685 C C . GLY B 1 39 ? 10.898 45.469 18.594 1 85.88 39 GLY B C 1
ATOM 2686 O O . GLY B 1 39 ? 11.016 46.562 19.078 1 85.88 39 GLY B O 1
ATOM 2687 N N . LEU B 1 40 ? 10.562 44.375 19.234 1 85.62 40 LEU B N 1
ATOM 2688 C CA . LEU B 1 40 ? 10.383 44.469 20.672 1 85.62 40 LEU B CA 1
ATOM 2689 C C . LEU B 1 40 ? 11.617 43.969 21.422 1 85.62 40 LEU B C 1
ATOM 2691 O O . LEU B 1 40 ? 12.07 42.844 21.188 1 85.62 40 LEU B O 1
ATOM 2695 N N . ASP B 1 41 ? 12.297 44.75 21.922 1 84.38 41 ASP B N 1
ATOM 2696 C CA . ASP B 1 41 ? 13.523 44.406 22.609 1 84.38 41 ASP B CA 1
ATOM 2697 C C . ASP B 1 41 ? 13.234 43.781 23.969 1 84.38 41 ASP B C 1
ATOM 2699 O O . ASP B 1 41 ? 13.641 44.281 25.016 1 84.38 41 ASP B O 1
ATOM 2703 N N . TRP B 1 42 ? 12.406 42.719 23.875 1 84.69 42 TRP B N 1
ATOM 2704 C CA . TRP B 1 42 ? 12.023 42.031 25.109 1 84.69 42 TRP B CA 1
ATOM 2705 C C . TRP B 1 42 ? 12.508 40.594 25.094 1 84.69 42 TRP B C 1
ATOM 2707 O O . TRP B 1 42 ? 12.469 39.938 24.047 1 84.69 42 TRP B O 1
ATOM 2717 N N . GLY B 1 43 ? 13.125 40.219 26.156 1 80.25 43 GLY B N 1
ATOM 2718 C CA . GLY B 1 43 ? 13.508 38.812 26.312 1 80.25 43 GLY B CA 1
ATOM 2719 C C . GLY B 1 43 ? 14.953 38.531 25.953 1 80.25 43 GLY B C 1
ATOM 2720 O O . GLY B 1 43 ? 15.602 39.375 25.297 1 80.25 43 GLY B O 1
ATOM 2721 N N . PRO B 1 44 ? 15.492 37.469 26.344 1 86.19 44 PRO B N 1
ATOM 2722 C CA . PRO B 1 44 ? 16.891 37.156 26.078 1 86.19 44 PRO B CA 1
ATOM 2723 C C . PRO B 1 44 ? 17.109 36.625 24.656 1 86.19 44 PRO B C 1
ATOM 2725 O O . PRO B 1 44 ? 16.234 35.938 24.109 1 86.19 44 PRO B O 1
ATOM 2728 N N . MET B 1 45 ? 18.172 37.031 24.094 1 85.19 45 MET B N 1
ATOM 2729 C CA . MET B 1 45 ? 18.625 36.438 22.844 1 85.19 45 MET B CA 1
ATOM 2730 C C . MET B 1 45 ? 19.359 35.125 23.078 1 85.19 45 MET B C 1
ATOM 2732 O O . MET B 1 45 ? 19.828 34.844 24.188 1 85.19 45 MET B O 1
ATOM 2736 N N . PRO B 1 46 ? 19.375 34.25 22.078 1 83.81 46 PRO B N 1
ATOM 2737 C CA . PRO B 1 46 ? 20.094 33 22.266 1 83.81 46 PRO B CA 1
ATOM 2738 C C . PRO B 1 46 ? 21.562 33.188 22.672 1 83.81 46 PRO B C 1
ATOM 2740 O O . PRO B 1 46 ? 22.266 34 22.062 1 83.81 46 PRO B O 1
ATOM 2743 N N . ALA B 1 47 ? 21.969 32.469 23.672 1 82.31 47 ALA B N 1
ATOM 2744 C CA . ALA B 1 47 ? 23.312 32.594 24.219 1 82.31 47 ALA B CA 1
ATOM 2745 C C . ALA B 1 47 ? 24.344 31.953 23.281 1 82.31 47 ALA B C 1
ATOM 2747 O O . ALA B 1 47 ? 25.469 32.438 23.156 1 82.31 47 ALA B O 1
ATOM 2748 N N . HIS B 1 48 ? 23.938 30.938 22.688 1 84.81 48 HIS B N 1
ATOM 2749 C CA . HIS B 1 48 ? 24.859 30.25 21.781 1 84.81 48 HIS B CA 1
ATOM 2750 C C . HIS B 1 48 ? 25.078 31.062 20.516 1 84.81 48 HIS B C 1
ATOM 2752 O O . HIS B 1 48 ? 24.141 31.609 19.938 1 84.81 48 HIS B O 1
ATOM 2758 N N . PRO B 1 49 ? 26.25 31.203 20.094 1 82.69 49 PRO B N 1
ATOM 2759 C CA . PRO B 1 49 ? 26.562 32.031 18.922 1 82.69 49 PRO B CA 1
ATOM 2760 C C . PRO B 1 49 ? 25.781 31.609 17.688 1 82.69 49 PRO B C 1
ATOM 2762 O O . PRO B 1 49 ? 25.453 32.469 16.844 1 82.69 49 PRO B O 1
ATOM 2765 N N . ALA B 1 50 ? 25.547 30.344 17.547 1 82.69 50 ALA B N 1
ATOM 2766 C CA . ALA B 1 50 ? 24.828 29.859 16.391 1 82.69 50 ALA B CA 1
ATOM 2767 C C . ALA B 1 50 ? 23.328 29.766 16.672 1 82.69 50 ALA B C 1
ATOM 2769 O O . ALA B 1 50 ? 22.547 29.312 15.828 1 82.69 50 ALA B O 1
ATOM 2770 N N . GLY B 1 51 ? 22.969 30.219 17.766 1 84.19 51 GLY B N 1
ATOM 2771 C CA . GLY B 1 51 ? 21.594 30.047 18.219 1 84.19 51 GLY B CA 1
ATOM 2772 C C . GLY B 1 51 ? 20.578 30.781 17.375 1 84.19 51 GLY B C 1
ATOM 2773 O O . GLY B 1 51 ? 19.578 30.203 16.953 1 84.19 51 GLY B O 1
ATOM 2774 N N . GLU B 1 52 ? 20.922 31.984 17.094 1 86.06 52 GLU B N 1
ATOM 2775 C CA . GLU B 1 52 ? 20 32.812 16.328 1 86.06 52 GLU B CA 1
ATOM 2776 C C . GLU B 1 52 ? 19.859 32.312 14.906 1 86.06 52 GLU B C 1
ATOM 2778 O O . GLU B 1 52 ? 18.734 32.219 14.391 1 86.06 52 GLU B O 1
ATOM 2783 N N . VAL B 1 53 ? 20.953 32 14.344 1 85.38 53 VAL B N 1
ATOM 2784 C CA . VAL B 1 53 ? 20.938 31.516 12.969 1 85.38 53 VAL B CA 1
ATOM 2785 C C . VAL B 1 53 ? 20.234 30.156 12.906 1 85.38 53 VAL B C 1
ATOM 2787 O O . VAL B 1 53 ? 19.453 29.906 11.992 1 85.38 53 VAL B O 1
ATOM 2790 N N . THR B 1 54 ? 20.469 29.328 13.828 1 88.38 54 THR B N 1
ATOM 2791 C CA . THR B 1 54 ? 19.844 28.016 13.883 1 88.38 54 THR B CA 1
ATOM 2792 C C . THR B 1 54 ? 18.328 28.156 14.07 1 88.38 54 THR B C 1
ATOM 2794 O O . THR B 1 54 ? 17.562 27.438 13.43 1 88.38 54 THR B O 1
ATOM 2797 N N . LEU B 1 55 ? 17.953 29.047 14.898 1 90.12 55 LEU B N 1
ATOM 2798 C CA . LEU B 1 55 ? 16.531 29.266 15.156 1 90.12 55 LEU B CA 1
ATOM 2799 C C . LEU B 1 55 ? 15.812 29.75 13.906 1 90.12 55 LEU B C 1
ATOM 2801 O O . LEU B 1 55 ? 14.805 29.156 13.5 1 90.12 55 LEU B O 1
ATOM 2805 N N . TRP B 1 56 ? 16.328 30.703 13.227 1 90.94 56 TRP B N 1
ATOM 2806 C CA . TRP B 1 56 ? 15.609 31.375 12.148 1 90.94 56 TRP B CA 1
ATOM 2807 C C . TRP B 1 56 ? 15.805 30.625 10.828 1 90.94 56 TRP B C 1
ATOM 2809 O O . TRP B 1 56 ? 14.93 30.656 9.961 1 90.94 56 TRP B O 1
ATOM 2819 N N . GLU B 1 57 ? 16.906 29.938 10.68 1 90.38 57 GLU B N 1
ATOM 2820 C CA . GLU B 1 57 ? 17.203 29.344 9.383 1 90.38 57 GLU B CA 1
ATOM 2821 C C . GLU B 1 57 ? 16.891 27.844 9.383 1 90.38 57 GLU B C 1
ATOM 2823 O O . GLU B 1 57 ? 16.719 27.25 8.32 1 90.38 57 GLU B O 1
ATOM 2828 N N . VAL B 1 58 ? 16.734 27.297 10.5 1 90.62 58 VAL B N 1
ATOM 2829 C CA . VAL B 1 58 ? 16.562 25.844 10.539 1 90.62 58 VAL B CA 1
ATOM 2830 C C . VAL B 1 58 ? 15.297 25.5 11.32 1 90.62 58 VAL B C 1
ATOM 2832 O O . VAL B 1 58 ? 14.367 24.891 10.773 1 90.62 58 VAL B O 1
ATOM 2835 N N . ARG B 1 59 ? 15.156 26.031 12.5 1 93.5 59 ARG B N 1
ATOM 2836 C CA . ARG B 1 59 ? 14.117 25.547 13.398 1 93.5 59 ARG B CA 1
ATOM 2837 C C . ARG B 1 59 ? 12.766 26.141 13.039 1 93.5 59 ARG B C 1
ATOM 2839 O O . ARG B 1 59 ? 11.758 25.438 12.969 1 93.5 59 ARG B O 1
ATOM 2846 N N . PHE B 1 60 ? 12.766 27.422 12.789 1 95 60 PHE B N 1
ATOM 2847 C CA . PHE B 1 60 ? 11.492 28.078 12.531 1 95 60 PHE B CA 1
ATOM 2848 C C . PHE B 1 60 ? 10.875 27.562 11.234 1 95 60 PHE B C 1
ATOM 2850 O O . PHE B 1 60 ? 9.695 27.219 11.195 1 95 60 PHE B O 1
ATOM 2857 N N . PRO B 1 61 ? 11.656 27.484 10.148 1 96.38 61 PRO B N 1
ATOM 2858 C CA . PRO B 1 61 ? 11.062 26.922 8.93 1 96.38 61 PRO B CA 1
ATOM 2859 C C . PRO B 1 61 ? 10.508 25.516 9.133 1 96.38 61 PRO B C 1
ATOM 2861 O O . PRO B 1 61 ? 9.43 25.188 8.617 1 96.38 61 PRO B O 1
ATOM 2864 N N . ARG B 1 62 ? 11.219 24.719 9.836 1 96.56 62 ARG B N 1
ATOM 2865 C CA . ARG B 1 62 ? 10.797 23.344 10.078 1 96.56 62 ARG B CA 1
ATOM 2866 C C . ARG B 1 62 ? 9.5 23.297 10.891 1 96.56 62 ARG B C 1
ATOM 2868 O O . ARG B 1 62 ? 8.57 22.562 10.547 1 96.56 62 ARG B O 1
ATOM 2875 N N . VAL B 1 63 ? 9.414 24.125 11.898 1 96.81 63 VAL B N 1
ATOM 2876 C CA . VAL B 1 63 ? 8.234 24.188 12.758 1 96.81 63 VAL B CA 1
ATOM 2877 C C . VAL B 1 63 ? 7.023 24.641 11.938 1 96.81 63 VAL B C 1
ATOM 2879 O O . VAL B 1 63 ? 5.957 24.016 12 1 96.81 63 VAL B O 1
ATOM 2882 N N . LEU B 1 64 ? 7.215 25.656 11.203 1 97.69 64 LEU B N 1
ATOM 2883 C CA . LEU B 1 64 ? 6.117 26.203 10.414 1 97.69 64 LEU B CA 1
ATOM 2884 C C . LEU B 1 64 ? 5.684 25.219 9.328 1 97.69 64 LEU B C 1
ATOM 2886 O O . LEU B 1 64 ? 4.488 25.047 9.078 1 97.69 64 LEU B O 1
ATOM 2890 N N . LEU B 1 65 ? 6.641 24.609 8.711 1 98.12 65 LEU B N 1
ATOM 2891 C CA . LEU B 1 65 ? 6.305 23.641 7.664 1 98.12 65 LEU B CA 1
ATOM 2892 C C . LEU B 1 65 ? 5.531 22.469 8.234 1 98.12 65 LEU B C 1
ATOM 2894 O O . LEU B 1 65 ? 4.559 22 7.629 1 98.12 65 LEU B O 1
ATOM 2898 N N . ALA B 1 66 ? 5.941 21.984 9.359 1 98.31 66 ALA B N 1
ATOM 2899 C CA . ALA B 1 66 ? 5.223 20.906 10.031 1 98.31 66 ALA B CA 1
ATOM 2900 C C . ALA B 1 66 ? 3.768 21.281 10.281 1 98.31 66 ALA B C 1
ATOM 2902 O O . ALA B 1 66 ? 2.857 20.5 10.008 1 98.31 66 ALA B O 1
ATOM 2903 N N . MET B 1 67 ? 3.566 22.453 10.781 1 98.5 67 MET B N 1
ATOM 2904 C CA . MET B 1 67 ? 2.221 22.922 11.086 1 98.5 67 MET B CA 1
ATOM 2905 C C . MET B 1 67 ? 1.378 23.031 9.82 1 98.5 67 MET B C 1
ATOM 2907 O O . MET B 1 67 ? 0.231 22.578 9.797 1 98.5 67 MET B O 1
ATOM 2911 N N . LEU B 1 68 ? 1.982 23.594 8.82 1 98.62 68 LEU B N 1
ATOM 2912 C CA . LEU B 1 68 ? 1.264 23.828 7.57 1 98.62 68 LEU B CA 1
ATOM 2913 C C . LEU B 1 68 ? 0.901 22.5 6.902 1 98.62 68 LEU B C 1
ATOM 2915 O O . LEU B 1 68 ? -0.236 22.312 6.461 1 98.62 68 LEU B O 1
ATOM 2919 N N . VAL B 1 69 ? 1.831 21.578 6.84 1 98.5 69 VAL B N 1
ATOM 2920 C CA . VAL B 1 69 ? 1.596 20.297 6.203 1 98.5 69 VAL B CA 1
ATOM 2921 C C . VAL B 1 69 ? 0.56 19.5 7.004 1 98.5 69 VAL B C 1
ATOM 2923 O O . VAL B 1 69 ? -0.342 18.891 6.43 1 98.5 69 VAL B O 1
ATOM 2926 N N . GLY B 1 70 ? 0.673 19.531 8.297 1 98.56 70 GLY B N 1
ATOM 2927 C CA . GLY B 1 70 ? -0.327 18.891 9.133 1 98.56 70 GLY B CA 1
ATOM 2928 C C . GLY B 1 70 ? -1.728 19.438 8.914 1 98.56 70 GLY B C 1
ATOM 2929 O O . GLY B 1 70 ? -2.682 18.656 8.781 1 98.56 70 GLY B O 1
ATOM 2930 N N . ALA B 1 71 ? -1.799 20.703 8.875 1 98.69 71 ALA B N 1
ATOM 2931 C CA . ALA B 1 71 ? -3.082 21.344 8.625 1 98.69 71 ALA B CA 1
ATOM 2932 C C . ALA B 1 71 ? -3.637 20.969 7.262 1 98.69 71 ALA B C 1
ATOM 2934 O O . ALA B 1 71 ? -4.824 20.656 7.129 1 98.69 71 ALA B O 1
ATOM 2935 N N . ALA B 1 72 ? -2.777 21.016 6.301 1 98.69 72 ALA B N 1
ATOM 2936 C CA . ALA B 1 72 ? -3.178 20.703 4.93 1 98.69 72 ALA B CA 1
ATOM 2937 C C . ALA B 1 72 ? -3.684 19.266 4.816 1 98.69 72 ALA B C 1
ATOM 2939 O O . ALA B 1 72 ? -4.758 19.016 4.266 1 98.69 72 ALA B O 1
ATOM 2940 N N . LEU B 1 73 ? -2.967 18.328 5.363 1 98.19 73 LEU B N 1
ATOM 2941 C CA . LEU B 1 73 ? -3.318 16.922 5.254 1 98.19 73 LEU B CA 1
ATOM 2942 C C . LEU B 1 73 ? -4.602 16.625 6.02 1 98.19 73 LEU B C 1
ATOM 2944 O O . LEU B 1 73 ? -5.457 15.867 5.539 1 98.19 73 LEU B O 1
ATOM 2948 N N . ALA B 1 74 ? -4.738 17.172 7.168 1 98.44 74 ALA B N 1
ATOM 2949 C CA . ALA B 1 74 ? -5.941 16.953 7.961 1 98.44 74 ALA B CA 1
ATOM 2950 C C . ALA B 1 74 ? -7.168 17.547 7.27 1 98.44 74 ALA B C 1
ATOM 2952 O O . ALA B 1 74 ? -8.242 16.938 7.266 1 98.44 74 ALA B O 1
ATOM 2953 N N . THR B 1 75 ? -7.012 18.719 6.758 1 98.62 75 THR B N 1
ATOM 2954 C CA . THR B 1 75 ? -8.102 19.344 6.023 1 98.62 75 THR B CA 1
ATOM 2955 C C . THR B 1 75 ? -8.492 18.516 4.805 1 98.62 75 THR B C 1
ATOM 2957 O O . THR B 1 75 ? -9.672 18.281 4.559 1 98.62 75 THR B O 1
ATOM 2960 N N . ALA B 1 76 ? -7.488 18.078 4.07 1 98.44 76 ALA B N 1
ATOM 2961 C CA . ALA B 1 76 ? -7.73 17.219 2.902 1 98.44 76 ALA B CA 1
ATOM 2962 C C . ALA B 1 76 ? -8.484 15.953 3.293 1 98.44 76 ALA B C 1
ATOM 2964 O O . ALA B 1 76 ? -9.422 15.547 2.611 1 98.44 76 ALA B O 1
ATOM 2965 N N . GLY B 1 77 ? -8.055 15.391 4.355 1 97.44 77 GLY B N 1
ATOM 2966 C CA . GLY B 1 77 ? -8.742 14.203 4.852 1 97.44 77 GLY B CA 1
ATOM 2967 C C . GLY B 1 77 ? -10.195 14.461 5.203 1 97.44 77 GLY B C 1
ATOM 2968 O O . GLY B 1 77 ? -11.078 13.688 4.824 1 97.44 77 GLY B O 1
ATOM 2969 N N . GLY B 1 78 ? -10.453 15.516 5.926 1 97.62 78 GLY B N 1
ATOM 2970 C CA . GLY B 1 78 ? -11.82 15.875 6.277 1 97.62 78 GLY B CA 1
ATOM 2971 C C . GLY B 1 78 ? -12.719 16.062 5.066 1 97.62 78 GLY B C 1
ATOM 2972 O O . GLY B 1 78 ? -13.875 15.641 5.07 1 97.62 78 GLY B O 1
ATOM 2973 N N . LEU B 1 79 ? -12.188 16.703 4.078 1 98 79 LEU B N 1
ATOM 2974 C CA . LEU B 1 79 ? -12.945 16.938 2.852 1 98 79 LEU B CA 1
ATOM 2975 C C . LEU B 1 79 ? -13.281 15.617 2.16 1 98 79 LEU B C 1
ATOM 2977 O O . LEU B 1 79 ? -14.43 15.391 1.769 1 98 79 LEU B O 1
ATOM 2981 N N . LEU B 1 80 ? -12.305 14.781 2.088 1 96.5 80 LEU B N 1
ATOM 2982 C CA . LEU B 1 80 ? -12.5 13.523 1.377 1 96.5 80 LEU B CA 1
ATOM 2983 C C . LEU B 1 80 ? -13.484 12.625 2.121 1 96.5 80 LEU B C 1
ATOM 2985 O O . LEU B 1 80 ? -14.312 11.961 1.499 1 96.5 80 LEU B O 1
ATOM 2989 N N . GLN B 1 81 ? -13.336 12.594 3.367 1 95.44 81 GLN B N 1
ATOM 2990 C CA . GLN B 1 81 ? -14.273 11.812 4.168 1 95.44 81 GLN B CA 1
ATOM 2991 C C . GLN B 1 81 ? -15.703 12.32 3.994 1 95.44 81 GLN B C 1
ATOM 2993 O O . GLN B 1 81 ? -16.656 11.531 3.994 1 95.44 81 GLN B O 1
ATOM 2998 N N . GLY B 1 82 ? -15.867 13.555 3.867 1 94.81 82 GLY B N 1
ATOM 2999 C CA . GLY B 1 82 ? -17.172 14.148 3.648 1 94.81 82 GLY B CA 1
ATOM 3000 C C . GLY B 1 82 ? -17.766 13.805 2.295 1 94.81 82 GLY B C 1
ATOM 3001 O O . GLY B 1 82 ? -18.938 13.406 2.203 1 94.81 82 GLY B O 1
ATOM 3002 N N . VAL B 1 83 ? -16.969 13.906 1.337 1 94.06 83 VAL B N 1
ATOM 3003 C CA . VAL B 1 83 ? -17.469 13.68 -0.021 1 94.06 83 VAL B CA 1
ATOM 3004 C C . VAL B 1 83 ? -17.703 12.188 -0.247 1 94.06 83 VAL B C 1
ATOM 3006 O O . VAL B 1 83 ? -18.641 11.805 -0.945 1 94.06 83 VAL B O 1
ATOM 3009 N N . PHE B 1 84 ? -16.859 11.391 0.314 1 92 84 PHE B N 1
ATOM 3010 C CA . PHE B 1 84 ? -16.984 9.953 0.129 1 92 84 PHE B CA 1
ATOM 3011 C C . PHE B 1 84 ? -17.938 9.352 1.156 1 92 84 PHE B C 1
ATOM 3013 O O . PHE B 1 84 ? -18.297 8.172 1.062 1 92 84 PHE B O 1
ATOM 3020 N N . ALA B 1 85 ? -18.375 10.125 2.051 1 91.5 85 ALA B N 1
ATOM 3021 C CA . ALA B 1 85 ? -19.203 9.617 3.145 1 91.5 85 ALA B CA 1
ATOM 3022 C C . ALA B 1 85 ? -18.594 8.367 3.762 1 91.5 85 ALA B C 1
ATOM 3024 O O . ALA B 1 85 ? -19.281 7.363 3.963 1 91.5 85 ALA B O 1
ATOM 3025 N N . ASN B 1 86 ? -17.266 8.438 3.896 1 88.75 86 ASN B N 1
ATOM 3026 C CA . ASN B 1 86 ? -16.453 7.344 4.434 1 88.75 86 ASN B CA 1
ATOM 3027 C C . ASN B 1 86 ? -15.383 7.855 5.391 1 88.75 86 ASN B C 1
ATOM 3029 O O . ASN B 1 86 ? -14.414 8.484 4.965 1 88.75 86 ASN B O 1
ATOM 3033 N N . PRO B 1 87 ? -15.539 7.547 6.605 1 86.25 87 PRO B N 1
ATOM 3034 C CA . PRO B 1 87 ? -14.594 8.07 7.594 1 86.25 87 PRO B CA 1
ATOM 3035 C C . PRO B 1 87 ? -13.188 7.492 7.43 1 86.25 87 PRO B C 1
ATOM 3037 O O . PRO B 1 87 ? -12.234 7.992 8.039 1 86.25 87 PRO B O 1
ATOM 3040 N N . LEU B 1 88 ? -13.078 6.5 6.547 1 82.31 88 LEU B N 1
ATOM 3041 C CA . LEU B 1 88 ? -11.781 5.852 6.371 1 82.31 88 LEU B CA 1
ATOM 3042 C C . LEU B 1 88 ? -11.078 6.383 5.125 1 82.31 88 LEU B C 1
ATOM 3044 O O . LEU B 1 88 ? -10.008 5.895 4.762 1 82.31 88 LEU B O 1
ATOM 3048 N N . ALA B 1 89 ? -11.656 7.375 4.555 1 89.12 89 ALA B N 1
ATOM 3049 C CA . ALA B 1 89 ? -11.055 7.914 3.338 1 89.12 89 ALA B CA 1
ATOM 3050 C C . ALA B 1 89 ? -9.836 8.773 3.664 1 89.12 89 ALA B C 1
ATOM 3052 O O . ALA B 1 89 ? -9.844 9.539 4.625 1 89.12 89 ALA B O 1
ATOM 3053 N N . GLU B 1 90 ? -8.719 8.539 2.959 1 90.81 90 GLU B N 1
ATOM 3054 C CA . GLU B 1 90 ? -7.484 9.305 3.057 1 90.81 90 GLU B CA 1
ATOM 3055 C C . GLU B 1 90 ? -6.984 9.727 1.678 1 90.81 90 GLU B C 1
ATOM 3057 O O . GLU B 1 90 ? -7.246 9.047 0.684 1 90.81 90 GLU B O 1
ATOM 3062 N N . PRO B 1 91 ? -6.27 10.812 1.643 1 89.69 91 PRO B N 1
ATOM 3063 C CA . PRO B 1 91 ? -5.871 11.367 0.346 1 89.69 91 PRO B CA 1
ATOM 3064 C C . PRO B 1 91 ? -5.102 10.367 -0.513 1 89.69 91 PRO B C 1
ATOM 3066 O O . PRO B 1 91 ? -5.176 10.422 -1.743 1 89.69 91 PRO B O 1
ATOM 3069 N N . GLY B 1 92 ? -4.441 9.547 0.084 1 91.31 92 GLY B N 1
ATOM 3070 C CA . GLY B 1 92 ? -3.666 8.57 -0.666 1 91.31 92 GLY B CA 1
ATOM 3071 C C . GLY B 1 92 ? -4.523 7.66 -1.529 1 91.31 92 GLY B C 1
ATOM 3072 O O . GLY B 1 92 ? -4.043 7.102 -2.518 1 91.31 92 GLY B O 1
ATOM 3073 N N . VAL B 1 93 ? -5.758 7.547 -1.185 1 89.44 93 VAL B N 1
ATOM 3074 C CA . VAL B 1 93 ? -6.664 6.637 -1.88 1 89.44 93 VAL B CA 1
ATOM 3075 C C . VAL B 1 93 ? -6.852 7.098 -3.322 1 89.44 93 VAL B C 1
ATOM 3077 O O . VAL B 1 93 ? -7.059 6.277 -4.223 1 89.44 93 VAL B O 1
ATOM 3080 N N . ILE B 1 94 ? -6.688 8.367 -3.539 1 92.88 94 ILE B N 1
ATOM 3081 C CA . ILE B 1 94 ? -6.934 8.875 -4.887 1 92.88 94 ILE B CA 1
ATOM 3082 C C . ILE B 1 94 ? -5.602 9.133 -5.59 1 92.88 94 ILE B C 1
ATOM 3084 O O . ILE B 1 94 ? -5.539 9.922 -6.535 1 92.88 94 ILE B O 1
ATOM 3088 N N . GLY B 1 95 ? -4.5 8.586 -5.094 1 94.81 95 GLY B N 1
ATOM 3089 C CA . GLY B 1 95 ? -3.27 8.445 -5.855 1 94.81 95 GLY B CA 1
ATOM 3090 C C . GLY B 1 95 ? -2.32 9.617 -5.672 1 94.81 95 GLY B C 1
ATOM 3091 O O . GLY B 1 95 ? -1.315 9.719 -6.379 1 94.81 95 GLY B O 1
ATOM 3092 N N . VAL B 1 96 ? -2.594 10.5 -4.781 1 95.38 96 VAL B N 1
ATOM 3093 C CA . VAL B 1 96 ? -1.791 11.711 -4.625 1 95.38 96 VAL B CA 1
ATOM 3094 C C . VAL B 1 96 ? -0.363 11.336 -4.238 1 95.38 96 VAL B C 1
ATOM 3096 O O . VAL B 1 96 ? 0.596 11.75 -4.891 1 95.38 96 VAL B O 1
ATOM 3099 N N . SER B 1 97 ? -0.22 10.539 -3.236 1 96.56 97 SER B N 1
ATOM 3100 C CA . SER B 1 97 ? 1.096 10.188 -2.711 1 96.56 97 SER B CA 1
ATOM 3101 C C . SER B 1 97 ? 1.861 9.297 -3.684 1 96.56 97 SER B C 1
ATOM 3103 O O . SER B 1 97 ? 3.062 9.484 -3.893 1 96.56 97 SER B O 1
ATOM 3105 N N . ALA B 1 98 ? 1.164 8.352 -4.277 1 97.06 98 ALA B N 1
ATOM 3106 C CA . ALA B 1 98 ? 1.798 7.449 -5.238 1 97.06 98 ALA B CA 1
ATOM 3107 C C . ALA B 1 98 ? 2.283 8.219 -6.465 1 97.06 98 ALA B C 1
ATOM 3109 O O . ALA B 1 98 ? 3.391 7.98 -6.953 1 97.06 98 ALA B O 1
ATOM 3110 N N . GLY B 1 99 ? 1.425 9.102 -6.938 1 98 99 GLY B N 1
ATOM 3111 C CA . GLY B 1 99 ? 1.829 9.945 -8.055 1 98 99 GLY B CA 1
ATOM 3112 C C . GLY B 1 99 ? 3.023 10.82 -7.734 1 98 99 GLY B C 1
ATOM 3113 O O . GLY B 1 99 ? 3.943 10.945 -8.547 1 98 99 GLY B O 1
ATOM 3114 N N . ALA B 1 100 ? 2.982 11.43 -6.602 1 98.25 100 ALA B N 1
ATOM 3115 C CA . ALA B 1 100 ? 4.086 12.281 -6.164 1 98.25 100 ALA B CA 1
ATOM 3116 C C . ALA B 1 100 ? 5.391 11.492 -6.086 1 98.25 100 ALA B C 1
ATOM 3118 O O . ALA B 1 100 ? 6.449 11.984 -6.484 1 98.25 100 ALA B O 1
ATOM 3119 N N . ALA B 1 101 ? 5.32 10.297 -5.602 1 98.12 101 ALA B N 1
ATOM 3120 C CA . ALA B 1 101 ?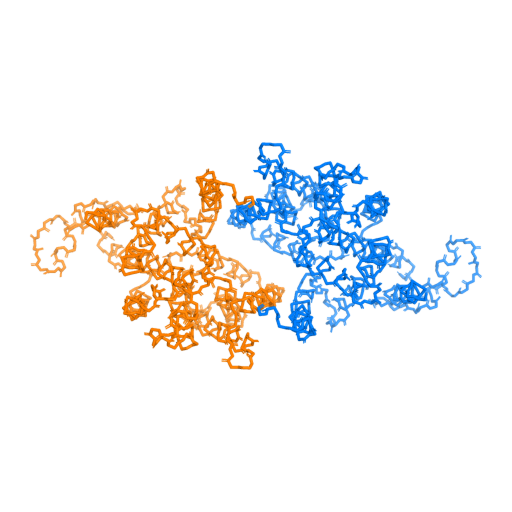 6.504 9.445 -5.48 1 98.12 101 ALA B CA 1
ATOM 3121 C C . ALA B 1 101 ? 7.078 9.109 -6.855 1 98.12 101 ALA B C 1
ATOM 3123 O O . ALA B 1 101 ? 8.297 9.086 -7.035 1 98.12 101 ALA B O 1
ATOM 3124 N N . VAL B 1 102 ? 6.211 8.859 -7.797 1 98.38 102 VAL B N 1
ATOM 3125 C CA . VAL B 1 102 ? 6.66 8.578 -9.156 1 98.38 102 VAL B CA 1
ATOM 3126 C C . VAL B 1 102 ? 7.375 9.797 -9.734 1 98.38 102 VAL B C 1
ATOM 3128 O O . VAL B 1 102 ? 8.438 9.672 -10.344 1 98.38 102 VAL B O 1
ATOM 3131 N N . GLY B 1 103 ? 6.777 10.945 -9.555 1 98.06 103 GLY B N 1
ATOM 3132 C CA . GLY B 1 103 ? 7.41 12.172 -10.016 1 98.06 103 GLY B CA 1
ATOM 3133 C C . GLY B 1 103 ? 8.766 12.422 -9.375 1 98.06 103 GLY B C 1
ATOM 3134 O O . GLY B 1 103 ? 9.742 12.695 -10.07 1 98.06 103 GLY B O 1
ATOM 3135 N N . ALA B 1 104 ? 8.859 12.375 -8.055 1 97.44 104 ALA B N 1
ATOM 3136 C CA . ALA B 1 104 ? 10.109 12.547 -7.328 1 97.44 104 ALA B CA 1
ATOM 3137 C C . ALA B 1 104 ? 11.148 11.516 -7.766 1 97.44 104 ALA B C 1
ATOM 3139 O O . ALA B 1 104 ? 12.297 11.867 -8.062 1 97.44 104 ALA B O 1
ATOM 3140 N N . GLY B 1 105 ? 10.742 10.266 -7.82 1 97.5 105 GLY B N 1
ATOM 3141 C CA . GLY B 1 105 ? 11.641 9.195 -8.211 1 97.5 105 GLY B CA 1
ATOM 3142 C C . GLY B 1 105 ? 12.211 9.375 -9.609 1 97.5 105 GLY B C 1
ATOM 3143 O O . GLY B 1 105 ? 13.383 9.094 -9.852 1 97.5 105 GLY B O 1
ATOM 3144 N N . THR B 1 106 ? 11.359 9.812 -10.539 1 97.38 106 THR B N 1
ATOM 3145 C CA . THR B 1 106 ? 11.789 10.008 -11.914 1 97.38 106 THR B CA 1
ATOM 3146 C C . THR B 1 106 ? 12.898 11.055 -11.992 1 97.38 106 THR B C 1
ATOM 3148 O O . THR B 1 106 ? 13.922 10.828 -12.641 1 97.38 106 THR B O 1
ATOM 3151 N N . VAL B 1 107 ? 12.734 12.148 -11.328 1 96.75 107 VAL B N 1
ATOM 3152 C CA . VAL B 1 107 ? 13.727 13.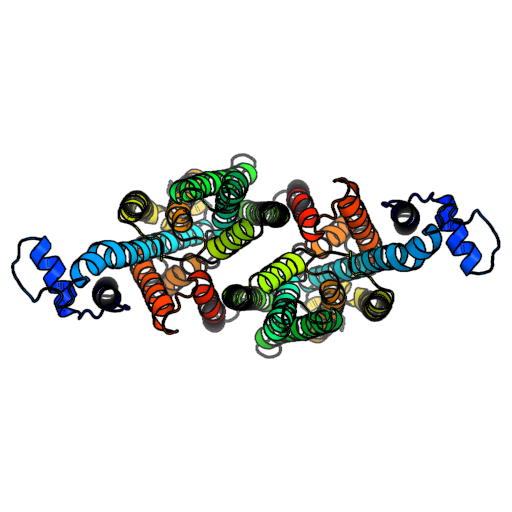219 -11.352 1 96.75 107 VAL B CA 1
ATOM 3153 C C . VAL B 1 107 ? 14.992 12.773 -10.633 1 96.75 107 VAL B C 1
ATOM 3155 O O . VAL B 1 107 ? 16.109 13.117 -11.047 1 96.75 107 VAL B O 1
ATOM 3158 N N . ILE B 1 108 ? 14.891 11.992 -9.586 1 95.5 108 ILE B N 1
ATOM 3159 C CA . ILE B 1 108 ? 16.047 11.5 -8.836 1 95.5 108 ILE B CA 1
ATOM 3160 C C . ILE B 1 108 ? 16.875 10.57 -9.719 1 95.5 108 ILE B C 1
ATOM 3162 O O . ILE B 1 108 ? 18.109 10.641 -9.727 1 95.5 108 ILE B O 1
ATOM 3166 N N . VAL B 1 109 ? 16.188 9.703 -10.453 1 95.44 109 VAL B N 1
ATOM 3167 C CA . VAL B 1 109 ? 16.875 8.727 -11.281 1 95.44 109 VAL B CA 1
ATOM 3168 C C . VAL B 1 109 ? 17.531 9.422 -12.469 1 95.44 109 VAL B C 1
ATOM 3170 O O . VAL B 1 109 ? 18.672 9.141 -12.805 1 95.44 109 VAL B O 1
ATOM 3173 N N . ILE B 1 110 ? 16.812 10.352 -13.125 1 92.62 110 ILE B N 1
ATOM 3174 C CA . ILE B 1 110 ? 17.312 11.023 -14.312 1 92.62 110 ILE B CA 1
ATOM 3175 C C . ILE B 1 110 ? 18.406 12.008 -13.914 1 92.62 110 ILE B C 1
ATOM 3177 O O . ILE B 1 110 ? 19.453 12.102 -14.578 1 92.62 110 ILE B O 1
ATOM 3181 N N . GLY B 1 111 ? 18.156 12.844 -12.945 1 86.31 111 GLY B N 1
ATOM 3182 C CA . GLY B 1 111 ? 19.094 13.883 -12.531 1 86.31 111 GLY B CA 1
ATOM 3183 C C . GLY B 1 111 ? 20.219 13.352 -11.672 1 86.31 111 GLY B C 1
ATOM 3184 O O . GLY B 1 111 ? 21.25 14.023 -11.5 1 86.31 111 GLY B O 1
ATOM 3185 N N . GLY B 1 112 ? 20.172 12.172 -11.227 1 75.5 112 GLY B N 1
ATOM 3186 C CA . GLY B 1 112 ? 21.172 11.594 -10.344 1 75.5 112 GLY B CA 1
ATOM 3187 C C . GLY B 1 112 ? 21.031 12.055 -8.906 1 75.5 112 GLY B C 1
ATOM 3188 O O . GLY B 1 112 ? 20.125 12.82 -8.578 1 75.5 112 GLY B O 1
ATOM 3189 N N . ALA B 1 113 ? 21.875 11.719 -8.031 1 64.88 113 ALA B N 1
ATOM 3190 C CA . ALA B 1 113 ? 21.812 11.914 -6.586 1 64.88 113 ALA B CA 1
ATOM 3191 C C . ALA B 1 113 ? 21.969 13.383 -6.223 1 64.88 113 ALA B C 1
ATOM 3193 O O . ALA B 1 113 ? 21.672 13.789 -5.098 1 64.88 113 ALA B O 1
ATOM 3194 N N . PHE B 1 114 ? 22.234 14.188 -7.25 1 68 114 PHE B N 1
ATOM 3195 C CA . PHE B 1 114 ? 22.516 15.562 -6.859 1 68 114 PHE B CA 1
ATOM 3196 C C . PHE B 1 114 ? 21.531 16.531 -7.492 1 68 114 PHE B C 1
ATOM 3198 O O . PHE B 1 114 ? 21.812 17.719 -7.621 1 68 114 PHE B O 1
ATOM 3205 N N . VAL B 1 115 ? 20.469 15.969 -7.707 1 72.5 115 VAL B N 1
ATOM 3206 C CA . VAL B 1 115 ? 19.453 16.859 -8.281 1 72.5 115 VAL B CA 1
ATOM 3207 C C . VAL B 1 115 ? 18.938 17.828 -7.223 1 72.5 115 VAL B C 1
ATOM 3209 O O . VAL B 1 115 ? 18.875 17.484 -6.039 1 72.5 115 VAL B O 1
ATOM 3212 N N . ALA B 1 116 ? 18.703 18.984 -7.688 1 77.12 116 ALA B N 1
ATOM 3213 C CA . ALA B 1 116 ? 18.219 20.031 -6.793 1 77.12 116 ALA B CA 1
ATOM 3214 C C . ALA B 1 116 ? 16.906 19.625 -6.125 1 77.12 116 ALA B C 1
ATOM 3216 O O . ALA B 1 116 ? 16.047 19.016 -6.754 1 77.12 116 ALA B O 1
ATOM 3217 N N . ALA B 1 117 ? 16.828 19.922 -4.883 1 80.81 117 ALA B N 1
ATOM 3218 C CA . ALA B 1 117 ? 15.664 19.594 -4.062 1 80.81 117 ALA B CA 1
ATOM 3219 C C . ALA B 1 117 ? 14.398 20.219 -4.648 1 80.81 117 ALA B C 1
ATOM 3221 O O . ALA B 1 117 ? 13.328 19.594 -4.605 1 80.81 117 ALA B O 1
ATOM 3222 N N . TRP B 1 118 ? 14.539 21.281 -5.301 1 86 118 TRP B N 1
ATOM 3223 C CA . TRP B 1 118 ? 13.391 21.984 -5.863 1 86 118 TRP B CA 1
ATOM 3224 C C . TRP B 1 118 ? 12.82 21.234 -7.059 1 86 118 TRP B C 1
ATOM 3226 O O . TRP B 1 118 ? 11.609 21.234 -7.281 1 86 118 TRP B O 1
ATOM 3236 N N . SER B 1 119 ? 13.695 20.641 -7.805 1 90.69 119 SER B N 1
ATOM 3237 C CA . SER B 1 119 ? 13.234 19.875 -8.961 1 90.69 119 SER B CA 1
ATOM 3238 C C . SER B 1 119 ? 12.453 18.641 -8.531 1 90.69 119 SER B C 1
ATOM 3240 O O . SER B 1 119 ? 11.453 18.281 -9.156 1 90.69 119 SER B O 1
ATOM 3242 N N . VAL B 1 120 ? 12.922 18.031 -7.48 1 94.19 120 VAL B N 1
ATOM 3243 C CA . VAL B 1 120 ? 12.242 16.859 -6.949 1 94.19 120 VAL B CA 1
ATOM 3244 C C . VAL B 1 120 ? 10.859 17.266 -6.441 1 94.19 120 VAL B C 1
ATOM 3246 O O . VAL B 1 120 ? 9.859 16.609 -6.762 1 94.19 120 VAL B O 1
ATOM 3249 N N . ALA B 1 121 ? 10.828 18.391 -5.715 1 95.44 121 ALA B N 1
ATOM 3250 C CA . ALA B 1 121 ? 9.562 18.859 -5.16 1 95.44 121 ALA B CA 1
ATOM 3251 C C . ALA B 1 121 ? 8.594 19.25 -6.266 1 95.44 121 ALA B C 1
ATOM 3253 O O . ALA B 1 121 ? 7.402 18.938 -6.195 1 95.44 121 ALA B O 1
ATOM 3254 N N . ALA B 1 122 ? 9.078 19.906 -7.266 1 95.31 122 ALA B N 1
ATOM 3255 C CA . ALA B 1 122 ? 8.242 20.328 -8.383 1 95.31 122 ALA B CA 1
ATOM 3256 C C . ALA B 1 122 ? 7.684 19.125 -9.133 1 95.31 122 ALA B C 1
ATOM 3258 O O . ALA B 1 122 ? 6.508 19.109 -9.5 1 95.31 122 ALA B O 1
ATOM 3259 N N . ALA B 1 123 ? 8.539 18.156 -9.352 1 97 123 ALA B N 1
ATOM 3260 C CA . ALA B 1 123 ? 8.102 16.953 -10.047 1 97 123 ALA B CA 1
ATOM 3261 C C . ALA B 1 123 ? 7.07 16.188 -9.227 1 97 123 ALA B C 1
ATOM 3263 O O . ALA B 1 123 ? 6.082 15.68 -9.773 1 97 123 ALA B O 1
ATOM 3264 N N . ALA B 1 124 ? 7.344 16.047 -7.965 1 97.94 124 ALA B N 1
ATOM 3265 C CA . ALA B 1 124 ? 6.391 15.398 -7.074 1 97.94 124 ALA B CA 1
ATOM 3266 C C . ALA B 1 124 ? 5.043 16.109 -7.094 1 97.94 124 ALA B C 1
ATOM 3268 O O . ALA B 1 124 ? 3.99 15.469 -7.148 1 97.94 124 ALA B O 1
ATOM 3269 N N . PHE B 1 125 ? 5.082 17.438 -7.062 1 97.88 125 PHE B N 1
ATOM 3270 C CA . PHE B 1 125 ? 3.871 18.25 -7.051 1 97.88 125 PHE B CA 1
ATOM 3271 C C . PHE B 1 125 ? 3.074 18.047 -8.336 1 97.88 125 PHE B C 1
ATOM 3273 O O . PHE B 1 125 ? 1.882 17.734 -8.289 1 97.88 125 PHE B O 1
ATOM 3280 N N . VAL B 1 126 ? 3.717 18.156 -9.445 1 97.69 126 VAL B N 1
ATOM 3281 C CA . VAL B 1 126 ? 3.059 18.078 -10.742 1 97.69 126 VAL B CA 1
ATOM 3282 C C . VAL B 1 126 ? 2.539 16.672 -10.977 1 97.69 126 VAL B C 1
ATOM 3284 O O . VAL B 1 126 ? 1.394 16.469 -11.391 1 97.69 126 VAL B O 1
ATOM 3287 N N . ALA B 1 127 ? 3.316 15.695 -10.672 1 98.31 127 ALA B N 1
ATOM 3288 C CA . ALA B 1 127 ? 2.922 14.305 -10.891 1 98.31 127 ALA B CA 1
ATOM 3289 C C . ALA B 1 127 ? 1.791 13.906 -9.945 1 98.31 127 ALA B C 1
ATOM 3291 O O . ALA B 1 127 ? 0.904 13.133 -10.32 1 98.31 127 ALA B O 1
ATOM 3292 N N . GLY B 1 128 ? 1.887 14.375 -8.719 1 98 128 GLY B N 1
ATOM 3293 C CA . GLY B 1 128 ? 0.791 14.125 -7.793 1 98 128 GLY B CA 1
ATOM 3294 C C . GLY B 1 128 ? -0.533 14.688 -8.266 1 98 128 GLY B C 1
ATOM 3295 O O . GLY B 1 128 ? -1.555 14 -8.242 1 98 128 GLY B O 1
ATOM 3296 N N . LEU B 1 129 ? -0.508 15.914 -8.75 1 97.81 129 LEU B N 1
ATOM 3297 C CA . LEU B 1 129 ? -1.709 16.547 -9.273 1 97.81 129 LEU B CA 1
ATOM 3298 C C . LEU B 1 129 ? -2.209 15.836 -10.516 1 97.81 129 LEU B C 1
ATOM 3300 O O . LEU B 1 129 ? -3.412 15.602 -10.664 1 97.81 129 LEU B O 1
ATOM 3304 N N . ALA B 1 130 ? -1.3 15.508 -11.359 1 98 130 ALA B N 1
ATOM 3305 C CA . ALA B 1 130 ? -1.655 14.82 -12.602 1 98 130 ALA B CA 1
ATOM 3306 C C . ALA B 1 130 ? -2.281 13.461 -12.312 1 98 130 ALA B C 1
ATOM 3308 O O . ALA B 1 130 ? -3.244 13.062 -12.977 1 98 130 ALA B O 1
ATOM 3309 N N . THR B 1 131 ? -1.736 12.766 -11.406 1 97.94 131 THR B N 1
ATOM 3310 C CA . THR B 1 131 ? -2.25 11.445 -11.055 1 97.94 131 THR B CA 1
ATOM 3311 C C . THR B 1 131 ? -3.66 11.547 -10.477 1 97.94 131 THR B C 1
ATOM 3313 O O . THR B 1 131 ? -4.539 10.758 -10.836 1 97.94 131 THR B O 1
ATOM 3316 N N . THR B 1 132 ? -3.869 12.5 -9.586 1 97 132 THR B N 1
ATOM 3317 C CA . THR B 1 132 ? -5.199 12.695 -9.016 1 97 132 THR B CA 1
ATOM 3318 C C . THR B 1 132 ? -6.195 13.086 -10.109 1 97 132 THR B C 1
ATOM 3320 O O . THR B 1 132 ? -7.328 12.602 -10.117 1 97 132 THR B O 1
ATOM 3323 N N . ALA B 1 133 ? -5.777 13.938 -10.977 1 96.25 133 ALA B N 1
ATOM 3324 C CA . ALA B 1 133 ? -6.625 14.32 -12.102 1 96.25 133 ALA B CA 1
ATOM 3325 C C . ALA B 1 133 ? -6.961 13.109 -12.969 1 96.25 133 ALA B C 1
ATOM 3327 O O . ALA B 1 133 ? -8.094 12.969 -13.43 1 96.25 133 ALA B O 1
ATOM 3328 N N . LEU B 1 134 ? -6 12.281 -13.156 1 95.75 134 LEU B N 1
ATOM 3329 C CA . LEU B 1 134 ? -6.207 11.078 -13.953 1 95.75 134 LEU B CA 1
ATOM 3330 C C . LEU B 1 134 ? -7.219 10.156 -13.281 1 95.75 134 LEU B C 1
ATOM 3332 O O . LEU B 1 134 ? -8.094 9.594 -13.945 1 95.75 134 LEU B O 1
ATOM 3336 N N . VAL B 1 135 ? -7.074 9.953 -11.977 1 95 135 VAL B N 1
ATOM 3337 C CA . VAL B 1 135 ? -8.023 9.133 -11.227 1 95 135 VAL B CA 1
ATOM 3338 C C . VAL B 1 135 ? -9.438 9.703 -11.398 1 95 135 VAL B C 1
ATOM 3340 O O . VAL B 1 135 ? -10.383 8.953 -11.664 1 95 135 VAL B O 1
ATOM 3343 N N . TYR B 1 136 ? -9.547 11.008 -11.297 1 93.69 136 TYR B N 1
ATOM 3344 C CA . TYR B 1 136 ? -10.836 11.672 -11.391 1 93.69 136 TYR B CA 1
ATOM 3345 C C . TYR B 1 136 ? -11.445 11.484 -12.781 1 93.69 136 TYR B C 1
ATOM 3347 O O . TYR B 1 136 ? -12.609 11.094 -12.906 1 93.69 136 TYR B O 1
ATOM 3355 N N . VAL B 1 137 ? -10.625 11.68 -13.781 1 92.94 137 VAL B N 1
ATOM 3356 C CA . VAL B 1 137 ? -11.117 11.625 -15.148 1 92.94 137 VAL B CA 1
ATOM 3357 C C . VAL B 1 137 ? -11.5 10.188 -15.5 1 92.94 137 VAL B C 1
ATOM 3359 O O . VAL B 1 137 ? -12.547 9.945 -16.109 1 92.94 137 VAL B O 1
ATOM 3362 N N . LEU B 1 138 ? -10.742 9.25 -15.094 1 90.56 138 LEU B N 1
ATOM 3363 C CA . LEU B 1 138 ? -10.992 7.855 -15.43 1 90.56 138 LEU B CA 1
ATOM 3364 C C . LEU B 1 138 ? -12.164 7.301 -14.633 1 90.56 138 LEU B C 1
ATOM 3366 O O . LEU B 1 138 ? -12.773 6.301 -15.023 1 90.56 138 LEU B O 1
ATOM 3370 N N . ALA B 1 139 ? -12.406 7.91 -13.539 1 90 139 ALA B N 1
ATOM 3371 C CA . ALA B 1 139 ? -13.492 7.438 -12.688 1 90 139 ALA B CA 1
ATOM 3372 C C . ALA B 1 139 ? -14.836 7.988 -13.148 1 90 139 ALA B C 1
ATOM 3374 O O . ALA B 1 139 ? -15.891 7.523 -12.711 1 90 139 ALA B O 1
ATOM 3375 N N . ARG B 1 140 ? -14.836 8.93 -14.008 1 87.5 140 ARG B N 1
ATOM 3376 C CA . ARG B 1 140 ? -16.062 9.57 -14.477 1 87.5 140 ARG B CA 1
ATOM 3377 C C . ARG B 1 140 ? -16.75 8.711 -15.531 1 87.5 140 ARG B C 1
ATOM 3379 O O . ARG B 1 140 ? -16.094 8.133 -16.391 1 87.5 140 ARG B O 1
ATOM 3386 N N . SER B 1 141 ? -18.016 8.383 -15.219 1 80.56 141 SER B N 1
ATOM 3387 C CA . SER B 1 141 ? -18.859 7.684 -16.188 1 80.56 141 SER B CA 1
ATOM 3388 C C . SER B 1 141 ? -20.188 8.398 -16.391 1 80.56 141 SER B C 1
ATOM 3390 O O . SER B 1 141 ? -20.906 8.672 -15.414 1 80.56 141 SER B O 1
ATOM 3392 N N . ASN B 1 142 ? -20.547 8.656 -17.672 1 79.62 142 ASN B N 1
ATOM 3393 C CA . ASN B 1 142 ? -21.797 9.305 -18.062 1 79.62 142 ASN B CA 1
ATOM 3394 C C . ASN B 1 142 ? -21.984 10.633 -17.328 1 79.62 142 ASN B C 1
ATOM 3396 O O . ASN B 1 142 ? -23.078 10.922 -16.844 1 79.62 142 ASN B O 1
ATOM 3400 N N . GLY B 1 143 ? -20.953 11.328 -17.094 1 76.06 143 GLY B N 1
ATOM 3401 C CA . GLY B 1 143 ? -21.016 12.648 -16.484 1 76.06 143 GLY B CA 1
ATOM 3402 C C . GLY B 1 143 ? -21.125 12.609 -14.969 1 76.06 143 GLY B C 1
ATOM 3403 O O . GLY B 1 143 ? -21.297 13.641 -14.328 1 76.06 143 GLY B O 1
ATOM 3404 N N . ARG B 1 144 ? -21.141 11.391 -14.492 1 84.19 144 ARG B N 1
ATOM 3405 C CA . ARG B 1 144 ? -21.266 11.266 -13.047 1 84.19 144 ARG B CA 1
ATOM 3406 C C . ARG B 1 144 ? -20.031 10.578 -12.453 1 84.19 144 ARG B C 1
ATOM 3408 O O . ARG B 1 144 ? -19.438 9.719 -13.086 1 84.19 144 ARG B O 1
ATOM 3415 N N . THR B 1 145 ? -19.656 11.141 -11.312 1 84 145 THR B N 1
ATOM 3416 C CA . THR B 1 145 ? -18.578 10.547 -10.539 1 84 145 THR B CA 1
ATOM 3417 C C . THR B 1 145 ? -19.125 9.75 -9.359 1 84 145 THR B C 1
ATOM 3419 O O . THR B 1 145 ? -19.703 10.328 -8.438 1 84 145 THR B O 1
ATOM 3422 N N . GLU B 1 146 ? -19.031 8.516 -9.492 1 85.75 146 GLU B N 1
ATOM 3423 C CA . GLU B 1 146 ? -19.422 7.672 -8.367 1 85.75 146 GLU B CA 1
ATOM 3424 C C . GLU B 1 146 ? -18.25 7.398 -7.445 1 85.75 146 GLU B C 1
ATOM 3426 O O . GLU B 1 146 ? -17.141 7.137 -7.906 1 85.75 146 GLU B O 1
ATOM 3431 N N . VAL B 1 147 ? -18.562 7.512 -6.195 1 86.75 147 VAL B N 1
ATOM 3432 C CA . VAL B 1 147 ? -17.547 7.375 -5.164 1 86.75 147 VAL B CA 1
ATOM 3433 C C . VAL B 1 147 ? -16.859 6.016 -5.293 1 86.75 147 VAL B C 1
ATOM 3435 O O . VAL B 1 147 ? -15.633 5.922 -5.195 1 86.75 147 VAL B O 1
ATOM 3438 N N . VAL B 1 148 ? -17.594 5 -5.539 1 84.25 148 VAL B N 1
ATOM 3439 C CA . VAL B 1 148 ? -17.062 3.641 -5.633 1 84.25 148 VAL B CA 1
ATOM 3440 C C . VAL B 1 148 ? -16.078 3.547 -6.793 1 84.25 148 VAL B C 1
ATOM 3442 O O . VAL B 1 148 ? -15 2.959 -6.656 1 84.25 148 VAL B O 1
ATOM 3445 N N . THR B 1 149 ? -16.406 4.105 -7.887 1 87.31 149 THR B N 1
ATOM 3446 C CA . THR B 1 149 ? -15.539 4.059 -9.062 1 87.31 149 THR B CA 1
ATOM 3447 C C . THR B 1 149 ? -14.258 4.859 -8.828 1 87.31 149 THR B C 1
ATOM 3449 O O . THR B 1 149 ? -13.188 4.477 -9.297 1 87.31 149 THR B O 1
ATOM 3452 N N . LEU B 1 150 ? -14.453 5.922 -8.133 1 90 150 LEU B N 1
ATOM 3453 C CA . LEU B 1 150 ? -13.289 6.738 -7.789 1 90 150 LEU B CA 1
ATOM 3454 C C . LEU B 1 150 ? -12.297 5.945 -6.945 1 90 150 LEU B C 1
ATOM 3456 O O . LEU B 1 150 ? -11.094 5.973 -7.203 1 90 150 LEU B O 1
ATOM 3460 N N . VAL B 1 151 ? -12.805 5.227 -5.977 1 88.94 151 VAL B N 1
ATOM 3461 C CA . VAL B 1 151 ? -11.969 4.445 -5.078 1 88.94 151 VAL B CA 1
ATOM 3462 C C . VAL B 1 151 ? -11.297 3.311 -5.852 1 88.94 151 VAL B C 1
ATOM 3464 O O . VAL B 1 151 ? -10.094 3.09 -5.727 1 88.94 151 VAL B O 1
ATOM 3467 N N . LEU B 1 152 ? -12.062 2.619 -6.695 1 86.81 152 LEU B N 1
ATOM 3468 C CA . LEU B 1 152 ? -11.539 1.506 -7.48 1 86.81 152 LEU B CA 1
ATOM 3469 C C . LEU B 1 152 ? -10.461 1.984 -8.453 1 86.81 152 LEU B C 1
ATOM 3471 O O . LEU B 1 152 ? -9.438 1.324 -8.625 1 86.81 152 LEU B O 1
ATOM 3475 N N . THR B 1 153 ? -10.75 3.086 -9.07 1 91.62 153 THR B N 1
ATOM 3476 C CA . THR B 1 153 ? -9.766 3.668 -9.977 1 91.62 153 THR B CA 1
ATOM 3477 C C . THR B 1 153 ? -8.5 4.059 -9.211 1 91.62 153 THR B C 1
ATOM 3479 O O . THR B 1 153 ? -7.391 3.854 -9.703 1 91.62 153 THR B O 1
ATOM 3482 N N . GLY B 1 154 ? -8.688 4.664 -8.055 1 93.06 154 GLY B N 1
ATOM 3483 C CA . GLY B 1 154 ? -7.551 5 -7.215 1 93.06 154 GLY B CA 1
ATOM 3484 C C . GLY B 1 154 ? -6.68 3.801 -6.883 1 93.06 154 GLY B C 1
ATOM 3485 O O . GLY B 1 154 ? -5.453 3.879 -6.957 1 93.06 154 GLY B O 1
ATOM 3486 N N . VAL B 1 155 ? -7.312 2.699 -6.543 1 90.56 155 VAL B N 1
ATOM 3487 C CA . VAL B 1 155 ? -6.59 1.472 -6.227 1 90.56 155 VAL B CA 1
ATOM 3488 C C . VAL B 1 155 ? -5.766 1.029 -7.43 1 90.56 155 VAL B C 1
ATOM 3490 O O . VAL B 1 155 ? -4.59 0.679 -7.293 1 90.56 155 VAL B O 1
ATOM 3493 N N . ALA B 1 156 ? -6.371 1.048 -8.578 1 92.5 156 ALA B N 1
ATOM 3494 C CA . ALA B 1 156 ? -5.691 0.632 -9.805 1 92.5 156 ALA B CA 1
ATOM 3495 C C . ALA B 1 156 ? -4.5 1.537 -10.102 1 92.5 156 ALA B C 1
ATOM 3497 O O . ALA B 1 156 ? -3.418 1.055 -10.438 1 92.5 156 ALA B O 1
ATOM 3498 N N . ILE B 1 157 ? -4.727 2.783 -9.984 1 94.88 157 ILE B N 1
ATOM 3499 C CA . ILE B 1 157 ? -3.686 3.754 -10.305 1 94.88 157 ILE B CA 1
ATOM 3500 C C . ILE B 1 157 ? -2.559 3.656 -9.281 1 94.88 157 ILE B C 1
ATOM 3502 O O . ILE B 1 157 ? -1.383 3.789 -9.625 1 94.88 157 ILE B O 1
ATOM 3506 N N . ASN B 1 158 ? -2.904 3.479 -7.996 1 95.5 158 ASN B N 1
ATOM 3507 C CA . ASN B 1 158 ? -1.882 3.277 -6.977 1 95.5 158 ASN B CA 1
ATOM 3508 C C . ASN B 1 158 ? -1.03 2.045 -7.273 1 95.5 158 ASN B C 1
ATOM 3510 O O . ASN B 1 158 ? 0.187 2.066 -7.082 1 95.5 158 ASN B O 1
ATOM 3514 N N . ALA B 1 159 ? -1.689 1.014 -7.723 1 93.69 159 ALA B N 1
ATOM 3515 C CA . ALA B 1 159 ? -0.965 -0.205 -8.07 1 93.69 159 ALA B CA 1
ATOM 3516 C C . ALA B 1 159 ? -0.015 0.039 -9.242 1 93.69 159 ALA B C 1
ATOM 3518 O O . ALA B 1 159 ? 1.134 -0.409 -9.219 1 93.69 159 ALA B O 1
ATOM 3519 N N . PHE B 1 160 ? -0.511 0.69 -10.234 1 96.12 160 PHE B N 1
ATOM 3520 C CA . PHE B 1 160 ? 0.308 1.017 -11.391 1 96.12 160 PHE B CA 1
ATOM 3521 C C . PHE B 1 160 ? 1.487 1.896 -10.992 1 96.12 160 PHE B C 1
ATOM 3523 O O . PHE B 1 160 ? 2.617 1.662 -11.43 1 96.12 160 PHE B O 1
ATOM 3530 N N . ALA B 1 161 ? 1.188 2.914 -10.242 1 97.38 161 ALA B N 1
ATOM 3531 C CA . ALA B 1 161 ? 2.248 3.781 -9.734 1 97.38 161 ALA B CA 1
ATOM 3532 C C . ALA B 1 161 ? 3.275 2.984 -8.938 1 97.38 161 ALA B C 1
ATOM 3534 O O . ALA B 1 161 ? 4.477 3.264 -9.008 1 97.38 161 ALA B O 1
ATOM 3535 N N . GLY B 1 162 ? 2.803 2 -8.148 1 96.31 162 GLY B N 1
ATOM 3536 C CA . GLY B 1 162 ? 3.717 1.118 -7.445 1 96.31 162 GLY B CA 1
ATOM 3537 C C . GLY B 1 162 ? 4.652 0.362 -8.375 1 96.31 162 GLY B C 1
ATOM 3538 O O . GLY B 1 162 ? 5.832 0.186 -8.062 1 96.31 162 GLY B O 1
ATOM 3539 N N . GLY B 1 163 ? 4.105 -0.1 -9.484 1 97.19 163 GLY B N 1
ATOM 3540 C CA . GLY B 1 163 ? 4.934 -0.725 -10.5 1 97.19 163 GLY B CA 1
ATOM 3541 C C . GLY B 1 163 ? 5.969 0.216 -11.086 1 97.19 163 GLY B C 1
ATOM 3542 O O . GLY B 1 163 ? 7.113 -0.181 -11.328 1 97.19 163 GLY B O 1
ATOM 3543 N N . LEU B 1 164 ? 5.602 1.445 -11.32 1 97.75 164 LEU B N 1
ATOM 3544 C CA . LEU B 1 164 ? 6.523 2.445 -11.852 1 97.75 164 LEU B CA 1
ATOM 3545 C C . LEU B 1 164 ? 7.645 2.732 -10.859 1 97.75 164 LEU B C 1
ATOM 3547 O O . LEU B 1 164 ? 8.805 2.885 -11.25 1 97.75 164 LEU B O 1
ATOM 3551 N N . ILE B 1 165 ? 7.266 2.838 -9.602 1 97.88 165 ILE B N 1
ATOM 3552 C CA . ILE B 1 165 ? 8.266 3.051 -8.562 1 97.88 165 ILE B CA 1
ATOM 3553 C C . ILE B 1 165 ? 9.234 1.867 -8.523 1 97.88 165 ILE B C 1
ATOM 3555 O O . ILE B 1 165 ? 10.445 2.051 -8.406 1 97.88 165 ILE B O 1
ATOM 3559 N N . ALA B 1 166 ? 8.672 0.676 -8.633 1 97.31 166 ALA B N 1
ATOM 3560 C CA . ALA B 1 166 ? 9.508 -0.521 -8.695 1 97.31 166 ALA B CA 1
ATOM 3561 C C . ALA B 1 166 ? 10.492 -0.448 -9.859 1 97.31 166 ALA B C 1
ATOM 3563 O O . ALA B 1 166 ? 11.656 -0.808 -9.719 1 97.31 166 ALA B O 1
ATOM 3564 N N . PHE B 1 167 ? 10.023 0 -10.992 1 97.19 167 PHE B N 1
ATOM 3565 C CA . PHE B 1 167 ? 10.875 0.169 -12.164 1 97.19 167 PHE B CA 1
ATOM 3566 C C . PHE B 1 167 ? 11.984 1.176 -11.891 1 97.19 167 PHE B C 1
ATOM 3568 O O . PHE B 1 167 ? 13.148 0.924 -12.203 1 97.19 167 PHE B O 1
ATOM 3575 N N . LEU B 1 168 ? 11.656 2.275 -11.32 1 97.56 168 LEU B N 1
ATOM 3576 C CA . LEU B 1 168 ? 12.641 3.307 -11.008 1 97.56 168 LEU B CA 1
ATOM 3577 C C . LEU B 1 168 ? 13.68 2.783 -10.023 1 97.56 168 LEU B C 1
ATOM 3579 O O . LEU B 1 168 ? 14.875 3.027 -10.188 1 97.56 168 LEU B O 1
ATOM 3583 N N . LEU B 1 169 ? 13.234 2.07 -8.992 1 97 169 LEU B N 1
ATOM 3584 C CA . LEU B 1 169 ? 14.148 1.482 -8.016 1 97 169 LEU B CA 1
ATOM 3585 C C . LEU B 1 169 ? 15.094 0.49 -8.688 1 97 169 LEU B C 1
ATOM 3587 O O . LEU B 1 169 ? 16.281 0.416 -8.344 1 97 169 LEU B O 1
ATOM 3591 N N . PHE B 1 170 ? 14.57 -0.224 -9.648 1 96 170 PHE B N 1
ATOM 3592 C CA . PHE B 1 170 ? 15.336 -1.251 -10.352 1 96 170 PHE B CA 1
ATOM 3593 C C . PHE B 1 170 ? 16.438 -0.625 -11.195 1 96 170 PHE B C 1
ATOM 3595 O O . PHE B 1 170 ? 17.562 -1.122 -11.211 1 96 170 PHE B O 1
ATOM 3602 N N . VAL B 1 171 ? 16.188 0.507 -11.805 1 95.19 171 VAL B N 1
ATOM 3603 C CA . VAL B 1 171 ? 17.141 1.067 -12.75 1 95.19 171 VAL B CA 1
ATOM 3604 C C . VAL B 1 171 ? 18.016 2.098 -12.055 1 95.19 171 VAL B C 1
ATOM 3606 O O . VAL B 1 171 ? 19.016 2.551 -12.609 1 95.19 171 VAL B O 1
ATOM 3609 N N . ALA B 1 172 ? 17.703 2.484 -10.852 1 95.31 172 ALA B N 1
ATOM 3610 C CA . ALA B 1 172 ? 18.391 3.545 -10.125 1 95.31 172 ALA B CA 1
ATOM 3611 C C . ALA B 1 172 ? 19.781 3.088 -9.695 1 95.31 172 ALA B C 1
ATOM 3613 O O . ALA B 1 172 ? 20 1.91 -9.391 1 95.31 172 ALA B O 1
ATOM 3614 N N . SER B 1 173 ? 20.781 4.031 -9.695 1 94.25 173 SER B N 1
ATOM 3615 C CA . SER B 1 173 ? 22.047 3.799 -9 1 94.25 173 SER B CA 1
ATOM 3616 C C . SER B 1 173 ? 21.812 3.59 -7.504 1 94.25 173 SER B C 1
ATOM 3618 O O . SER B 1 173 ? 20.75 3.936 -6.977 1 94.25 173 SER B O 1
ATOM 3620 N N . PRO B 1 174 ? 22.766 3.035 -6.812 1 93 174 PRO B N 1
ATOM 3621 C CA . PRO B 1 174 ? 22.578 2.818 -5.375 1 93 174 PRO B CA 1
ATOM 3622 C C . PRO B 1 174 ? 22.25 4.105 -4.621 1 93 174 PRO B C 1
ATOM 3624 O O . PRO B 1 174 ? 21.359 4.121 -3.773 1 93 174 PRO B O 1
ATOM 3627 N N . ALA B 1 175 ? 22.922 5.168 -4.969 1 93.5 175 ALA B N 1
ATOM 3628 C CA . ALA B 1 175 ? 22.672 6.441 -4.293 1 93.5 175 ALA B CA 1
ATOM 3629 C C . ALA B 1 175 ? 21.281 6.965 -4.598 1 93.5 175 ALA B C 1
ATOM 3631 O O . ALA B 1 175 ? 20.578 7.449 -3.703 1 93.5 175 ALA B O 1
ATOM 3632 N N . ALA B 1 176 ? 20.891 6.863 -5.824 1 94.69 176 ALA B N 1
ATOM 3633 C CA . ALA B 1 176 ? 19.547 7.293 -6.227 1 94.69 176 ALA B CA 1
ATOM 3634 C C . ALA B 1 176 ? 18.469 6.434 -5.574 1 94.69 176 ALA B C 1
ATOM 3636 O O . ALA B 1 176 ? 17.406 6.934 -5.195 1 94.69 176 ALA B O 1
ATOM 3637 N N . ARG B 1 177 ? 18.734 5.152 -5.492 1 95.62 177 ARG B N 1
ATOM 3638 C CA . ARG B 1 177 ? 17.812 4.234 -4.836 1 95.62 177 ARG B CA 1
ATOM 3639 C C . ARG B 1 177 ? 17.609 4.613 -3.373 1 95.62 177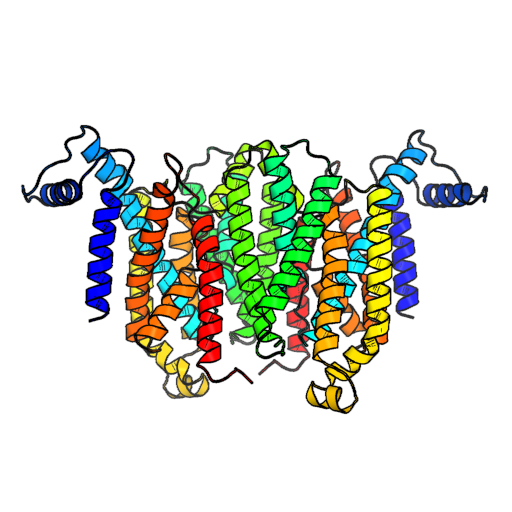 ARG B C 1
ATOM 3641 O O . ARG B 1 177 ? 16.484 4.656 -2.885 1 95.62 177 ARG B O 1
ATOM 3648 N N . ASP B 1 178 ? 18.672 4.965 -2.686 1 95.06 178 ASP B N 1
ATOM 3649 C CA . ASP B 1 178 ? 18.578 5.414 -1.301 1 95.06 178 ASP B CA 1
ATOM 3650 C C . ASP B 1 178 ? 17.75 6.688 -1.191 1 95.06 178 ASP B C 1
ATOM 3652 O O . ASP B 1 178 ? 16.922 6.816 -0.288 1 95.06 178 ASP B O 1
ATOM 3656 N N . GLN B 1 179 ? 18 7.555 -2.113 1 94.38 179 GLN B N 1
ATOM 3657 C CA . GLN B 1 179 ? 17.281 8.82 -2.082 1 94.38 179 GLN B CA 1
ATOM 3658 C C . GLN B 1 179 ? 15.781 8.609 -2.299 1 94.38 179 GLN B C 1
ATOM 3660 O O . GLN B 1 179 ? 14.961 9.273 -1.665 1 94.38 179 GLN B O 1
ATOM 3665 N N . ILE B 1 180 ? 15.445 7.695 -3.205 1 95.88 180 ILE B N 1
ATOM 3666 C CA . ILE B 1 180 ? 14.039 7.41 -3.463 1 95.88 180 ILE B CA 1
ATOM 3667 C C . ILE B 1 180 ? 13.391 6.809 -2.215 1 95.88 180 ILE B C 1
ATOM 3669 O O . ILE B 1 180 ? 12.305 7.219 -1.812 1 95.88 180 ILE B O 1
ATOM 3673 N N . VAL B 1 181 ? 14.062 5.871 -1.603 1 96.38 181 VAL B N 1
ATOM 3674 C CA . VAL B 1 181 ? 13.555 5.188 -0.418 1 96.38 181 VAL B CA 1
ATOM 3675 C C . VAL B 1 181 ? 13.312 6.199 0.701 1 96.38 181 VAL B C 1
ATOM 3677 O O . VAL B 1 181 ? 12.227 6.254 1.279 1 96.38 181 VAL B O 1
ATOM 3680 N N . PHE B 1 182 ? 14.219 7.055 0.937 1 95.19 182 PHE B N 1
ATOM 3681 C CA . PHE B 1 182 ? 14.117 7.977 2.062 1 95.19 182 PHE B CA 1
ATOM 3682 C C . PHE B 1 182 ? 13.125 9.094 1.761 1 95.19 182 PHE B C 1
ATOM 3684 O O . PHE B 1 182 ? 12.453 9.594 2.664 1 95.19 182 PHE B O 1
ATOM 3691 N N . TRP B 1 183 ? 13.078 9.5 0.531 1 95.19 183 TRP B N 1
ATOM 3692 C CA . TRP B 1 183 ? 12.055 10.469 0.168 1 95.19 183 TRP B CA 1
ATOM 3693 C C . TRP B 1 183 ? 10.656 9.953 0.511 1 95.19 183 TRP B C 1
ATOM 3695 O O . TRP B 1 183 ? 9.82 10.688 1.032 1 95.19 183 TRP B O 1
ATOM 3705 N N . GLN B 1 184 ? 10.438 8.688 0.259 1 96.69 184 GLN B N 1
ATOM 3706 C CA . GLN B 1 184 ? 9.125 8.086 0.502 1 96.69 184 GLN B CA 1
ATOM 3707 C C . GLN B 1 184 ? 8.836 7.992 1.997 1 96.69 184 GLN B C 1
ATOM 3709 O O . GLN B 1 184 ? 7.672 7.984 2.408 1 96.69 184 GLN B O 1
ATOM 3714 N N . LEU B 1 185 ? 9.82 7.922 2.783 1 96.56 185 LEU B N 1
ATOM 3715 C CA . LEU B 1 185 ? 9.625 7.781 4.223 1 96.56 185 LEU B CA 1
ATOM 3716 C C . LEU B 1 185 ? 9.258 9.117 4.855 1 96.56 185 LEU B C 1
ATOM 3718 O O . LEU B 1 185 ? 8.789 9.164 5.996 1 96.56 185 LEU B O 1
ATOM 3722 N N . GLY B 1 186 ? 9.453 10.203 4.164 1 95.12 186 GLY B N 1
ATOM 3723 C CA . GLY B 1 186 ? 9.047 11.523 4.633 1 95.12 186 GLY B CA 1
ATOM 3724 C C . GLY B 1 186 ? 10.008 12.125 5.637 1 95.12 186 GLY B C 1
ATOM 3725 O O . GLY B 1 186 ? 10.594 11.406 6.457 1 95.12 186 GLY B O 1
ATOM 3726 N N . SER B 1 187 ? 10.203 13.383 5.551 1 94.81 187 SER B N 1
ATOM 3727 C CA . SER B 1 187 ? 11.07 14.117 6.469 1 94.81 187 SER B CA 1
ATOM 3728 C C . SER B 1 187 ? 10.805 15.617 6.398 1 94.81 187 SER B C 1
ATOM 3730 O O . SER B 1 187 ? 10.273 16.109 5.406 1 94.81 187 SER B O 1
ATOM 3732 N N . LEU B 1 188 ? 11.125 16.312 7.5 1 94.88 188 LEU B N 1
ATOM 3733 C CA . LEU B 1 188 ? 11.031 17.766 7.523 1 94.88 188 LEU B CA 1
ATOM 3734 C C . LEU B 1 188 ? 12.414 18.406 7.645 1 94.88 188 LEU B C 1
ATOM 3736 O O . LEU B 1 188 ? 12.531 19.609 7.852 1 94.88 188 LEU B O 1
ATOM 3740 N N . ASN B 1 189 ? 13.477 17.609 7.527 1 89.56 189 ASN B N 1
ATOM 3741 C CA . ASN B 1 189 ? 14.852 18.062 7.691 1 89.56 189 ASN B CA 1
ATOM 3742 C C . ASN B 1 189 ? 15.25 19.047 6.609 1 89.56 189 ASN B C 1
ATOM 3744 O O . ASN B 1 189 ? 16.078 19.922 6.836 1 89.56 189 ASN B O 1
ATOM 3748 N N . GLY B 1 190 ? 14.656 19.047 5.512 1 86.31 190 GLY B N 1
ATOM 3749 C CA . GLY B 1 190 ? 15.031 19.922 4.41 1 86.31 190 GLY B CA 1
ATOM 3750 C C . GLY B 1 190 ? 14.156 21.156 4.305 1 86.31 190 GLY B C 1
ATOM 3751 O O . GLY B 1 190 ? 14.156 21.828 3.271 1 86.31 190 GLY B O 1
ATOM 3752 N N . ALA B 1 191 ? 13.539 21.562 5.43 1 93.62 191 ALA B N 1
ATOM 3753 C CA . ALA B 1 191 ? 12.625 22.703 5.406 1 93.62 191 ALA B CA 1
ATOM 3754 C C . ALA B 1 191 ? 13.391 24.016 5.211 1 93.62 191 ALA B C 1
ATOM 3756 O O . ALA B 1 191 ? 14.438 24.219 5.824 1 93.62 191 ALA B O 1
ATOM 3757 N N . THR B 1 192 ? 12.945 24.844 4.367 1 94.94 192 THR B N 1
ATOM 3758 C CA . THR B 1 192 ? 13.469 26.188 4.09 1 94.94 192 THR B CA 1
ATOM 3759 C C . THR B 1 192 ? 12.352 27.219 4.074 1 94.94 192 THR B C 1
ATOM 3761 O O . THR B 1 192 ? 11.172 26.859 3.992 1 94.94 192 THR B O 1
ATOM 3764 N N . TRP B 1 193 ? 12.727 28.422 4.152 1 95.94 193 TRP B N 1
ATOM 3765 C CA . TRP B 1 193 ? 11.719 29.484 4.082 1 95.94 193 TRP B CA 1
ATOM 3766 C C . TRP B 1 193 ? 11.016 29.484 2.73 1 95.94 193 TRP B C 1
ATOM 3768 O O . TRP B 1 193 ? 9.836 29.812 2.639 1 95.94 193 TRP B O 1
ATOM 3778 N N . ASP B 1 194 ? 11.695 29 1.695 1 94.56 194 ASP B N 1
ATOM 3779 C CA . ASP B 1 194 ? 11.07 28.891 0.379 1 94.56 194 ASP B CA 1
ATOM 3780 C C . ASP B 1 194 ? 9.961 27.844 0.382 1 94.56 194 ASP B C 1
ATOM 3782 O O . ASP B 1 194 ? 8.867 28.094 -0.127 1 94.56 194 ASP B O 1
ATOM 3786 N N . SER B 1 195 ? 10.281 26.703 0.922 1 95.38 195 SER B N 1
ATOM 3787 C CA . SER B 1 195 ? 9.258 25.672 1.017 1 95.38 195 SER B CA 1
ATOM 3788 C C . SER B 1 195 ? 8.086 26.125 1.879 1 95.38 195 SER B C 1
ATOM 3790 O O . SER B 1 195 ? 6.926 25.859 1.56 1 95.38 195 SER B O 1
ATOM 3792 N N . VAL B 1 196 ? 8.383 26.844 2.949 1 97.62 196 VAL B N 1
ATOM 3793 C CA . VAL B 1 196 ? 7.348 27.344 3.84 1 97.62 196 VAL B CA 1
ATOM 3794 C C . VAL B 1 196 ? 6.441 28.312 3.08 1 97.62 196 VAL B C 1
ATOM 3796 O O . VAL B 1 196 ? 5.215 28.234 3.178 1 97.62 196 VAL B O 1
ATOM 3799 N N . SER B 1 197 ? 7.023 29.203 2.34 1 97.12 197 SER B N 1
ATOM 3800 C CA . SER B 1 197 ? 6.242 30.203 1.618 1 97.12 197 SER B CA 1
ATOM 3801 C C . SER B 1 197 ? 5.312 29.547 0.601 1 97.12 197 SER B C 1
ATOM 3803 O O . SER B 1 197 ? 4.148 29.938 0.485 1 97.12 197 SER B O 1
ATOM 3805 N N . ILE B 1 198 ? 5.801 28.547 -0.083 1 96.5 198 ILE B N 1
ATOM 3806 C CA . ILE B 1 198 ? 5.02 27.875 -1.106 1 96.5 198 ILE B CA 1
ATOM 3807 C C . ILE B 1 198 ? 3.879 27.094 -0.451 1 96.5 198 ILE B C 1
ATOM 3809 O O . ILE B 1 198 ? 2.717 27.234 -0.838 1 96.5 198 ILE B O 1
ATOM 3813 N N . VAL B 1 199 ? 4.203 26.312 0.531 1 98 199 VAL B N 1
ATOM 3814 C CA . VAL B 1 199 ? 3.207 25.469 1.189 1 98 199 VAL B CA 1
ATOM 3815 C C . VAL B 1 199 ? 2.197 26.344 1.923 1 98 199 VAL B C 1
ATOM 3817 O O . VAL B 1 199 ? 1.003 26.047 1.952 1 98 199 VAL B O 1
ATOM 3820 N N . ALA B 1 200 ? 2.684 27.453 2.5 1 98.44 200 ALA B N 1
ATOM 3821 C CA . ALA B 1 200 ? 1.787 28.375 3.186 1 98.44 200 ALA B CA 1
ATOM 3822 C C . ALA B 1 200 ? 0.75 28.953 2.223 1 98.44 200 ALA B C 1
ATOM 3824 O O . ALA B 1 200 ? -0.436 29.031 2.555 1 98.44 200 ALA B O 1
ATOM 3825 N N . THR B 1 201 ? 1.177 29.359 1.086 1 98.38 201 THR B N 1
ATOM 3826 C CA . THR B 1 201 ? 0.283 29.953 0.097 1 98.38 201 THR B CA 1
ATOM 3827 C C . THR B 1 201 ? -0.756 28.938 -0.37 1 98.38 201 THR B C 1
ATOM 3829 O O . THR B 1 201 ? -1.957 29.203 -0.347 1 98.38 201 THR B O 1
ATOM 3832 N N . LEU B 1 202 ? -0.3 27.766 -0.721 1 98.25 202 LEU B N 1
ATOM 3833 C CA . LEU B 1 202 ? -1.193 26.734 -1.238 1 98.25 202 LEU B CA 1
ATOM 3834 C C . LEU B 1 202 ? -2.135 26.234 -0.148 1 98.25 202 LEU B C 1
ATOM 3836 O O . LEU B 1 202 ? -3.318 26 -0.403 1 98.25 202 LEU B O 1
ATOM 3840 N N . SER B 1 203 ? -1.6 26.047 1.024 1 98.38 203 SER B N 1
ATOM 3841 C CA . SER B 1 203 ? -2.43 25.594 2.133 1 98.38 203 SER B CA 1
ATOM 3842 C C . SER B 1 203 ? -3.467 26.641 2.518 1 98.38 203 SER B C 1
ATOM 3844 O O . SER B 1 203 ? -4.613 26.312 2.828 1 98.38 203 SER B O 1
ATOM 3846 N N . ALA B 1 204 ? -3.031 27.922 2.578 1 98.19 204 ALA B N 1
ATOM 3847 C CA . ALA B 1 204 ? -3.969 29 2.908 1 98.19 204 ALA B CA 1
ATOM 3848 C C . ALA B 1 204 ? -5.129 29.031 1.915 1 98.19 204 ALA B C 1
ATOM 3850 O O . ALA B 1 204 ? -6.293 29.125 2.312 1 98.19 204 ALA B O 1
ATOM 3851 N N . VAL B 1 205 ? -4.809 28.953 0.656 1 98.31 205 VAL B N 1
ATOM 3852 C CA . VAL B 1 205 ? -5.824 28.969 -0.39 1 98.31 205 VAL B CA 1
ATOM 3853 C C . VAL B 1 205 ? -6.715 27.734 -0.263 1 98.31 205 VAL B C 1
ATOM 3855 O O . VAL B 1 205 ? -7.941 27.844 -0.292 1 98.31 205 VAL B O 1
ATOM 3858 N N . GLY B 1 206 ? -6.094 26.578 -0.105 1 98.56 206 GLY B N 1
ATOM 3859 C CA . GLY B 1 206 ? -6.836 25.328 -0.004 1 98.56 206 GLY B CA 1
ATOM 3860 C C . GLY B 1 206 ? -7.715 25.266 1.229 1 98.56 206 GLY B C 1
ATOM 3861 O O . GLY B 1 206 ? -8.875 24.844 1.148 1 98.56 206 GLY B O 1
ATOM 3862 N N . ILE B 1 207 ? -7.203 25.656 2.342 1 98.69 207 ILE B N 1
ATOM 3863 C CA . ILE B 1 207 ? -7.953 25.594 3.592 1 98.69 207 ILE B CA 1
ATOM 3864 C C . ILE B 1 207 ? -9.102 26.609 3.551 1 98.69 207 ILE B C 1
ATOM 3866 O O . ILE B 1 207 ? -10.219 26.297 3.984 1 98.69 207 ILE B O 1
ATOM 3870 N N . THR B 1 208 ? -8.812 27.812 3.037 1 98.56 208 THR B N 1
ATOM 3871 C CA . THR B 1 208 ? -9.875 28.797 2.896 1 98.56 208 THR B CA 1
ATOM 3872 C C . THR B 1 208 ? -10.992 28.281 1.99 1 98.56 208 THR B C 1
ATOM 3874 O O . THR B 1 208 ? -12.172 28.391 2.318 1 98.56 208 THR B O 1
ATOM 3877 N N . ALA B 1 209 ? -10.625 27.672 0.898 1 98.62 209 ALA B N 1
ATOM 3878 C CA . ALA B 1 209 ? -11.609 27.078 -0.002 1 98.62 209 ALA B CA 1
ATOM 3879 C C . ALA B 1 209 ? -12.391 25.969 0.699 1 98.62 209 ALA B C 1
ATOM 3881 O O . ALA B 1 209 ? -13.609 25.844 0.509 1 98.62 209 ALA B O 1
ATOM 3882 N N . ALA B 1 210 ? -11.703 25.188 1.469 1 98.75 210 ALA B N 1
ATOM 3883 C CA . ALA B 1 210 ? -12.336 24.109 2.207 1 98.75 210 ALA B CA 1
ATOM 3884 C C . ALA B 1 210 ? -13.375 24.641 3.189 1 98.75 210 ALA B C 1
ATOM 3886 O O . ALA B 1 210 ? -14.477 24.094 3.297 1 98.75 210 ALA B O 1
ATOM 3887 N N . VAL B 1 211 ? -13.023 25.703 3.861 1 98.38 211 VAL B N 1
ATOM 3888 C CA . VAL B 1 211 ? -13.93 26.297 4.84 1 98.38 211 VAL B CA 1
ATOM 3889 C C . VAL B 1 211 ? -15.156 26.859 4.133 1 98.38 211 VAL B C 1
ATOM 3891 O O . VAL B 1 211 ? -16.281 26.734 4.629 1 98.38 211 VAL B O 1
ATOM 3894 N N . LEU B 1 212 ? -14.961 27.391 2.973 1 98 212 LEU B N 1
ATOM 3895 C CA . LEU B 1 212 ? -16.047 28.016 2.227 1 98 212 LEU B CA 1
ATOM 3896 C C . LEU B 1 212 ? -17 26.953 1.668 1 98 212 LEU B C 1
ATOM 3898 O O . LEU B 1 212 ? -18.188 27.219 1.505 1 98 212 LEU B O 1
ATOM 3902 N N . ILE B 1 213 ? -16.531 25.766 1.444 1 97.19 213 ILE B N 1
ATOM 3903 C CA . ILE B 1 213 ? -17.359 24.75 0.823 1 97.19 213 ILE B CA 1
ATOM 3904 C C . ILE B 1 213 ? -17.984 23.859 1.901 1 97.19 213 ILE B C 1
ATOM 3906 O O . ILE B 1 213 ? -18.906 23.094 1.63 1 97.19 213 ILE B O 1
ATOM 3910 N N . ALA B 1 214 ? -17.594 24.016 3.104 1 97.88 214 ALA B N 1
ATOM 3911 C CA . ALA B 1 214 ? -17.984 23.172 4.234 1 97.88 214 ALA B CA 1
ATOM 3912 C C . ALA B 1 214 ? -19.5 23.094 4.355 1 97.88 214 ALA B C 1
ATOM 3914 O O . ALA B 1 214 ? -20.062 22.016 4.547 1 97.88 214 ALA B O 1
ATOM 3915 N N . PRO B 1 215 ? -20.25 24.25 4.164 1 97.25 215 PRO B N 1
ATOM 3916 C CA . PRO B 1 215 ? -21.719 24.156 4.27 1 97.25 215 PRO B CA 1
ATOM 3917 C C . PRO B 1 215 ? -22.328 23.234 3.211 1 97.25 215 PRO B C 1
ATOM 3919 O O . PRO B 1 215 ? -23.328 22.578 3.469 1 97.25 215 PRO B O 1
ATOM 3922 N N . ARG B 1 216 ? -21.797 23.188 2.061 1 97.81 216 ARG B N 1
ATOM 3923 C CA . ARG B 1 216 ? -22.297 22.328 1.004 1 97.81 216 ARG B CA 1
ATOM 3924 C C . ARG B 1 216 ? -22.047 20.859 1.338 1 97.81 216 ARG B C 1
ATOM 3926 O O . ARG B 1 216 ? -22.844 19.984 0.964 1 97.81 216 ARG B O 1
ATOM 3933 N N . LEU B 1 217 ? -20.953 20.609 2.023 1 97.56 217 LEU B N 1
ATOM 3934 C CA . LEU B 1 217 ? -20.672 19.25 2.467 1 97.56 217 LEU B CA 1
ATOM 3935 C C . LEU B 1 217 ? -21.703 18.797 3.5 1 97.56 217 LEU B C 1
ATOM 3937 O O . LEU B 1 217 ? -22.094 17.625 3.537 1 97.56 217 LEU B O 1
ATOM 3941 N N . ASP B 1 218 ? -22.094 19.734 4.293 1 97.44 218 ASP B N 1
ATOM 3942 C CA . ASP B 1 218 ? -23.141 19.422 5.273 1 97.44 218 ASP B CA 1
ATOM 3943 C C . ASP B 1 218 ? -24.438 19.031 4.586 1 97.44 218 ASP B C 1
ATOM 3945 O O . ASP B 1 218 ? -25.156 18.141 5.055 1 97.44 218 ASP B O 1
ATOM 3949 N N . LEU B 1 219 ? -24.75 19.672 3.518 1 96.81 219 LEU B N 1
ATOM 3950 C CA . LEU B 1 219 ? -25.953 19.328 2.756 1 96.81 219 LEU B CA 1
ATOM 3951 C C . LEU B 1 219 ? -25.797 17.969 2.078 1 96.81 219 LEU B C 1
ATOM 3953 O O . LEU B 1 219 ? -26.75 17.188 2.008 1 96.81 219 LEU B O 1
ATOM 3957 N N . LEU B 1 220 ? -24.609 17.703 1.649 1 95.75 220 LEU B N 1
ATOM 3958 C CA . LEU B 1 220 ? -24.344 16.422 1.003 1 95.75 220 LEU B CA 1
ATOM 3959 C C . LEU B 1 220 ? -24.516 15.273 1.992 1 95.75 220 LEU B C 1
ATOM 3961 O O . LEU B 1 220 ? -24.922 14.18 1.611 1 95.75 220 LEU B O 1
ATOM 3965 N N . ALA B 1 221 ? -24.234 15.562 3.211 1 94.62 221 ALA B N 1
ATOM 3966 C CA . ALA B 1 221 ? -24.328 14.547 4.254 1 94.62 221 ALA B CA 1
ATOM 3967 C C . ALA B 1 221 ? -25.766 14.078 4.426 1 94.62 221 ALA B C 1
ATOM 3969 O O . ALA B 1 221 ? -26.016 12.992 4.969 1 94.62 221 ALA B O 1
ATOM 3970 N N . LEU B 1 222 ? -26.703 14.805 3.91 1 93.94 222 LEU B N 1
ATOM 3971 C CA . LEU B 1 222 ? -28.109 14.43 3.969 1 93.94 222 LEU B CA 1
ATOM 3972 C C . LEU B 1 222 ? -28.469 13.453 2.85 1 93.94 222 LEU B C 1
ATOM 3974 O O . LEU B 1 222 ? -29.547 12.852 2.863 1 93.94 222 LEU B O 1
ATOM 3978 N N . GLY B 1 223 ? -27.609 13.297 1.971 1 94.44 223 GLY B N 1
ATOM 3979 C CA . GLY B 1 223 ? -27.844 12.469 0.797 1 94.44 223 GLY B CA 1
ATOM 3980 C C . GLY B 1 223 ? -27.75 13.242 -0.505 1 94.44 223 GLY B C 1
ATOM 3981 O O . GLY B 1 223 ? -27.953 14.461 -0.53 1 94.44 223 GL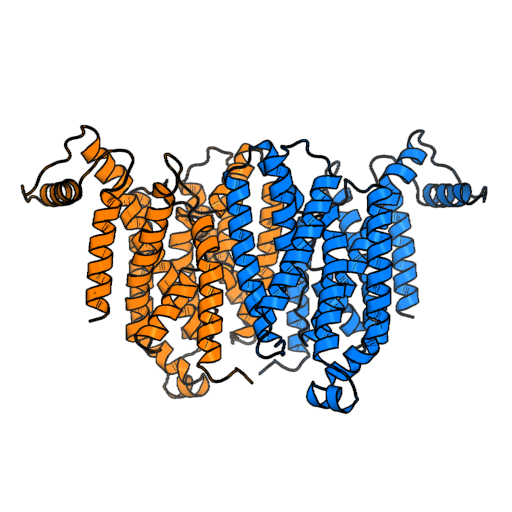Y B O 1
ATOM 3982 N N . GLU B 1 224 ? -27.484 12.508 -1.502 1 93.38 224 GLU B N 1
ATOM 3983 C CA . GLU B 1 224 ? -27.281 13.156 -2.793 1 93.38 224 GLU B CA 1
ATOM 3984 C C . GLU B 1 224 ? -28.562 13.805 -3.295 1 93.38 224 GLU B C 1
ATOM 3986 O O . GLU B 1 224 ? -28.547 14.945 -3.76 1 93.38 224 GLU B O 1
ATOM 3991 N N . ALA B 1 225 ? -29.625 13.023 -3.1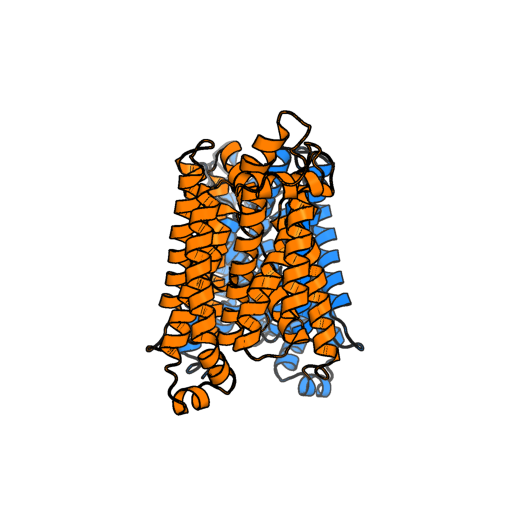64 1 94.56 225 ALA B N 1
ATOM 3992 C CA . ALA B 1 225 ? -30.906 13.531 -3.635 1 94.56 225 ALA B CA 1
ATOM 3993 C C . ALA B 1 225 ? -31.328 14.773 -2.854 1 94.56 225 ALA B C 1
ATOM 3995 O O . ALA B 1 225 ? -31.75 15.773 -3.441 1 94.56 225 ALA B O 1
ATOM 3996 N N . ALA B 1 226 ? -31.172 14.688 -1.635 1 96.06 226 ALA B N 1
ATOM 3997 C CA . ALA B 1 226 ? -31.531 15.805 -0.771 1 96.06 226 ALA B CA 1
ATOM 3998 C C . ALA B 1 226 ? -30.672 17.031 -1.069 1 96.06 226 ALA B C 1
ATOM 4000 O O . ALA B 1 226 ? -31.172 18.156 -1.127 1 96.06 226 ALA B O 1
ATOM 4001 N N . ALA B 1 227 ? -29.438 16.781 -1.218 1 96.38 227 ALA B N 1
ATOM 4002 C CA . ALA B 1 227 ? -28.516 17.875 -1.509 1 96.38 227 ALA B CA 1
ATOM 4003 C C . ALA B 1 227 ? -28.875 18.562 -2.824 1 96.38 227 ALA B C 1
ATOM 4005 O O . ALA B 1 227 ? -28.891 19.797 -2.906 1 96.38 227 ALA B O 1
ATOM 4006 N N . ARG B 1 228 ? -29.156 17.781 -3.826 1 94.19 228 ARG B N 1
ATOM 4007 C CA . ARG B 1 228 ? -29.562 18.328 -5.117 1 94.19 228 ARG B CA 1
ATOM 4008 C C . ARG B 1 228 ? -30.828 19.156 -4.992 1 94.19 228 ARG B C 1
ATOM 4010 O O . ARG B 1 228 ? -30.953 20.219 -5.613 1 94.19 228 ARG B O 1
ATOM 4017 N N . HIS B 1 229 ? -31.703 18.656 -4.242 1 95.69 229 HIS B N 1
ATOM 4018 C CA . HIS B 1 229 ? -32.969 19.375 -4.035 1 95.69 229 HIS B CA 1
ATOM 4019 C C . HIS B 1 229 ? -32.719 20.719 -3.342 1 95.69 229 HIS B C 1
ATOM 4021 O O . HIS B 1 229 ? -33.469 21.672 -3.557 1 95.69 229 HIS B O 1
ATOM 4027 N N . LEU B 1 230 ? -31.766 20.75 -2.549 1 96.62 230 LEU B N 1
ATOM 4028 C CA . LEU B 1 230 ? -31.453 21.953 -1.809 1 96.62 230 LEU B CA 1
ATOM 4029 C C . LEU B 1 230 ? -30.516 22.859 -2.615 1 96.62 230 LEU B C 1
ATOM 4031 O O . LEU B 1 230 ? -29.984 23.844 -2.088 1 96.62 230 LEU B O 1
ATOM 4035 N N . GLY B 1 231 ? -30.25 22.469 -3.857 1 95.62 231 GLY B N 1
ATOM 4036 C CA . GLY B 1 231 ? -29.578 23.359 -4.789 1 95.62 231 GLY B CA 1
ATOM 4037 C C . GLY B 1 231 ? -28.094 23.094 -4.91 1 95.62 231 GLY B C 1
ATOM 4038 O O . GLY B 1 231 ? -27.359 23.891 -5.484 1 95.62 231 GLY B O 1
ATOM 4039 N N . VAL B 1 232 ? -27.656 22.047 -4.422 1 96.62 232 VAL B N 1
ATOM 4040 C CA . VAL B 1 232 ? -26.234 21.719 -4.496 1 96.62 232 VAL B CA 1
ATOM 4041 C C . VAL B 1 232 ? -25.953 20.906 -5.762 1 96.62 232 VAL B C 1
ATOM 4043 O O . VAL B 1 232 ? -26.594 19.891 -6.012 1 96.62 232 VAL B O 1
ATOM 4046 N N . ASP B 1 233 ? -25.016 21.469 -6.582 1 96.31 233 ASP B N 1
ATOM 4047 C CA . ASP B 1 233 ? -24.5 20.656 -7.68 1 96.31 233 ASP B CA 1
ATOM 4048 C C . ASP B 1 233 ? -23.453 19.656 -7.176 1 96.31 233 ASP B C 1
ATOM 4050 O O . ASP B 1 233 ? -22.281 19.984 -7.039 1 96.31 233 ASP B O 1
ATOM 4054 N N . VAL B 1 234 ? -23.922 18.484 -7.004 1 94.69 234 VAL B N 1
ATOM 4055 C CA . VAL B 1 234 ? -23.125 17.453 -6.348 1 94.69 234 VAL B CA 1
ATOM 4056 C C . VAL B 1 234 ? -21.875 17.156 -7.168 1 94.69 234 VAL B C 1
ATOM 4058 O O . VAL B 1 234 ? -20.781 17 -6.613 1 94.69 234 VAL B O 1
ATOM 4061 N N . GLU B 1 235 ? -21.969 17.109 -8.422 1 94 235 GLU B N 1
ATOM 4062 C CA . GLU B 1 235 ? -20.812 16.812 -9.281 1 94 235 GLU B CA 1
ATOM 4063 C C . GLU B 1 235 ? -19.766 17.922 -9.195 1 94 235 GLU B C 1
ATOM 4065 O O . GLU B 1 235 ? -18.578 17.641 -9.125 1 94 235 GLU B O 1
ATOM 4070 N N . ARG B 1 236 ? -20.203 19.094 -9.242 1 95.31 236 ARG B N 1
ATOM 4071 C CA . ARG B 1 236 ? -19.297 20.219 -9.102 1 95.31 236 ARG B CA 1
ATOM 4072 C C . ARG B 1 236 ? -18.6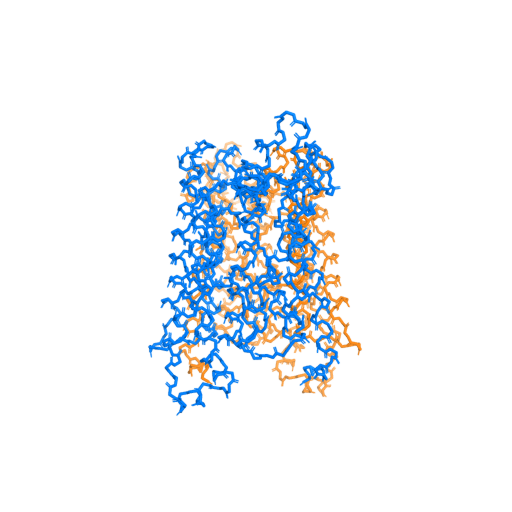41 20.234 -7.73 1 95.31 236 ARG B C 1
ATOM 4074 O O . ARG B 1 236 ? -17.453 20.562 -7.605 1 95.31 236 ARG B O 1
ATOM 4081 N N . LEU B 1 237 ? -19.406 19.922 -6.75 1 96.56 237 LEU B N 1
ATOM 4082 C CA . LEU B 1 237 ? -18.859 19.844 -5.395 1 96.56 237 LEU B CA 1
ATOM 4083 C C . LEU B 1 237 ? -17.766 18.797 -5.301 1 96.56 237 LEU B C 1
ATOM 4085 O O . LEU B 1 237 ? -16.688 19.062 -4.762 1 96.56 237 LEU B O 1
ATOM 4089 N N . ARG B 1 238 ? -18.031 17.641 -5.816 1 95.44 238 ARG B N 1
ATOM 4090 C CA . ARG B 1 238 ? -17.047 16.547 -5.805 1 95.44 238 ARG B CA 1
ATOM 4091 C C . ARG B 1 238 ? -15.781 16.953 -6.543 1 95.44 238 ARG B C 1
ATOM 4093 O O . ARG B 1 238 ? -14.672 16.734 -6.055 1 95.44 238 ARG B O 1
ATOM 4100 N N . ARG B 1 239 ? -15.961 17.516 -7.672 1 95.06 239 ARG B N 1
ATOM 4101 C CA . ARG B 1 239 ? -14.828 17.969 -8.461 1 95.06 239 ARG B CA 1
ATOM 4102 C C . ARG B 1 239 ? -13.992 18.984 -7.691 1 95.06 239 ARG B C 1
ATOM 4104 O O . ARG B 1 239 ? -12.766 18.875 -7.633 1 95.06 239 ARG B O 1
ATOM 4111 N N . ASN B 1 240 ? -14.664 19.938 -7.137 1 97.12 240 ASN B N 1
ATOM 4112 C CA . ASN B 1 240 ? -13.969 20.984 -6.387 1 97.12 240 ASN B CA 1
ATOM 4113 C C . ASN B 1 240 ? -13.234 20.406 -5.176 1 97.12 240 ASN B C 1
ATOM 4115 O O . ASN B 1 240 ? -12.102 20.797 -4.891 1 97.12 240 ASN B O 1
ATOM 4119 N N . VAL B 1 241 ? -13.875 19.516 -4.465 1 97.62 241 VAL B N 1
ATOM 4120 C CA . VAL B 1 241 ? -13.273 18.891 -3.289 1 97.62 241 VAL B CA 1
ATOM 4121 C C . VAL B 1 241 ? -12.023 18.125 -3.697 1 97.62 241 VAL B C 1
ATOM 4123 O O . VAL B 1 241 ? -10.969 18.234 -3.062 1 97.62 241 VAL B O 1
ATOM 4126 N N . ILE B 1 242 ? -12.125 17.359 -4.758 1 96.5 242 ILE B N 1
ATOM 4127 C CA . ILE B 1 242 ? -11 16.562 -5.227 1 96.5 242 ILE B CA 1
ATOM 4128 C C . ILE B 1 242 ? -9.836 17.469 -5.598 1 96.5 242 ILE B C 1
ATOM 4130 O O . ILE B 1 242 ? -8.68 17.172 -5.281 1 96.5 242 ILE B O 1
ATOM 4134 N N . LEU B 1 243 ? -10.133 18.578 -6.219 1 96.88 243 LEU B N 1
ATOM 4135 C CA . LEU B 1 243 ? -9.109 19.531 -6.602 1 96.88 243 LEU B CA 1
ATOM 4136 C C . LEU B 1 243 ? -8.438 20.125 -5.371 1 96.88 243 LEU B C 1
ATOM 4138 O O . LEU B 1 243 ? -7.215 20.234 -5.312 1 96.88 243 LEU B O 1
ATOM 4142 N N . ILE B 1 244 ? -9.25 20.547 -4.414 1 98.25 244 ILE B N 1
ATOM 4143 C CA . ILE B 1 244 ? -8.727 21.141 -3.186 1 98.25 244 ILE B CA 1
ATOM 4144 C C . ILE B 1 244 ? -7.859 20.109 -2.457 1 98.25 244 ILE B C 1
ATOM 4146 O O . ILE B 1 244 ? -6.754 20.438 -2.008 1 98.25 244 ILE B O 1
ATOM 4150 N N . VAL B 1 245 ? -8.312 18.891 -2.389 1 98.19 245 VAL B N 1
ATOM 4151 C CA . VAL B 1 245 ? -7.594 17.828 -1.712 1 98.19 245 VAL B CA 1
ATOM 4152 C C . VAL B 1 245 ? -6.262 17.578 -2.414 1 98.19 245 VAL B C 1
ATOM 4154 O O . VAL B 1 245 ? -5.227 17.422 -1.759 1 98.19 245 VAL B O 1
ATOM 4157 N N . ALA B 1 246 ? -6.309 17.531 -3.717 1 97.69 246 ALA B N 1
ATOM 4158 C CA . ALA B 1 246 ? -5.09 17.297 -4.488 1 97.69 246 ALA B CA 1
ATOM 4159 C C . ALA B 1 246 ? -4.051 18.391 -4.207 1 97.69 246 ALA B C 1
ATOM 4161 O O . ALA B 1 246 ? -2.877 18.078 -3.984 1 97.69 246 ALA B O 1
ATOM 4162 N N . ILE B 1 247 ? -4.492 19.594 -4.148 1 97.94 247 ILE B N 1
ATOM 4163 C CA . ILE B 1 247 ? -3.592 20.734 -3.943 1 97.94 247 ILE B CA 1
ATOM 4164 C C . ILE B 1 247 ? -3.025 20.688 -2.527 1 97.94 247 ILE B C 1
ATOM 4166 O O . ILE B 1 247 ? -1.812 20.797 -2.334 1 97.94 247 ILE B O 1
ATOM 4170 N N . LEU B 1 248 ? -3.867 20.516 -1.583 1 98.44 248 LEU B N 1
ATOM 4171 C CA . LEU B 1 248 ? -3.447 20.484 -0.186 1 98.44 248 LEU B CA 1
ATOM 4172 C C . LEU B 1 248 ? -2.48 19.344 0.072 1 98.44 248 LEU B C 1
ATOM 4174 O O . LEU B 1 248 ? -1.414 19.531 0.658 1 98.44 248 LEU B O 1
ATOM 4178 N N . ALA B 1 249 ? -2.834 18.141 -0.417 1 97.56 249 ALA B N 1
ATOM 4179 C CA . ALA B 1 249 ? -2.031 16.953 -0.146 1 97.56 249 ALA B CA 1
ATOM 4180 C C . ALA B 1 249 ? -0.691 17.016 -0.876 1 97.56 249 ALA B C 1
ATOM 4182 O O . ALA B 1 249 ? 0.353 16.703 -0.298 1 97.56 249 ALA B O 1
ATOM 4183 N N . THR B 1 250 ? -0.688 17.453 -2.117 1 96.81 250 THR B N 1
ATOM 4184 C CA . THR B 1 250 ? 0.554 17.484 -2.881 1 96.81 250 THR B CA 1
ATOM 4185 C C . THR B 1 250 ? 1.471 18.594 -2.371 1 96.81 250 THR B C 1
ATOM 4187 O O . THR B 1 250 ? 2.695 18.453 -2.406 1 96.81 250 THR B O 1
ATOM 4190 N N . ALA B 1 251 ? 0.833 19.719 -1.927 1 96.38 251 ALA B N 1
ATOM 4191 C CA . ALA B 1 251 ? 1.634 20.797 -1.367 1 96.38 251 ALA B CA 1
ATOM 4192 C C . ALA B 1 251 ? 2.5 20.297 -0.214 1 96.38 251 ALA B C 1
ATOM 4194 O O . ALA B 1 251 ? 3.674 20.672 -0.109 1 96.38 251 ALA B O 1
ATOM 4195 N N . GLY B 1 252 ? 1.92 19.5 0.609 1 95.56 252 GLY B N 1
ATOM 4196 C CA . GLY B 1 252 ? 2.666 18.938 1.726 1 95.56 252 GLY B CA 1
ATOM 4197 C C . GLY B 1 252 ? 3.637 17.859 1.311 1 95.56 252 GLY B C 1
ATOM 4198 O O . GLY B 1 252 ? 4.832 17.938 1.599 1 95.56 252 GLY B O 1
ATOM 4199 N N . VAL B 1 253 ? 3.193 16.922 0.52 1 96.44 253 VAL B N 1
ATOM 4200 C CA . VAL B 1 253 ? 3.932 15.719 0.158 1 96.44 253 VAL B CA 1
ATOM 4201 C C . VAL B 1 253 ? 5.137 16.094 -0.702 1 96.44 253 VAL B C 1
ATOM 4203 O O . VAL B 1 253 ? 6.199 15.469 -0.597 1 96.44 253 VAL B O 1
ATOM 4206 N N . ALA B 1 254 ? 5.051 17.094 -1.452 1 96.62 254 ALA B N 1
ATOM 4207 C CA . ALA B 1 254 ? 6.113 17.5 -2.367 1 96.62 254 ALA B CA 1
ATOM 4208 C C . ALA B 1 254 ? 7.371 17.906 -1.604 1 96.62 254 ALA B C 1
ATOM 4210 O O . ALA B 1 254 ? 8.492 17.734 -2.096 1 96.62 254 ALA B O 1
ATOM 4211 N N . PHE B 1 255 ? 7.207 18.406 -0.382 1 95.69 255 PHE B N 1
ATOM 4212 C CA . PHE B 1 255 ? 8.352 18.953 0.343 1 95.69 255 PHE B CA 1
ATOM 4213 C C . PHE B 1 255 ? 8.68 18.078 1.552 1 95.69 255 PHE B C 1
ATOM 4215 O O . PHE B 1 255 ? 9.75 18.219 2.152 1 95.69 255 PHE B O 1
ATOM 4222 N N . THR B 1 256 ? 7.801 17.188 1.88 1 96.25 256 THR B N 1
ATOM 4223 C CA . THR B 1 256 ? 8.039 16.406 3.09 1 96.25 256 THR B CA 1
ATOM 4224 C C . THR B 1 256 ? 8.156 14.93 2.76 1 96.25 256 THR B C 1
ATOM 4226 O O . THR B 1 256 ? 8.633 14.141 3.582 1 96.25 256 THR B O 1
ATOM 4229 N N . GLY B 1 257 ? 7.758 14.531 1.551 1 96.44 257 GLY B N 1
ATOM 4230 C CA . GLY B 1 257 ? 7.531 13.109 1.301 1 96.44 257 GLY B CA 1
ATOM 4231 C C . GLY B 1 257 ? 6.195 12.617 1.827 1 96.44 257 GLY B C 1
ATOM 4232 O O . GLY B 1 257 ? 5.305 13.422 2.125 1 96.44 257 GLY B O 1
ATOM 4233 N N . ILE B 1 258 ? 6.043 11.383 1.919 1 96.75 258 ILE B N 1
ATOM 4234 C CA . ILE B 1 258 ? 4.734 10.789 2.191 1 96.75 258 ILE B CA 1
ATOM 4235 C C . ILE B 1 258 ? 4.508 10.719 3.699 1 96.75 258 ILE B C 1
ATOM 4237 O O . ILE B 1 258 ? 5.344 10.188 4.434 1 96.75 258 ILE B O 1
ATOM 4241 N N . VAL B 1 259 ? 3.467 11.289 4.148 1 95.5 259 VAL B N 1
ATOM 4242 C CA . VAL B 1 259 ? 3.02 11.219 5.539 1 95.5 259 VAL B CA 1
ATOM 4243 C C . VAL B 1 259 ? 1.61 10.633 5.598 1 95.5 259 VAL B C 1
ATOM 4245 O O . VAL B 1 259 ? 0.661 11.234 5.09 1 95.5 259 VAL B O 1
ATOM 4248 N N . LEU B 1 260 ? 1.518 9.5 6.254 1 91.62 260 LEU B N 1
ATOM 4249 C CA . LEU B 1 260 ? 0.242 8.789 6.305 1 91.62 260 LEU B CA 1
ATOM 4250 C C . LEU B 1 260 ? -0.478 9.062 7.621 1 91.62 260 LEU B C 1
ATOM 4252 O O . LEU B 1 260 ? 0.133 9.531 8.578 1 91.62 260 LEU B O 1
ATOM 4256 N N . PHE B 1 261 ? -1.761 8.906 7.699 1 93.5 261 PHE B N 1
ATOM 4257 C CA . PHE B 1 261 ? -2.623 8.75 8.867 1 93.5 261 PHE B CA 1
ATOM 4258 C C . PHE B 1 261 ? -3.084 10.102 9.391 1 93.5 261 PHE B C 1
ATOM 4260 O O . PHE B 1 261 ? -4.129 10.203 10.039 1 93.5 261 PHE B O 1
ATOM 4267 N N . VAL B 1 262 ? -2.303 11.203 9.109 1 95.62 262 VAL B N 1
ATOM 4268 C CA . VAL B 1 262 ? -2.721 12.5 9.625 1 95.62 262 VAL B CA 1
ATOM 4269 C C . VAL B 1 262 ? -4.098 12.859 9.078 1 95.62 262 VAL B C 1
ATOM 4271 O O . VAL B 1 262 ? -5.004 13.219 9.836 1 95.62 262 VAL B O 1
ATOM 4274 N N . GLY B 1 263 ? -4.273 12.727 7.812 1 95.44 263 GLY B N 1
ATOM 4275 C CA . GLY B 1 263 ? -5.543 13.023 7.164 1 95.44 263 GLY B CA 1
ATOM 4276 C C . GLY B 1 263 ? -6.648 12.055 7.547 1 95.44 263 GLY B C 1
ATOM 4277 O O . GLY B 1 263 ? -7.832 12.391 7.449 1 95.44 263 GLY B O 1
ATOM 4278 N N . LEU B 1 264 ? -6.266 10.906 7.957 1 93.38 264 LEU B N 1
ATOM 4279 C CA . LEU B 1 264 ? -7.227 9.867 8.328 1 93.38 264 LEU B CA 1
ATOM 4280 C C . LEU B 1 264 ? -7.68 10.047 9.773 1 93.38 264 LEU B C 1
ATOM 4282 O O . LEU B 1 264 ? -8.875 10.023 10.062 1 93.38 264 LEU B O 1
ATOM 4286 N N . ILE B 1 265 ? -6.801 10.273 10.672 1 94.5 265 ILE B N 1
ATOM 4287 C CA . ILE B 1 265 ? -7.035 10.188 12.109 1 94.5 265 ILE B CA 1
ATOM 4288 C C . ILE B 1 265 ? -7.602 11.508 12.625 1 94.5 265 ILE B C 1
ATOM 4290 O O . ILE B 1 265 ? -8.555 11.516 13.414 1 94.5 265 ILE B O 1
ATOM 4294 N N . VAL B 1 266 ? -7.082 12.617 12.18 1 96.5 266 VAL B N 1
ATOM 4295 C CA . VAL B 1 266 ? -7.359 13.914 12.797 1 96.5 266 VAL B CA 1
ATOM 4296 C C . VAL B 1 266 ? -8.828 14.273 12.594 1 96.5 266 VAL B C 1
ATOM 4298 O O . VAL B 1 266 ? -9.531 14.586 13.562 1 96.5 266 VAL B O 1
ATOM 4301 N N . PRO B 1 267 ? -9.328 14.203 11.359 1 95.88 267 PRO B N 1
ATOM 4302 C CA . PRO B 1 267 ? -10.75 14.531 11.227 1 95.88 267 PRO B CA 1
ATOM 4303 C C . PRO B 1 267 ? -11.648 13.578 12.008 1 95.88 267 PRO B C 1
ATOM 4305 O O . PRO B 1 267 ? -12.695 13.992 12.516 1 95.88 267 PRO B O 1
ATOM 4308 N N . HIS B 1 268 ? -11.242 12.383 12.078 1 91.88 268 HIS B N 1
ATOM 4309 C CA . HIS B 1 268 ? -12.016 11.422 12.859 1 91.88 268 HIS B CA 1
ATOM 4310 C C . HIS B 1 268 ? -12.047 11.805 14.328 1 91.88 268 HIS B C 1
ATOM 4312 O O . HIS B 1 268 ? -13.094 11.75 14.977 1 91.88 268 HIS B O 1
ATOM 4318 N N . LEU B 1 269 ? -10.953 12.156 14.844 1 92.44 269 LEU B N 1
ATOM 4319 C CA . LEU B 1 269 ? -10.867 12.609 16.219 1 92.44 269 LEU B CA 1
ATOM 4320 C C . LEU B 1 269 ? -11.719 13.852 16.453 1 92.44 269 LEU B C 1
ATOM 4322 O O . LEU B 1 269 ? -12.406 13.961 17.469 1 92.44 269 LEU B O 1
ATOM 4326 N N . VAL B 1 270 ? -11.672 14.727 15.531 1 95.62 270 VAL B N 1
ATOM 4327 C CA . VAL B 1 270 ? -12.43 15.969 15.648 1 95.62 270 VAL B CA 1
ATOM 4328 C C . VAL B 1 270 ? -13.93 15.664 15.648 1 95.62 270 VAL B C 1
ATOM 4330 O O . VAL B 1 270 ? -14.688 16.234 16.438 1 95.62 270 VAL B O 1
ATOM 4333 N N . ARG B 1 271 ? -14.312 14.773 14.789 1 92.88 271 ARG B N 1
ATOM 4334 C CA . ARG B 1 271 ? -15.719 14.375 14.75 1 92.88 271 ARG B CA 1
ATOM 4335 C C . ARG B 1 271 ? -16.172 13.836 16.109 1 92.88 271 ARG B C 1
ATOM 4337 O O . ARG B 1 271 ? -17.312 14.047 16.5 1 92.88 271 ARG B O 1
ATOM 4344 N N . MET B 1 272 ? -15.344 13.125 16.688 1 88.94 272 MET B N 1
ATOM 4345 C CA . MET B 1 272 ? -15.664 12.555 17.984 1 88.94 272 MET B CA 1
ATOM 4346 C C . MET B 1 272 ? -15.758 13.641 19.047 1 88.94 272 MET B C 1
ATOM 4348 O O . MET B 1 272 ? -16.531 13.516 20 1 88.94 272 MET B O 1
ATOM 4352 N N . LEU B 1 273 ? -15.102 14.688 18.844 1 91.5 273 LEU B N 1
ATOM 4353 C CA . LEU B 1 273 ? -15.016 15.742 19.844 1 91.5 273 LEU B CA 1
ATOM 4354 C C . LEU B 1 273 ? -16.156 16.734 19.672 1 91.5 273 LEU B C 1
ATOM 4356 O O . LEU B 1 273 ? -16.734 17.203 20.672 1 91.5 273 LEU B O 1
ATOM 4360 N N . VAL B 1 274 ? -16.469 17.094 18.391 1 94.69 274 VAL B N 1
ATOM 4361 C CA . VAL B 1 274 ? -17.359 18.234 18.234 1 94.69 274 VAL B CA 1
ATOM 4362 C C . VAL B 1 274 ? -18.547 17.844 17.344 1 94.69 274 VAL B C 1
ATOM 4364 O O . VAL B 1 274 ? -19.453 18.656 17.125 1 94.69 274 VAL B O 1
ATOM 4367 N N . GLY B 1 275 ? -18.516 16.672 16.781 1 91.94 275 GLY B N 1
ATOM 4368 C CA . GLY B 1 275 ? -19.625 16.25 15.945 1 91.94 275 GLY B CA 1
ATOM 4369 C C . GLY B 1 275 ? -19.312 16.297 14.469 1 91.94 275 GLY B C 1
ATOM 4370 O O . GLY B 1 275 ? -18.188 16.625 14.078 1 91.94 275 GLY B O 1
ATOM 4371 N N . PRO B 1 276 ? -20.219 16.047 13.648 1 94 276 PRO B N 1
ATOM 4372 C CA . PRO B 1 276 ? -19.984 15.805 12.227 1 94 276 PRO B CA 1
ATOM 4373 C C . PRO B 1 276 ? -20.094 17.078 11.391 1 94 276 PRO B C 1
ATOM 4375 O O . PRO B 1 276 ? -19.797 17.062 10.195 1 94 276 PRO B O 1
ATOM 4378 N N . GLY B 1 277 ? -20.547 18.203 11.961 1 96.38 277 GLY B N 1
ATOM 4379 C CA . GLY B 1 277 ? -20.703 19.422 11.18 1 96.38 277 GLY B CA 1
ATOM 4380 C C . GLY B 1 277 ? -19.406 19.906 10.578 1 96.38 277 GLY B C 1
ATOM 4381 O O . GLY B 1 277 ? -18.453 20.219 11.297 1 96.38 277 GLY B O 1
ATOM 4382 N N . HIS B 1 278 ? -19.375 20.078 9.297 1 97.69 278 HIS B N 1
ATOM 4383 C CA . HIS B 1 278 ? -18.141 20.375 8.578 1 97.69 278 HIS B CA 1
ATOM 4384 C C . HIS B 1 278 ? -17.703 21.812 8.82 1 97.69 278 HIS B C 1
ATOM 4386 O O . HIS B 1 278 ? -16.516 22.141 8.695 1 97.69 278 HIS B O 1
ATOM 4392 N N . ARG B 1 279 ? -18.562 22.719 9.125 1 97 279 ARG B N 1
ATOM 4393 C CA . ARG B 1 279 ? -18.219 24.109 9.352 1 97 279 ARG B CA 1
ATOM 4394 C C . ARG B 1 279 ? -17.234 24.266 10.508 1 97 279 ARG B C 1
ATOM 4396 O O . ARG B 1 279 ? -16.359 25.125 10.477 1 97 279 ARG B O 1
ATOM 4403 N N . VAL B 1 280 ? -17.422 23.406 11.461 1 97.12 280 VAL B N 1
ATOM 4404 C CA . VAL B 1 280 ? -16.516 23.422 12.609 1 97.12 280 VAL B CA 1
ATOM 4405 C C . VAL B 1 280 ? -15.422 22.375 12.414 1 97.12 280 VAL B C 1
ATOM 4407 O O . VAL B 1 280 ? -14.258 22.609 12.75 1 97.12 280 VAL B O 1
ATOM 4410 N N . LEU B 1 281 ? -15.773 21.266 11.859 1 97.88 281 LEU B N 1
ATOM 4411 C CA . LEU B 1 281 ? -14.883 20.125 11.695 1 97.88 281 LEU B CA 1
ATOM 4412 C C . LEU B 1 281 ? -13.672 20.5 10.852 1 97.88 281 LEU B C 1
ATOM 4414 O O . LEU B 1 281 ? -12.539 20.156 11.203 1 97.88 281 LEU B O 1
ATOM 4418 N N . ILE B 1 282 ? -13.875 21.25 9.797 1 98.25 282 ILE B N 1
ATOM 4419 C CA . ILE B 1 282 ? -12.82 21.5 8.828 1 98.25 282 ILE B CA 1
ATOM 4420 C C . ILE B 1 282 ? -11.766 22.422 9.438 1 98.25 282 ILE B C 1
ATOM 4422 O O . ILE B 1 282 ? -10.586 22.078 9.5 1 98.25 282 ILE B O 1
ATOM 4426 N N . PRO B 1 283 ? -12.148 23.594 9.977 1 98.06 283 PRO B N 1
ATOM 4427 C CA . PRO B 1 283 ? -11.117 24.453 10.555 1 98.06 283 PRO B CA 1
ATOM 4428 C C . PRO B 1 283 ? -10.453 23.844 11.789 1 98.06 283 PRO B C 1
ATOM 4430 O O . PRO B 1 283 ? -9.25 24.031 12.008 1 98.06 283 PRO B O 1
ATOM 4433 N N . LEU B 1 284 ? -11.172 23.109 12.531 1 98.25 284 LEU B N 1
ATOM 4434 C CA . LEU B 1 284 ? -10.586 22.484 13.711 1 98.25 284 LEU B CA 1
ATOM 4435 C C . LEU B 1 284 ? -9.633 21.359 13.305 1 98.25 284 LEU B C 1
ATOM 4437 O O . LEU B 1 284 ? -8.609 21.141 13.969 1 98.25 284 LEU B O 1
ATOM 4441 N N . SER B 1 285 ? -9.938 20.625 12.273 1 98.5 285 SER B N 1
ATOM 4442 C CA . SER B 1 285 ? -9.031 19.609 11.75 1 98.5 285 SER B CA 1
ATOM 4443 C C . SER B 1 285 ? -7.711 20.234 11.297 1 98.5 285 SER B C 1
ATOM 4445 O O . SER B 1 285 ? -6.645 19.656 11.484 1 98.5 285 SER B O 1
ATOM 4447 N N . ALA B 1 286 ? -7.848 21.391 10.688 1 98.56 286 ALA B N 1
ATOM 4448 C CA . ALA B 1 286 ? -6.629 22.078 10.266 1 98.56 286 ALA B CA 1
ATOM 4449 C C . ALA B 1 286 ? -5.727 22.375 11.461 1 98.56 286 ALA B C 1
ATOM 4451 O O . ALA B 1 286 ? -4.523 22.094 11.422 1 98.56 286 ALA B O 1
ATOM 4452 N N . ILE B 1 287 ? -6.277 22.828 12.508 1 98.44 287 ILE B N 1
ATOM 4453 C CA . ILE B 1 287 ? -5.516 23.219 13.688 1 98.44 287 ILE B CA 1
ATOM 4454 C C . ILE B 1 287 ? -4.957 21.969 14.367 1 98.44 287 ILE B C 1
ATOM 4456 O O . ILE B 1 287 ? -3.77 21.922 14.703 1 98.44 287 ILE B O 1
ATOM 4460 N N . LEU B 1 288 ? -5.758 21 14.516 1 98.19 288 LEU B N 1
ATOM 4461 C CA . LEU B 1 288 ? -5.316 19.781 15.195 1 98.19 288 LEU B CA 1
ATOM 4462 C C . LEU B 1 288 ? -4.316 19.016 14.336 1 98.19 288 LEU B C 1
ATOM 4464 O O . LEU B 1 288 ? -3.438 18.328 14.859 1 98.19 288 LEU B O 1
ATOM 4468 N N . GLY B 1 289 ? -4.539 19.078 13.023 1 98.31 289 GLY B N 1
ATOM 4469 C CA . GLY B 1 289 ? -3.537 18.516 12.141 1 98.31 289 GLY B CA 1
ATOM 4470 C C . GLY B 1 289 ? -2.16 19.125 12.328 1 98.31 289 GLY B C 1
ATOM 4471 O O . GLY B 1 289 ? -1.153 18.406 12.328 1 98.31 289 GLY B O 1
ATOM 4472 N N . ALA B 1 290 ? -2.16 20.422 12.461 1 98.62 290 ALA B N 1
ATOM 4473 C CA . ALA B 1 290 ? -0.912 21.125 12.75 1 98.62 290 ALA B CA 1
ATOM 4474 C C . ALA B 1 290 ? -0.297 20.625 14.055 1 98.62 290 ALA B C 1
ATOM 4476 O O . ALA B 1 290 ? 0.911 20.391 14.133 1 98.62 290 ALA B O 1
ATOM 4477 N N . VAL B 1 291 ? -1.098 20.438 15.016 1 98 291 VAL B N 1
ATOM 4478 C CA . VAL B 1 291 ? -0.635 19.984 16.328 1 98 291 VAL B CA 1
ATOM 4479 C C . VAL B 1 291 ? -0.048 18.578 16.203 1 98 291 VAL B C 1
ATOM 4481 O O . VAL B 1 291 ? 1.055 18.312 16.688 1 98 291 VAL B O 1
ATOM 4484 N N . VAL B 1 292 ? -0.729 17.734 15.531 1 97.19 292 VAL B N 1
ATOM 4485 C CA . VAL B 1 292 ? -0.36 16.312 15.453 1 97.19 292 VAL B CA 1
ATOM 4486 C C . VAL B 1 292 ? 0.951 16.172 14.68 1 97.19 292 VAL B C 1
ATOM 4488 O O . VAL B 1 292 ? 1.857 15.461 15.125 1 97.19 292 VAL B O 1
ATOM 4491 N N . LEU B 1 293 ? 1.05 16.812 13.555 1 98.06 293 LEU B N 1
ATOM 4492 C CA . LEU B 1 293 ? 2.26 16.625 12.758 1 98.06 293 LEU B CA 1
ATOM 4493 C C . LEU B 1 293 ? 3.457 17.297 13.438 1 98.06 293 LEU B C 1
ATOM 4495 O O . LEU B 1 293 ? 4.574 16.781 13.367 1 98.06 293 LEU B O 1
ATOM 4499 N N . LEU B 1 294 ? 3.227 18.453 14.055 1 97.81 294 LEU B N 1
ATOM 4500 C CA . LEU B 1 294 ? 4.305 19.109 14.797 1 97.81 294 LEU B CA 1
ATOM 4501 C C . LEU B 1 294 ? 4.781 18.219 15.938 1 97.81 294 LEU B C 1
ATOM 4503 O O . LEU B 1 294 ? 5.984 18.078 16.172 1 97.81 294 LEU B O 1
ATOM 4507 N N . ALA B 1 295 ? 3.873 17.641 16.625 1 96.62 295 ALA B N 1
ATOM 4508 C CA . ALA B 1 295 ? 4.227 16.719 17.703 1 96.62 295 ALA B CA 1
ATOM 4509 C C . ALA B 1 295 ? 5.016 15.523 17.172 1 96.62 295 ALA B C 1
ATOM 4511 O O . ALA B 1 295 ? 5.98 15.078 17.797 1 96.62 295 ALA B O 1
ATOM 4512 N N . ALA B 1 296 ? 4.578 15 16.047 1 96.62 296 ALA B N 1
ATOM 4513 C CA . ALA B 1 296 ? 5.281 13.883 15.414 1 96.62 296 ALA B CA 1
ATOM 4514 C C . ALA B 1 296 ? 6.707 14.281 15.039 1 96.62 296 ALA B C 1
ATOM 4516 O O . ALA B 1 296 ? 7.641 13.484 15.188 1 96.62 296 ALA B O 1
ATOM 4517 N N . ASP B 1 297 ? 6.832 15.492 14.539 1 96.31 297 ASP B N 1
ATOM 4518 C CA . ASP B 1 297 ? 8.156 15.969 14.156 1 96.31 297 ASP B CA 1
ATOM 4519 C C . ASP B 1 297 ? 9.062 16.109 15.375 1 96.31 297 ASP B C 1
ATOM 4521 O O . ASP B 1 297 ? 10.25 15.766 15.32 1 96.31 297 ASP B O 1
ATOM 4525 N N . VAL B 1 298 ? 8.523 16.641 16.422 1 94.5 298 VAL B N 1
ATOM 4526 C CA . VAL B 1 298 ? 9.297 16.766 17.641 1 94.5 298 VAL B CA 1
ATOM 4527 C C . VAL B 1 298 ? 9.75 15.391 18.109 1 94.5 298 VAL B C 1
ATOM 4529 O O . VAL B 1 298 ? 10.906 15.203 18.5 1 94.5 298 VAL B O 1
ATOM 4532 N N . ALA B 1 299 ? 8.883 14.469 18.047 1 94.12 299 ALA B N 1
ATOM 4533 C CA . ALA B 1 299 ? 9.234 13.102 18.422 1 94.12 299 ALA B CA 1
ATOM 4534 C C . ALA B 1 299 ? 10.305 12.531 17.5 1 94.12 299 ALA B C 1
ATOM 453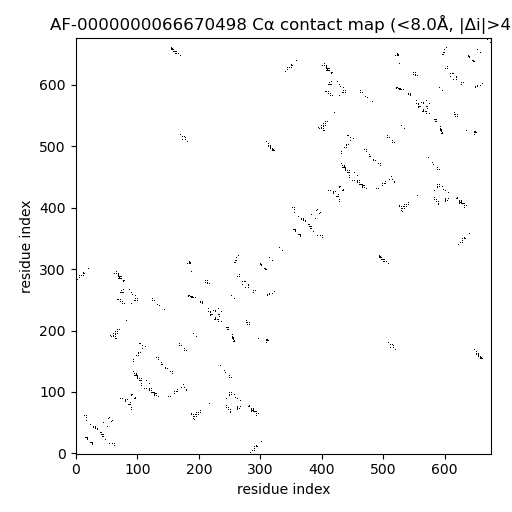6 O O . ALA B 1 299 ? 11.25 11.883 17.953 1 94.12 299 ALA B O 1
ATOM 4537 N N . ALA B 1 300 ? 10.195 12.734 16.266 1 93.06 300 ALA B N 1
ATOM 4538 C CA . ALA B 1 300 ? 11.109 12.211 15.258 1 93.06 300 ALA B CA 1
ATOM 4539 C C . ALA B 1 300 ? 12.539 12.688 15.516 1 93.06 300 ALA B C 1
ATOM 4541 O O . ALA B 1 300 ? 13.5 11.953 15.273 1 93.06 300 ALA B O 1
ATOM 4542 N N . ARG B 1 301 ? 12.711 13.852 16.031 1 90.19 301 ARG B N 1
ATOM 4543 C CA . ARG B 1 301 ? 14.047 14.422 16.156 1 90.19 301 ARG B CA 1
ATOM 4544 C C . ARG B 1 301 ? 14.578 14.25 17.578 1 90.19 301 ARG B C 1
ATOM 4546 O O . ARG B 1 301 ? 15.766 14.445 17.828 1 90.19 301 ARG B O 1
ATOM 4553 N N . SER B 1 302 ? 13.688 13.844 18.5 1 89.19 302 SER B N 1
ATOM 4554 C CA . SER B 1 302 ? 14.133 13.867 19.891 1 89.19 302 SER B CA 1
ATOM 4555 C C . SER B 1 302 ? 14.164 12.461 20.484 1 89.19 302 SER B C 1
ATOM 4557 O O . SER B 1 302 ? 14.797 12.234 21.516 1 89.19 302 SER B O 1
ATOM 4559 N N . LEU B 1 303 ? 13.523 11.5 19.938 1 87.56 303 LEU B N 1
ATOM 4560 C CA . LEU B 1 303 ? 13.406 10.172 20.531 1 87.56 303 LEU B CA 1
ATOM 4561 C C . LEU B 1 303 ? 14.758 9.461 20.547 1 87.56 303 LEU B C 1
ATOM 4563 O O . LEU B 1 303 ? 15.07 8.75 21.5 1 87.56 303 LEU B O 1
ATOM 4567 N N . VAL B 1 304 ? 15.438 9.531 19.484 1 85.12 304 VAL B N 1
ATOM 4568 C CA . VAL B 1 304 ? 16.766 8.922 19.391 1 85.12 304 VAL B CA 1
ATOM 4569 C C . VAL B 1 304 ? 17.828 10.016 19.25 1 85.12 304 VAL B C 1
ATOM 4571 O O . VAL B 1 304 ? 17.766 10.828 18.328 1 85.12 304 VAL B O 1
ATOM 4574 N N . HIS B 1 305 ? 18.828 9.938 20.094 1 83 305 HIS B N 1
ATOM 4575 C CA . HIS B 1 305 ? 19.875 10.953 20.125 1 83 305 HIS B CA 1
ATOM 4576 C C . HIS B 1 305 ? 20.688 10.945 18.828 1 83 305 HIS B C 1
ATOM 4578 O O . HIS B 1 305 ? 21.125 9.883 18.375 1 83 305 HIS B O 1
ATOM 4584 N N . ASN B 1 306 ? 20.75 12.148 18.188 1 80.06 306 ASN B N 1
ATOM 4585 C CA . ASN B 1 306 ? 21.562 12.398 17 1 80.06 306 ASN B CA 1
ATOM 4586 C C . ASN B 1 306 ? 21 11.68 15.781 1 80.06 306 ASN B C 1
ATOM 4588 O O . ASN B 1 306 ? 21.766 11.289 14.891 1 80.06 306 ASN B O 1
ATOM 4592 N N . ALA B 1 307 ? 19.75 11.25 15.953 1 84.38 307 ALA B N 1
ATOM 4593 C CA . ALA B 1 307 ? 19.125 10.633 14.789 1 84.38 307 ALA B CA 1
ATOM 4594 C C . ALA B 1 307 ? 17.797 11.32 14.461 1 84.38 307 ALA B C 1
ATOM 4596 O O . ALA B 1 307 ? 17.016 11.625 15.359 1 84.38 307 ALA B O 1
ATOM 4597 N N . ASP B 1 308 ? 17.625 11.68 13.258 1 90.69 308 ASP B N 1
ATOM 4598 C CA . ASP B 1 308 ? 16.375 12.203 12.742 1 90.69 308 ASP B CA 1
ATOM 4599 C C . ASP B 1 308 ? 15.547 11.102 12.078 1 90.69 308 ASP B C 1
ATOM 4601 O O . ASP B 1 308 ? 15.781 10.758 10.922 1 90.69 308 ASP B O 1
ATOM 4605 N N . LEU B 1 309 ? 14.57 10.609 12.82 1 94 309 LEU B N 1
ATOM 4606 C CA . LEU B 1 309 ? 13.758 9.5 12.328 1 94 309 LEU B CA 1
ATOM 4607 C C . LEU B 1 309 ? 12.828 9.961 11.211 1 94 309 LEU B C 1
ATOM 4609 O O . LEU B 1 309 ? 12.328 11.086 11.234 1 94 309 LEU B O 1
ATOM 4613 N N . PRO B 1 310 ? 12.633 9.039 10.258 1 95.62 310 PRO B N 1
ATOM 4614 C CA . PRO B 1 310 ? 11.664 9.391 9.219 1 95.62 310 PRO B CA 1
ATOM 4615 C C . PRO B 1 310 ? 10.266 9.633 9.781 1 95.62 310 PRO B C 1
ATOM 4617 O O . PRO B 1 310 ? 9.789 8.867 10.625 1 95.62 310 PRO B O 1
ATOM 4620 N N . LEU B 1 311 ? 9.727 10.688 9.32 1 95.56 311 LEU B N 1
ATOM 4621 C CA . LEU B 1 311 ? 8.43 11.133 9.812 1 95.56 311 LEU B CA 1
ATOM 4622 C C . LEU B 1 311 ? 7.352 10.094 9.508 1 95.56 311 LEU B C 1
ATOM 4624 O O . LEU B 1 311 ? 6.52 9.789 10.367 1 95.56 311 LEU B O 1
ATOM 4628 N N . GLY B 1 312 ? 7.363 9.562 8.297 1 94.25 312 GLY B N 1
ATOM 4629 C CA . GLY B 1 312 ? 6.387 8.562 7.898 1 94.25 312 GLY B CA 1
ATOM 4630 C C . GLY B 1 312 ? 6.484 7.277 8.703 1 94.25 312 GLY B C 1
ATOM 4631 O O . GLY B 1 312 ? 5.477 6.602 8.922 1 94.25 312 GLY B O 1
ATOM 4632 N N . MET B 1 313 ? 7.719 6.922 9.062 1 95.88 313 MET B N 1
ATOM 4633 C CA . MET B 1 313 ? 7.93 5.762 9.93 1 95.88 313 MET B CA 1
ATOM 4634 C C . MET B 1 313 ? 7.172 5.918 11.242 1 95.88 313 MET B C 1
ATOM 4636 O O . MET B 1 313 ? 6.43 5.02 11.648 1 95.88 313 MET B O 1
ATOM 4640 N N . LEU B 1 314 ? 7.242 7.043 11.836 1 95.25 314 LEU B N 1
ATOM 4641 C CA . LEU B 1 314 ? 6.637 7.289 13.141 1 95.25 314 LEU B CA 1
ATOM 4642 C C . LEU B 1 314 ? 5.117 7.359 13.031 1 95.25 314 LEU B C 1
ATOM 4644 O O . LEU B 1 314 ? 4.402 6.781 13.852 1 95.25 314 LEU B O 1
ATOM 4648 N N . THR B 1 315 ? 4.652 8.031 11.984 1 94.69 315 THR B N 1
ATOM 4649 C CA . THR B 1 315 ? 3.209 8.172 11.836 1 94.69 315 THR B CA 1
ATOM 4650 C C . THR B 1 315 ? 2.564 6.828 11.516 1 94.69 315 THR B C 1
ATOM 4652 O O . THR B 1 315 ? 1.431 6.566 11.922 1 94.69 315 THR B O 1
ATOM 4655 N N . SER B 1 316 ? 3.283 5.957 10.891 1 94.5 316 SER B N 1
ATOM 4656 C CA . SER B 1 316 ? 2.744 4.629 10.609 1 94.5 316 SER B CA 1
ATOM 4657 C C . SER B 1 316 ? 2.783 3.742 11.844 1 94.5 316 SER B C 1
ATOM 4659 O O . SER B 1 316 ? 1.821 3.027 12.133 1 94.5 316 SER B O 1
ATOM 4661 N N . LEU B 1 317 ? 3.861 3.791 12.625 1 95.38 317 LEU B N 1
ATOM 4662 C CA . LEU B 1 317 ? 4.027 2.955 13.805 1 95.38 317 LEU B CA 1
ATOM 4663 C C . LEU B 1 317 ? 3.033 3.348 14.891 1 95.38 317 LEU B C 1
ATOM 4665 O O . LEU B 1 317 ? 2.551 2.49 15.641 1 95.38 317 LEU B O 1
ATOM 4669 N N . ILE B 1 318 ? 2.66 4.586 14.898 1 94.31 318 ILE B N 1
ATOM 4670 C CA . ILE B 1 318 ? 1.737 5.074 15.914 1 94.31 318 ILE B CA 1
ATOM 4671 C C . ILE B 1 318 ? 0.322 5.125 15.344 1 94.31 318 ILE B C 1
ATOM 4673 O O . ILE B 1 318 ? -0.632 4.691 15.992 1 94.31 318 ILE B O 1
ATOM 4677 N N . GLY B 1 319 ? 0.261 5.602 14.195 1 92 319 GLY B N 1
ATOM 4678 C CA . GLY B 1 319 ? -1.033 5.793 13.555 1 92 319 GLY B CA 1
ATOM 4679 C C . GLY B 1 319 ? -1.778 4.492 13.32 1 92 319 GLY B C 1
ATOM 4680 O O . GLY B 1 319 ? -2.994 4.426 13.508 1 92 319 GLY B O 1
ATOM 4681 N N . GLY B 1 320 ? -1.051 3.438 12.891 1 89.94 320 GLY B N 1
ATOM 4682 C CA . GLY B 1 320 ? -1.682 2.146 12.664 1 89.94 320 GLY B CA 1
ATOM 4683 C C . GLY B 1 320 ? -2.41 1.616 13.883 1 89.94 320 GLY B C 1
ATOM 4684 O O . GLY B 1 320 ? -3.627 1.422 13.852 1 89.94 320 GLY B O 1
ATOM 4685 N N . PRO B 1 321 ? -1.761 1.451 14.93 1 90.94 321 PRO B N 1
ATOM 4686 C CA . PRO B 1 321 ? -2.391 0.982 16.156 1 90.94 321 PRO B CA 1
ATOM 4687 C C . PRO B 1 321 ? -3.484 1.924 16.656 1 90.94 321 PRO B C 1
ATOM 4689 O O . PRO B 1 321 ? -4.527 1.467 17.141 1 90.94 321 PRO B O 1
ATOM 4692 N N . PHE B 1 322 ? -3.27 3.15 16.5 1 90.31 322 PHE B N 1
ATOM 4693 C CA . PHE B 1 322 ? -4.273 4.117 16.938 1 90.31 322 PHE B CA 1
ATOM 4694 C C . PHE B 1 322 ? -5.535 4.004 16.094 1 90.31 322 PHE B C 1
ATOM 4696 O O . PHE B 1 322 ? -6.648 4.059 16.625 1 90.31 322 PHE B O 1
ATOM 4703 N N . PHE B 1 323 ? -5.293 3.869 14.883 1 84.75 323 PHE B N 1
ATOM 4704 C CA . PHE B 1 323 ? -6.422 3.689 13.977 1 84.75 323 PHE B CA 1
ATOM 4705 C C . PHE B 1 323 ? -7.227 2.451 14.359 1 84.75 323 PHE B C 1
ATOM 4707 O O . PHE B 1 323 ? -8.461 2.486 14.375 1 84.75 323 PHE B O 1
ATOM 4714 N N . PHE B 1 324 ? -6.551 1.441 14.602 1 84.56 324 PHE B N 1
ATOM 4715 C CA . PHE B 1 324 ? -7.219 0.211 15.008 1 84.56 324 PHE B CA 1
ATOM 4716 C C . PHE B 1 324 ? -7.996 0.42 16.297 1 84.56 324 PHE B C 1
ATOM 4718 O O . PHE B 1 324 ? -9.133 -0.039 16.438 1 84.56 324 PHE B O 1
ATOM 4725 N N . TRP B 1 325 ? -7.387 1.039 17.188 1 85.25 325 TRP B N 1
ATOM 4726 C CA . TRP B 1 325 ? -8.031 1.34 18.453 1 85.25 325 TRP B CA 1
ATOM 4727 C C . TRP B 1 325 ? -9.289 2.182 18.25 1 85.25 325 TRP B C 1
ATOM 4729 O O . TRP B 1 325 ? -10.336 1.897 18.828 1 85.25 325 TRP B O 1
ATOM 4739 N N . LEU B 1 326 ? -9.18 3.127 17.453 1 81.62 326 LEU B N 1
ATOM 4740 C CA . LEU B 1 326 ? -10.297 4.02 17.156 1 81.62 326 LEU B CA 1
ATOM 4741 C C . LEU B 1 326 ? -11.453 3.252 16.516 1 81.62 326 LEU B C 1
ATOM 4743 O O . LEU B 1 326 ? -12.617 3.473 16.875 1 81.62 326 LEU B O 1
ATOM 4747 N N . LEU B 1 327 ? -11.164 2.406 15.609 1 77.12 327 LEU B N 1
ATOM 4748 C CA . LEU B 1 327 ? -12.188 1.629 14.914 1 77.12 327 LEU B CA 1
ATOM 4749 C C . LEU B 1 327 ? -12.891 0.675 15.867 1 77.12 327 LEU B C 1
ATOM 4751 O O . LEU B 1 327 ? -14.102 0.487 15.781 1 77.12 327 LEU B O 1
ATOM 4755 N N . ARG B 1 328 ? -12.133 0.117 16.766 1 77.12 328 ARG B N 1
ATOM 4756 C CA . ARG B 1 328 ? -12.719 -0.8 17.734 1 77.12 328 ARG B CA 1
ATOM 4757 C C . ARG B 1 328 ? -13.633 -0.061 18.703 1 77.12 328 ARG B C 1
ATOM 4759 O O . ARG B 1 328 ? -14.68 -0.584 19.094 1 77.12 328 ARG B O 1
ATOM 4766 N N . ARG B 1 329 ? -13.25 1.086 18.984 1 78 329 ARG B N 1
ATOM 4767 C CA . ARG B 1 329 ? -14.047 1.885 19.922 1 78 329 ARG B CA 1
ATOM 4768 C C . ARG B 1 329 ? -15.359 2.328 19.281 1 78 329 ARG B C 1
ATOM 4770 O O . ARG B 1 329 ? -16.406 2.309 19.922 1 78 329 ARG B O 1
ATOM 4777 N N . THR B 1 330 ? -15.281 2.742 18.094 1 74.5 330 THR B N 1
ATOM 4778 C CA . THR B 1 330 ? -16.469 3.215 17.406 1 74.5 330 THR B CA 1
ATOM 4779 C C . THR B 1 330 ? -17.438 2.062 17.141 1 74.5 330 THR B C 1
ATOM 4781 O O . THR B 1 330 ? -18.656 2.23 17.234 1 74.5 330 THR B O 1
ATOM 4784 N N . ARG B 1 331 ? -16.953 0.991 16.812 1 71.44 331 ARG B N 1
ATOM 4785 C CA . ARG B 1 331 ? -17.812 -0.165 16.578 1 71.44 331 ARG B CA 1
ATOM 4786 C C . ARG B 1 331 ? -18.484 -0.615 17.859 1 71.44 331 ARG B C 1
ATOM 4788 O O . ARG B 1 331 ? -19.656 -1.022 17.859 1 71.44 331 ARG B O 1
ATOM 4795 N N . ALA B 1 332 ? -17.812 -0.589 18.859 1 65 332 ALA B N 1
ATOM 4796 C CA . ALA B 1 332 ? -18.375 -0.951 20.156 1 65 332 ALA B CA 1
ATOM 4797 C C . ALA B 1 332 ? -19.5 0.002 20.547 1 65 332 ALA B C 1
ATOM 4799 O O . ALA B 1 332 ? -20.5 -0.413 21.156 1 65 332 ALA B O 1
ATOM 4800 N N . ARG B 1 333 ? -19.297 1.232 20.188 1 61.62 333 ARG B N 1
ATOM 4801 C CA . ARG B 1 333 ? -20.328 2.213 20.547 1 61.62 333 ARG B CA 1
ATOM 4802 C C . ARG B 1 333 ? -21.484 2.176 19.578 1 61.62 333 ARG B C 1
ATOM 4804 O O . ARG B 1 333 ? -22.625 2.463 19.953 1 61.62 333 ARG B O 1
ATOM 4811 N N . ALA B 1 334 ? -21.234 2.176 18.234 1 57.16 334 ALA B N 1
ATOM 4812 C CA . ALA B 1 334 ? -22.312 2.215 17.25 1 57.16 334 ALA B CA 1
ATOM 4813 C C . ALA B 1 334 ? -23.156 0.937 17.297 1 57.16 334 ALA B C 1
ATOM 4815 O O . ALA B 1 334 ? -24.188 0.837 16.625 1 57.16 334 ALA B O 1
ATOM 4816 N N . GLY B 1 335 ? -23.156 0.217 18.375 1 45.88 335 GLY B N 1
ATOM 4817 C CA . GLY B 1 335 ? -23.969 -0.99 18.469 1 45.88 335 GLY B CA 1
ATOM 4818 C C . GLY B 1 335 ? -23.609 -2.033 17.422 1 45.88 335 GLY B C 1
ATOM 4819 O O . GLY B 1 335 ? -24.5 -2.691 16.875 1 45.88 335 GLY B O 1
ATOM 4820 N N . GLY B 1 336 ? -22.516 -2.598 17.062 1 41.91 336 GLY B N 1
ATOM 4821 C CA . GLY B 1 336 ? -22.047 -3.643 16.172 1 41.91 336 GLY B CA 1
ATOM 4822 C C . GLY B 1 336 ? -22.453 -3.418 14.727 1 41.91 336 GLY B C 1
ATOM 4823 O O . GLY B 1 336 ? -23.594 -2.994 14.461 1 41.91 336 GLY B O 1
ATOM 4824 N N . TRP B 1 337 ? -21.922 -2.84 13.82 1 35.91 337 TRP B N 1
ATOM 4825 C CA . TRP B 1 337 ? -22.359 -2.949 12.43 1 35.91 337 TRP B CA 1
ATOM 4826 C C . TRP B 1 337 ? -22.922 -4.336 12.148 1 35.91 337 TRP B C 1
ATOM 4828 O O . TRP B 1 337 ? -22.172 -5.305 12.023 1 35.91 337 TRP B O 1
ATOM 4838 N N . ALA B 1 338 ? -23.875 -4.973 12.906 1 27.56 338 ALA B N 1
ATOM 4839 C CA . ALA B 1 338 ? -24.641 -6.168 12.539 1 27.56 338 ALA B CA 1
ATOM 4840 C C . ALA B 1 338 ? -25.484 -5.918 11.297 1 27.56 338 ALA B C 1
ATOM 4842 O O . ALA B 1 338 ? -26.078 -4.844 11.141 1 27.56 338 ALA B O 1
#

Solvent-accessible surface area (backbone atoms only — not comparable to full-atom values): 32068 Å² total; per-residue (Å²): 108,70,64,59,52,50,49,50,49,36,53,52,49,50,44,49,48,56,19,58,62,91,64,74,47,47,53,59,23,52,52,8,44,53,31,41,74,73,71,37,90,46,68,48,62,50,83,43,88,60,31,57,58,43,39,65,61,42,35,46,23,29,51,51,37,30,27,46,32,18,16,20,30,3,33,24,7,37,50,44,16,51,74,56,72,29,77,81,35,36,61,58,49,41,14,30,52,40,22,17,49,40,25,24,37,50,42,30,51,74,58,32,76,74,45,57,68,64,58,30,23,49,32,7,29,52,30,6,42,50,35,29,50,47,25,54,60,70,20,46,52,95,89,36,72,45,61,68,43,33,48,52,35,6,51,22,50,34,36,28,33,49,12,51,42,43,49,49,51,68,72,28,53,73,64,26,32,51,51,42,55,51,42,54,30,8,42,59,84,81,38,31,65,66,57,31,52,52,35,46,53,48,30,51,53,30,51,52,52,50,54,69,44,15,63,59,45,49,39,42,71,68,30,67,69,54,15,41,72,73,66,43,59,62,65,59,49,52,52,50,47,53,51,38,28,40,50,16,39,23,48,30,33,26,70,27,26,39,70,56,49,49,17,32,49,35,27,51,53,39,31,73,71,74,36,81,54,32,69,56,36,38,61,49,10,22,53,48,12,14,39,52,37,36,51,48,49,46,46,26,52,60,74,42,88,97,36,76,46,44,42,20,24,51,32,20,51,48,37,14,58,48,50,44,50,51,54,54,51,48,37,66,66,71,64,50,93,120,108,67,64,58,52,49,49,50,48,36,53,52,48,50,44,50,48,58,19,60,62,92,64,74,46,46,55,58,23,51,53,8,43,54,32,41,74,73,70,37,90,44,69,48,63,49,82,43,88,59,33,57,57,42,38,65,61,42,35,46,23,28,52,51,36,29,27,46,33,18,16,19,29,2,30,27,6,37,50,43,17,52,74,56,72,30,77,80,34,38,62,56,50,41,14,31,52,40,23,16,48,40,24,25,37,50,43,31,52,74,56,31,78,74,46,57,69,64,58,29,24,51,32,7,30,52,29,7,42,50,36,29,49,46,26,52,59,70,21,45,52,96,91,36,73,45,62,66,43,34,48,52,36,8,51,22,50,35,35,27,33,50,12,52,42,42,48,50,51,68,72,27,52,73,65,24,30,50,50,42,54,52,42,54,30,8,41,59,85,79,38,30,65,66,56,32,54,53,33,47,52,49,29,51,54,31,50,53,52,49,56,70,45,14,64,58,45,50,39,42,70,70,29,67,68,55,15,42,73,74,68,44,59,63,65,60,50,51,53,50,49,53,51,38,28,39,50,16,39,23,46,31,31,27,71,27,25,39,71,56,48,49,17,32,46,34,27,52,54,39,32,73,72,76,36,81,54,34,70,58,36,38,59,51,11,22,51,49,13,15,38,51,38,36,51,48,49,46,45,25,53,60,74,41,87,98,35,74,47,44,43,20,25,52,33,20,52,50,37,15,56,48,50,44,51,51,52,54,52,48,37,65,66,71,62,49,94,119

Sequence (676 aa):
MVFAVAILGLIGLALASAAIGQVPTTPAEVAGSVLHRIGLDWGPMPAHPAGEVTLWEVRFPRVLLAMLVGAALATAGGLLQGVFANPLAEPGVIGVSAGAAVGAGTVIVIGGAFVAAWSVAAAAFVAGLATTALVYVLARSNGRTEVVTLVLTGVAINAFAGGLIAFLLFVASPAARDQIVFWQLGSLNGATWDSVSIVATLSAVGITAAVLIAPRLDLLALGEAAARHLGVDVERLRRNVILIVAILATAGVAFTGIVLFVGLIVPHLVRMLVGPGHRVLIPLSAILGAVVLLAADVAARSLVHNADLPLGMLTSLIGGPFFFWLLRRTRARAGGWAMVFAVAILGLIGLALASAAIGQVPTTPAEVAGSVLHRIGLDWGPMPAHPAGEVTLWEVRFPRVLLAMLVGAALATAGGLLQGVFANPLAEPGVIGVSAGAAVGAGTVIVIGGAFVAAWSVAAAAFVAGLATTALVYVLARSNGRTEVVTLVLTGVAINAFAGGLIAFLLFVASPAARDQIVFWQLGSLNGATWDSVSIVATLSAVGITAAVLIAPRLDLLALGEAAARHLGVDVERLRRNVILIVAILATAGVAFTGIVLFVGLIVPHLVRMLVGPGHRVLIPLSAILGAVVLLAADVAARSLVHNADLPLGMLTSLIGGPFFFWLLRRTRARAGGWA

Organism: Nocardia brasiliensis (strain ATCC 700358 / HUJEG-1) (NCBI:txid1133849)

Radius of gyration: 26.85 Å; Cα contacts (8 Å, |Δi|>4): 1196; chains: 2; bounding box: 61×89×55 Å

InterPro domains:
  IPR000522 ABC transporter, permease protein, BtuC-like [PF01032] (10-329)
  IPR000522 ABC transporter, permease protein, BtuC-like [PTHR30472] (2-332)
  IPR037294 ABC transporter, BtuC-like [G3DSA:1.10.3470.10] (1-335)
  IPR037294 ABC transporter, BtuC-like [SSF81345] (2-329)

Foldseek 3Di:
DLLVVLQVLLVVLLLVQLQDDPQHHDSQQLVCLVCVVVPHNDTDHGPDPCSSVCSPWFRNLLLLLLLLLLLLQQLLLLLQCLLLVHLQDGLLLLPLQLQLLLQLLVCCQVVDLPDDLVSSLVRSLVRSLVSSVVLQVQQDDPNDHDSVSSSVSSVVSSVVSVVSSVVSCVNGDPSSNVVSVLLQLWASRPGGVVLSVQSVVLSVVLLVVSLVCLVLSVQCNVDDVRSVVVPDPSSVSVVVSSNSSSSSNSSSCSNTHDAPQSNNPLLVVLCVVPNSRRNCSNNSSSSVSSSVSSVLQSCQRPVDPPGRHRSNVSCCVPNVVVVVVSVVVVCVVVPHPD/DLLVVLQVLLVVLLLVQLQDDPQHDDSQQLVCLVCVVVPHNDTDHDPDPCSSVCSPWFRNLLLLLLLLLLLLQQLLLLLQCLLLVHLQDGLLLLPLQLQLLLQLLVCCQVVDLDDDLVSSLVRSLVRSLVSSVVLQVQQDDPNDHDSVSSSVSSVVSSVVSVVSSVVSCVNGDPSSNVVSVLLQLWASRPGGPVLSVQSVVLSVVLLVVSLVCLVLSVQCNVDDVRSVVVPDPSSVSVVSSSNSSSSSNSSSCSNTHDAPQSNSPLLVVLCVVPNSRRNCSNNSSSSVSSSVSSVLQSCQRPVDPPGRHRSNVSCCVPNVVVVVVSVVVVCVVVPHPD

Nearest PDB structures (foldseek):
  5b57-assembly1_B  TM=9.436E-01  e=6.720E-22  Burkholderia cenocepacia J2315
  5b57-assembly1_A  TM=9.587E-01  e=3.032E-21  Burkholderia cenocepacia J2315
  5b58-assembly1_B  TM=9.451E-01  e=1.809E-21  Burkholderia cenocepacia J2315
  2nq2-assembly1_A  TM=9.544E-01  e=3.101E-18  Haemophilus influenzae
  4g1u-assembly1_B  TM=8.754E-01  e=1.429E-18  Yersinia pestis

pLDDT: mean 91.74, std 8.97, range [27.31, 98.75]

Secondary structure (DSSP, 8-state):
-HHHHHHHHHHHHHHHHHH-SSS---HHHHHHHHHHHTT---SPPPSSTTHHHHIIIIIHHHHHHHHHHHHHHHHHHHHHHHHHT-TT--GGGGTHHHHHHHHHHHHHHHH-TT--HHHHHHHHHHHHHHHHHHHHHHHEETTEE-HHHHHHHHHHHHHHHHHHHHHHHHHS-HHHHHHHHHHHH--STT--HHHHHHHHHHHHHHHHHHHHHHHHHHHHTT-HHHHHHTT--HHHHHHHHHHHHHHHHHHHHHHH----SHHHHHHHHHHHHH-S-HHHHHHHHHHHHHHHHHHHHHHHHHSSTT----HHHHHHHHHHHHHHHHHHHHHHHTT---/-HHHHHHHHHHHHHHHHHH-SSS---HHHHHHHHHHHTT---SPPPSSTTHHHHIIIIIHHHHHHHHHHHHHHHHHHHHHHHHHT-TT--GGGGTHHHHHHHHHHHHHHHH-TT--HHHHHHHHHHHHHHHHHHHHHHHEETTEE-HHHHHHHHHHHHHHHHHHHHHHHHHS-HHHHHHHHHHHH--STT--HHHHHHHHHHHHHHHHHHHHHHHHHHHHTT-HHHHHHTT--HHHHHHHHHHHHHHHHHHHHHHH----SHHHHHHHHHHHHH-S-HHHHHHHHHHHHHHHHHHHHHHHHHSSTT----HHHHHHHHHHHHHHHHHHHHHHHTT---